Protein AF-A0A812L4V3-F1 (afdb_monomer)

Mean predicted aligned error: 19.15 Å

Sequence (564 aa):
DDTEDQQPGGSDAEAAEGDPDNDNEDEEQEHAARDGGGREGAAGDQARPKTKTELQKLRESFQNTLHLCGHFYADRILQREMRMVSIACRPLRMSYSETLKLQGSQAGSVEFRAARASGAWFKTVMATLGLIHDTSGLERFGVTVSASAAAVADNDNLQTESWFMEECDLVATFWKLLVELASSRCWSQVQFSTLLPSALAAVLHEDNGPGSLAQHLLLQLRDVWNAVVKAEQASSTDSRMPPSAKAELKRVLLDLGWNRVQVSREAMLECAAAGWQASHPQVQAQATALFAGPAQTKQLEDLFAHLASVARASSLPTYFTVDDDDRSRVPMWVWNSKLVDSEWKRYMVKVAHPLEVPADLRGYGIVLQRIGPAENIVKGALQSGIFLSKAQLQKLQTEYKFELPGKGCGSGKGGNLVKLDYADRLLTYMFGAELPQLERKRMLSFLLGKAWNRLGKGAKHAQEILQAFKSLDPQDQPTFTELAAVAADEEKLTNVRSKRVDIKAVHASPAHLTSKELAGLLPQGKGFTCRFNRHPVEQRYQVFVFHAATGISAGFIKLLPASS

pLDDT: mean 79.77, std 19.7, range [28.53, 98.44]

Structure (mmCIF, N/CA/C/O backbone):
data_AF-A0A812L4V3-F1
#
_entry.id   AF-A0A812L4V3-F1
#
loop_
_atom_site.group_PDB
_atom_site.id
_atom_site.type_symbol
_atom_site.label_atom_id
_atom_site.label_alt_id
_atom_site.label_comp_id
_atom_site.label_asym_id
_atom_site.label_entity_id
_atom_site.label_seq_id
_atom_site.pdbx_PDB_ins_code
_atom_site.Cartn_x
_atom_site.Cartn_y
_atom_site.Cartn_z
_atom_site.occupancy
_atom_site.B_iso_or_equiv
_atom_site.auth_seq_id
_atom_site.auth_comp_id
_atom_site.auth_asym_id
_atom_site.auth_atom_id
_atom_site.pdbx_PDB_model_num
ATOM 1 N N . ASP A 1 1 ? 1.667 64.463 -10.424 1.00 40.62 1 ASP A N 1
ATOM 2 C CA . ASP A 1 1 ? 0.353 63.804 -10.541 1.00 40.62 1 ASP A CA 1
ATOM 3 C C . ASP A 1 1 ? 0.603 62.478 -11.190 1.00 40.62 1 ASP A C 1
ATOM 5 O O . ASP A 1 1 ? 0.752 62.371 -12.403 1.00 40.62 1 ASP A O 1
ATOM 9 N N . ASP A 1 2 ? 0.866 61.540 -10.294 1.00 36.34 2 ASP A N 1
ATOM 10 C CA . ASP A 1 2 ? 1.833 60.475 -10.469 1.00 36.34 2 ASP A CA 1
ATOM 11 C C . ASP A 1 2 ? 1.113 59.173 -10.802 1.00 36.34 2 ASP A C 1
ATOM 13 O O . ASP A 1 2 ? 0.233 58.712 -10.076 1.00 36.34 2 ASP A O 1
ATOM 17 N N . THR A 1 3 ? 1.502 58.589 -11.927 1.00 41.16 3 THR A N 1
ATOM 18 C CA . THR A 1 3 ? 1.254 57.195 -12.284 1.00 41.16 3 THR A CA 1
ATOM 19 C C . THR A 1 3 ? 2.379 56.341 -11.70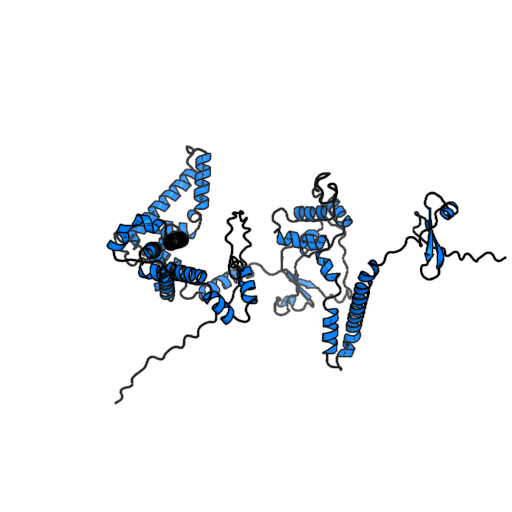9 1.00 41.16 3 THR A C 1
ATOM 21 O O . THR A 1 3 ? 3.502 56.404 -12.207 1.00 41.16 3 THR A O 1
ATOM 24 N N . GLU A 1 4 ? 2.076 55.537 -10.689 1.00 42.94 4 GLU A N 1
ATOM 25 C CA . GLU A 1 4 ? 2.941 54.446 -10.229 1.00 42.94 4 GLU A CA 1
ATOM 26 C C . GLU A 1 4 ? 2.390 53.097 -10.710 1.00 42.94 4 GLU A C 1
ATOM 28 O O . GLU A 1 4 ? 1.347 52.620 -10.259 1.00 42.94 4 GLU A O 1
ATOM 33 N N . ASP A 1 5 ? 3.131 52.497 -11.642 1.00 40.03 5 ASP A N 1
ATOM 34 C CA . ASP A 1 5 ? 3.063 51.092 -12.031 1.00 40.03 5 ASP A CA 1
ATOM 35 C C . ASP A 1 5 ? 3.530 50.206 -10.864 1.00 40.03 5 ASP A C 1
ATOM 37 O O . ASP A 1 5 ? 4.700 50.231 -10.477 1.00 40.03 5 ASP A O 1
ATOM 41 N N . GLN A 1 6 ? 2.639 49.368 -10.330 1.00 37.41 6 GLN A N 1
ATOM 42 C CA . GLN A 1 6 ? 3.016 48.282 -9.422 1.00 37.41 6 GLN A CA 1
ATOM 43 C C . GLN A 1 6 ? 3.158 46.973 -10.203 1.00 37.41 6 GLN A C 1
ATOM 45 O O . GLN A 1 6 ? 2.178 46.350 -10.614 1.00 37.41 6 GLN A O 1
ATOM 50 N N . GLN A 1 7 ? 4.407 46.545 -10.387 1.00 32.59 7 GLN A N 1
ATOM 51 C CA . GLN A 1 7 ? 4.751 45.181 -10.784 1.00 32.59 7 GLN A CA 1
ATOM 52 C C . GLN A 1 7 ? 4.441 44.199 -9.638 1.00 32.59 7 GLN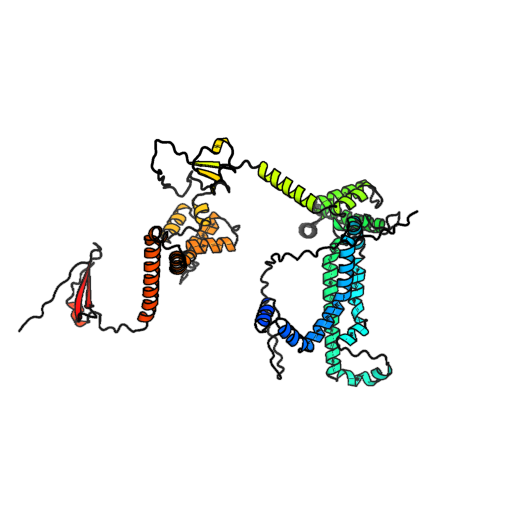 A C 1
ATOM 54 O O . GLN A 1 7 ? 4.789 44.482 -8.489 1.00 32.59 7 GLN A O 1
ATOM 59 N N . PRO A 1 8 ? 3.863 43.016 -9.912 1.00 41.25 8 PRO A N 1
ATOM 60 C CA . PRO A 1 8 ? 3.784 41.957 -8.919 1.00 41.25 8 PRO A CA 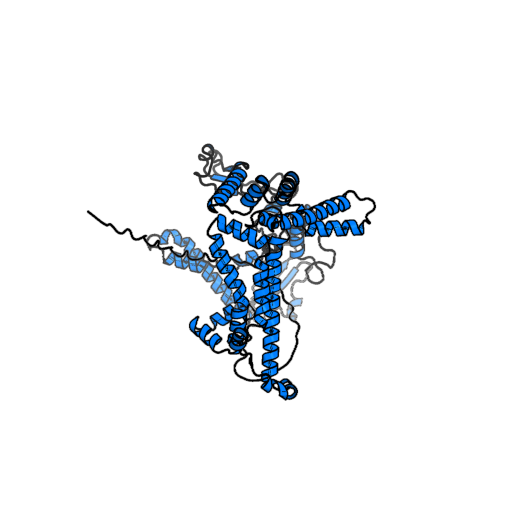1
ATOM 61 C C . PRO A 1 8 ? 5.154 41.281 -8.787 1.00 41.25 8 PRO A C 1
ATOM 63 O O . PRO A 1 8 ? 5.701 40.746 -9.753 1.00 41.25 8 PRO A O 1
ATOM 66 N N . GLY A 1 9 ? 5.706 41.332 -7.575 1.00 33.72 9 GLY A N 1
ATOM 67 C CA . GLY A 1 9 ? 6.958 40.681 -7.211 1.00 33.72 9 GLY A CA 1
ATOM 68 C C . GLY A 1 9 ? 6.899 39.169 -7.422 1.00 33.72 9 GLY A C 1
ATOM 69 O O . GLY A 1 9 ? 5.958 38.500 -6.994 1.00 33.72 9 GLY A O 1
ATOM 70 N N . GLY A 1 10 ? 7.928 38.643 -8.086 1.00 32.34 10 GLY A N 1
ATOM 71 C CA . GLY A 1 10 ? 8.185 37.214 -8.167 1.00 32.34 10 GLY A CA 1
ATOM 72 C C . GLY A 1 10 ? 8.563 36.676 -6.793 1.00 32.34 10 GLY A C 1
ATOM 73 O O . GLY A 1 10 ? 9.511 37.145 -6.170 1.00 32.34 10 GLY A O 1
ATOM 74 N N . SER A 1 11 ? 7.793 35.704 -6.316 1.00 37.47 11 SER A N 1
ATOM 75 C CA . SER A 1 11 ? 8.152 34.882 -5.170 1.00 37.47 11 SER A CA 1
ATOM 76 C C . SER A 1 11 ? 9.062 33.752 -5.648 1.00 37.47 11 SER A C 1
ATOM 78 O O . SER A 1 11 ? 8.607 32.853 -6.362 1.00 37.47 11 SER A O 1
ATOM 80 N N . ASP A 1 12 ? 10.327 33.797 -5.247 1.00 34.22 12 ASP A N 1
ATOM 81 C CA . ASP A 1 12 ? 11.256 32.678 -5.355 1.00 34.22 12 ASP A CA 1
ATOM 82 C C . ASP A 1 12 ? 10.755 31.524 -4.475 1.00 34.22 12 ASP A C 1
ATOM 84 O O . ASP A 1 12 ? 10.827 31.562 -3.247 1.00 34.22 12 ASP A O 1
ATOM 88 N N . ALA A 1 13 ? 10.188 30.502 -5.114 1.00 36.88 13 ALA A N 1
ATOM 89 C CA . ALA A 1 13 ? 9.897 29.231 -4.471 1.00 36.88 13 ALA A CA 1
ATOM 90 C C . ALA A 1 13 ? 11.196 28.417 -4.415 1.00 36.88 13 ALA A C 1
ATOM 92 O O . ALA A 1 13 ? 11.604 27.810 -5.408 1.00 36.88 13 ALA A O 1
ATOM 93 N N . GLU A 1 14 ? 11.848 28.431 -3.253 1.00 35.59 14 GLU A N 1
ATOM 94 C CA . GLU A 1 14 ? 12.939 27.517 -2.920 1.00 35.59 14 GLU A CA 1
ATOM 95 C C . GLU A 1 14 ? 12.466 26.066 -3.086 1.00 35.59 14 GLU A C 1
ATOM 97 O O . GLU A 1 14 ? 11.503 25.612 -2.464 1.00 35.59 14 GLU A O 1
ATOM 102 N N . ALA A 1 15 ? 13.148 25.340 -3.970 1.00 35.62 15 ALA A N 1
ATOM 103 C CA . ALA A 1 15 ? 12.965 23.914 -4.157 1.00 35.62 15 ALA A CA 1
ATOM 104 C C . ALA A 1 15 ? 13.455 23.182 -2.901 1.00 35.62 15 ALA A C 1
ATOM 106 O O . ALA A 1 15 ? 14.653 23.140 -2.630 1.00 35.62 15 ALA A O 1
ATOM 107 N N . ALA A 1 16 ? 12.522 22.604 -2.145 1.00 36.75 16 ALA A N 1
ATOM 108 C CA . ALA A 1 16 ? 12.836 21.701 -1.050 1.00 36.75 16 ALA A CA 1
ATOM 109 C C . ALA A 1 16 ? 13.562 20.462 -1.599 1.00 36.75 16 ALA A C 1
ATOM 111 O O . ALA A 1 16 ? 13.010 19.698 -2.397 1.00 36.75 16 ALA A O 1
ATOM 112 N N . GLU A 1 17 ? 14.815 20.294 -1.181 1.00 35.19 17 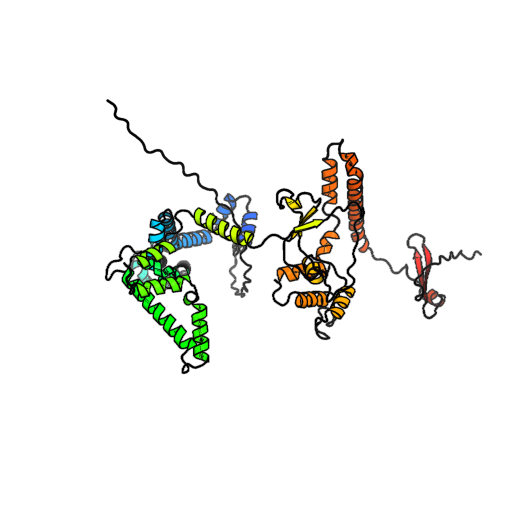GLU A N 1
ATOM 113 C CA . GLU A 1 17 ? 15.602 19.085 -1.392 1.00 35.19 17 GLU A CA 1
ATOM 114 C C . GLU A 1 17 ? 14.898 17.898 -0.721 1.00 35.19 17 GLU A C 1
ATOM 116 O O . GLU A 1 17 ? 14.511 17.955 0.445 1.00 35.19 17 GLU A O 1
ATOM 121 N N . GLY A 1 18 ? 14.675 16.840 -1.503 1.00 31.73 18 GLY A N 1
ATOM 122 C CA . GLY A 1 18 ? 13.982 15.636 -1.068 1.00 31.73 18 GLY A CA 1
ATOM 123 C C . GLY A 1 18 ? 14.795 14.840 -0.051 1.00 31.73 18 GLY A C 1
ATOM 124 O O . GLY A 1 18 ? 15.948 14.490 -0.300 1.00 31.73 18 GLY A O 1
ATOM 125 N N . ASP A 1 19 ? 14.145 14.534 1.066 1.00 31.86 19 ASP A N 1
ATOM 126 C CA . ASP A 1 19 ? 14.617 13.646 2.123 1.00 31.86 19 ASP A CA 1
ATOM 127 C C . ASP A 1 19 ? 14.659 12.187 1.609 1.00 31.86 19 ASP A C 1
ATOM 129 O O . ASP A 1 19 ? 13.643 11.690 1.106 1.00 31.86 19 ASP A O 1
ATOM 133 N N . PRO A 1 20 ? 15.806 11.483 1.654 1.00 37.59 20 PRO A N 1
ATOM 134 C CA . PRO A 1 20 ? 15.903 10.101 1.207 1.00 37.59 20 PRO A CA 1
ATOM 135 C C . PRO A 1 20 ? 15.532 9.145 2.348 1.00 37.59 20 PRO A C 1
ATOM 137 O O . PRO A 1 20 ? 16.402 8.502 2.940 1.00 37.59 20 PRO A O 1
ATOM 140 N N . ASP A 1 21 ? 14.238 9.013 2.636 1.00 38.56 21 ASP A N 1
ATOM 141 C CA . ASP A 1 21 ? 13.754 8.001 3.576 1.00 38.56 21 ASP A CA 1
ATOM 142 C C . ASP A 1 21 ? 13.580 6.632 2.891 1.00 38.56 21 ASP A C 1
ATOM 144 O O . ASP A 1 21 ? 12.710 6.410 2.060 1.00 38.56 21 ASP A O 1
ATOM 148 N N . ASN A 1 22 ? 14.492 5.723 3.244 1.00 42.19 22 ASN A N 1
ATOM 149 C CA . ASN A 1 22 ? 14.171 4.515 4.009 1.00 42.19 22 ASN A CA 1
ATOM 150 C C . ASN A 1 22 ? 13.074 3.559 3.479 1.00 42.19 22 ASN A C 1
ATOM 152 O O . ASN A 1 22 ? 12.075 3.327 4.155 1.00 42.19 22 ASN A O 1
ATOM 156 N N . ASP A 1 23 ? 13.347 2.876 2.362 1.00 36.00 23 ASP A N 1
ATOM 157 C CA . ASP A 1 23 ? 12.586 1.693 1.928 1.00 36.00 23 ASP A CA 1
ATOM 158 C C . ASP A 1 23 ? 13.344 0.392 2.257 1.00 36.00 23 ASP A C 1
ATOM 160 O O . ASP A 1 23 ? 14.248 -0.040 1.531 1.00 36.00 23 ASP A O 1
ATOM 164 N N . ASN A 1 24 ? 12.966 -0.240 3.373 1.00 40.56 24 ASN A N 1
ATOM 165 C CA . ASN A 1 24 ? 13.199 -1.662 3.637 1.00 40.56 24 ASN A CA 1
ATOM 166 C C . ASN A 1 24 ? 11.984 -2.443 3.115 1.00 40.56 24 ASN A C 1
ATOM 168 O O . ASN A 1 24 ? 11.068 -2.733 3.882 1.00 40.56 24 ASN A O 1
ATOM 172 N N . GLU A 1 25 ? 11.991 -2.789 1.830 1.00 40.28 25 GLU A N 1
ATOM 173 C CA . GLU A 1 25 ? 11.040 -3.741 1.247 1.00 40.28 25 GLU A CA 1
ATOM 174 C C . GLU A 1 25 ? 11.787 -5.001 0.774 1.00 40.28 25 GLU A C 1
ATOM 176 O O . GLU A 1 25 ? 12.576 -4.984 -0.169 1.00 40.28 25 GLU A O 1
ATOM 181 N N . ASP A 1 26 ? 11.601 -6.048 1.578 1.00 40.59 26 ASP A N 1
ATOM 182 C CA . ASP A 1 26 ? 11.382 -7.462 1.267 1.00 40.59 26 ASP A CA 1
ATOM 183 C C . ASP A 1 26 ? 12.131 -8.157 0.106 1.00 40.59 26 ASP A C 1
ATOM 185 O O . ASP A 1 26 ? 11.977 -7.887 -1.082 1.00 40.59 26 ASP A O 1
ATOM 189 N N . GLU A 1 27 ? 12.890 -9.189 0.498 1.00 40.50 27 GLU A N 1
ATOM 190 C CA . GLU A 1 27 ? 13.465 -10.221 -0.367 1.00 40.50 27 GLU A CA 1
ATOM 191 C C . GLU A 1 27 ? 12.373 -11.209 -0.833 1.00 40.50 27 GLU A C 1
ATOM 193 O O . GLU A 1 27 ? 12.084 -12.198 -0.155 1.00 40.50 27 GLU A O 1
ATOM 198 N N . GLU A 1 28 ? 11.798 -10.991 -2.018 1.00 40.47 28 GLU A N 1
ATOM 199 C CA . GLU A 1 28 ? 11.071 -12.040 -2.745 1.00 40.47 28 GLU A CA 1
ATOM 200 C C . GLU A 1 28 ? 12.059 -13.034 -3.388 1.00 40.47 28 GLU A C 1
ATOM 202 O O . GLU A 1 28 ? 12.909 -12.688 -4.211 1.00 40.47 28 GLU A O 1
ATOM 207 N N . GLN A 1 29 ? 11.956 -14.306 -2.990 1.00 40.44 29 GLN A N 1
ATOM 208 C CA . GLN A 1 29 ? 12.657 -15.431 -3.610 1.00 40.44 29 GLN A CA 1
ATOM 209 C C . GLN A 1 29 ? 11.932 -15.871 -4.888 1.00 40.44 29 GLN A C 1
ATOM 211 O O . GLN A 1 29 ? 10.916 -16.561 -4.813 1.00 40.44 29 GLN A O 1
ATOM 216 N N . GLU A 1 30 ? 12.498 -15.571 -6.058 1.00 39.09 30 GLU A N 1
ATOM 217 C CA . GLU A 1 30 ? 12.065 -16.180 -7.320 1.00 39.09 30 GLU A CA 1
ATOM 218 C C . GLU A 1 30 ? 12.864 -17.447 -7.668 1.00 39.09 30 GLU A C 1
ATOM 220 O O . GLU A 1 30 ? 14.080 -17.443 -7.878 1.00 39.09 30 GLU A O 1
ATOM 225 N N . HIS A 1 31 ? 12.125 -18.551 -7.786 1.00 38.56 31 HIS A N 1
ATOM 226 C CA . HIS A 1 31 ? 12.530 -19.773 -8.471 1.00 38.56 31 HIS A CA 1
ATOM 227 C C . HIS A 1 31 ? 12.459 -19.557 -9.993 1.00 38.56 31 HIS A C 1
ATOM 229 O O . HIS A 1 31 ? 11.396 -19.693 -10.594 1.00 38.56 31 HIS A O 1
ATOM 235 N N . ALA A 1 32 ? 13.593 -19.278 -10.639 1.00 37.12 32 ALA A N 1
ATOM 236 C CA . ALA A 1 32 ? 13.670 -19.251 -12.098 1.00 37.12 32 ALA A CA 1
ATOM 237 C C . ALA A 1 32 ? 13.855 -20.667 -12.675 1.00 37.12 32 ALA A C 1
ATOM 239 O O . ALA A 1 32 ? 14.861 -21.344 -12.434 1.00 37.12 32 ALA A O 1
ATOM 240 N N . ALA A 1 33 ? 12.866 -21.094 -13.461 1.00 38.62 33 ALA A N 1
ATOM 241 C CA . ALA A 1 33 ? 12.933 -22.257 -14.331 1.00 38.62 33 ALA A CA 1
ATOM 242 C C . ALA A 1 33 ? 13.988 -22.048 -15.430 1.00 38.62 33 ALA A C 1
ATOM 244 O O . ALA A 1 33 ? 14.088 -20.983 -16.037 1.00 38.62 33 ALA A O 1
ATOM 245 N N . ARG A 1 34 ? 14.781 -23.094 -15.675 1.00 37.00 34 ARG A N 1
ATOM 246 C CA . ARG A 1 34 ? 15.697 -23.195 -16.812 1.00 37.00 34 ARG A CA 1
ATOM 247 C C . ARG A 1 34 ? 14.880 -23.400 -18.082 1.00 37.00 34 ARG A C 1
ATOM 249 O O . ARG A 1 34 ? 14.265 -24.454 -18.213 1.00 37.00 34 ARG A O 1
ATOM 256 N N . ASP A 1 35 ? 14.976 -22.471 -19.023 1.00 39.22 35 ASP A N 1
ATOM 257 C CA . ASP A 1 35 ? 14.763 -22.788 -20.430 1.00 39.22 35 ASP A CA 1
ATOM 258 C C . ASP A 1 35 ? 15.972 -22.314 -21.240 1.00 39.22 35 ASP A C 1
ATOM 260 O O . ASP A 1 35 ? 16.489 -21.211 -21.043 1.00 39.22 35 ASP A O 1
ATOM 264 N N . GLY A 1 36 ? 16.504 -23.229 -22.044 1.00 38.44 36 GLY A N 1
ATOM 265 C CA . GLY A 1 36 ? 17.786 -23.114 -22.721 1.00 38.44 36 GLY A CA 1
ATOM 266 C C . GLY A 1 36 ? 17.587 -23.040 -24.224 1.00 38.44 36 GLY A C 1
ATOM 267 O O . GLY A 1 36 ? 17.262 -24.041 -24.853 1.00 38.44 36 GLY A O 1
ATOM 268 N N . GLY A 1 37 ? 17.862 -21.873 -24.800 1.00 36.78 37 GLY A N 1
ATOM 269 C CA . GLY A 1 37 ? 17.989 -21.673 -26.240 1.00 36.78 37 GLY A CA 1
ATOM 270 C C . GLY A 1 37 ? 19.239 -20.851 -26.520 1.00 36.78 37 GLY A C 1
ATOM 271 O O . GLY A 1 37 ? 19.269 -19.656 -26.247 1.00 36.78 37 GLY A O 1
ATOM 272 N N . GLY A 1 38 ? 20.295 -21.509 -27.002 1.00 41.03 38 GLY A N 1
ATOM 273 C CA . GLY A 1 38 ? 21.577 -20.880 -27.303 1.00 41.03 38 GLY A CA 1
ATOM 274 C C . GLY A 1 38 ? 21.521 -20.008 -28.558 1.00 41.03 38 GLY A C 1
ATOM 275 O O . GLY A 1 38 ? 21.115 -20.467 -29.625 1.00 41.03 38 GLY A O 1
ATOM 276 N N . ARG A 1 39 ? 22.001 -18.769 -28.436 1.00 40.88 39 ARG A N 1
ATOM 277 C CA . ARG A 1 39 ? 22.466 -17.943 -29.555 1.00 40.88 39 ARG A CA 1
ATOM 278 C C . ARG A 1 39 ? 23.878 -17.458 -29.234 1.00 40.88 39 ARG A C 1
ATOM 280 O O . ARG A 1 39 ? 24.094 -16.794 -28.227 1.00 40.88 39 ARG A O 1
ATOM 287 N N . GLU A 1 40 ? 24.834 -17.835 -30.078 1.00 39.97 40 GLU A N 1
ATOM 288 C CA . GLU A 1 40 ? 26.234 -17.417 -29.998 1.00 39.97 40 GLU A CA 1
ATOM 289 C C . GLU A 1 40 ? 26.483 -16.145 -30.823 1.00 39.97 40 GLU A C 1
ATOM 291 O O . GLU A 1 40 ? 26.144 -16.092 -32.003 1.00 39.97 40 GLU A O 1
ATOM 296 N N . GLY A 1 41 ? 27.183 -15.181 -30.210 1.00 38.62 41 GLY A N 1
ATOM 297 C CA . GLY A 1 41 ? 28.244 -14.413 -30.872 1.00 38.62 41 GLY A CA 1
ATOM 298 C C . GLY A 1 41 ? 27.983 -12.937 -31.201 1.00 38.62 41 GLY A C 1
ATOM 299 O O . GLY A 1 41 ? 27.569 -12.631 -32.311 1.00 38.62 41 GLY A O 1
ATOM 300 N N . ALA A 1 42 ? 28.364 -12.019 -30.298 1.00 38.56 42 ALA A N 1
ATOM 301 C CA . ALA A 1 42 ? 29.431 -11.012 -30.499 1.00 38.56 42 ALA A CA 1
ATOM 302 C C . ALA A 1 42 ? 29.345 -9.862 -29.466 1.00 38.56 42 ALA A C 1
ATOM 304 O O . ALA A 1 42 ? 28.304 -9.244 -29.297 1.00 38.56 42 ALA A O 1
ATOM 305 N N . ALA A 1 43 ? 30.485 -9.559 -28.829 1.00 40.50 43 ALA A N 1
ATOM 306 C CA . ALA A 1 43 ? 30.736 -8.445 -27.902 1.00 40.50 43 ALA A CA 1
ATOM 307 C C . ALA A 1 43 ? 29.908 -8.415 -26.595 1.00 40.50 43 ALA A C 1
ATOM 309 O O . ALA A 1 43 ? 29.018 -7.597 -26.413 1.00 40.50 43 ALA A O 1
ATOM 310 N N . GLY A 1 44 ? 30.329 -9.246 -25.633 1.00 44.78 44 GLY A N 1
ATOM 311 C CA . GLY A 1 44 ? 30.176 -8.978 -24.199 1.00 44.78 44 GLY A CA 1
ATOM 312 C C . GLY A 1 44 ? 28.746 -9.002 -23.671 1.00 44.78 44 GLY A C 1
ATOM 313 O O . GLY A 1 44 ? 28.250 -7.977 -23.223 1.00 44.78 44 GLY A O 1
ATOM 314 N N . ASP A 1 45 ? 28.139 -10.187 -23.652 1.00 53.38 45 ASP A N 1
ATOM 315 C CA . ASP A 1 45 ? 26.840 -10.481 -23.033 1.00 53.38 45 ASP A CA 1
ATOM 316 C C . ASP A 1 45 ? 26.942 -10.404 -21.492 1.00 53.38 45 ASP A C 1
ATOM 318 O O . ASP A 1 45 ? 26.804 -11.390 -20.763 1.00 53.38 45 ASP A O 1
ATOM 322 N N . GLN A 1 46 ? 27.313 -9.232 -20.966 1.00 64.31 46 GLN A N 1
ATOM 323 C CA . GLN A 1 46 ? 27.186 -8.957 -19.543 1.00 64.31 46 GLN A CA 1
ATOM 324 C C . GLN A 1 46 ? 25.695 -9.003 -19.236 1.00 64.31 46 GLN A C 1
ATOM 326 O O . GLN A 1 46 ? 24.930 -8.178 -19.732 1.00 64.31 46 GLN A O 1
ATOM 331 N N . ALA A 1 47 ? 25.295 -10.014 -18.462 1.00 69.94 47 ALA A N 1
ATOM 332 C CA . ALA A 1 47 ? 23.912 -10.231 -18.079 1.00 69.94 47 ALA A CA 1
ATOM 333 C C . ALA A 1 47 ? 23.283 -8.903 -17.639 1.00 69.94 47 ALA A C 1
ATOM 335 O O . ALA A 1 47 ? 23.771 -8.259 -16.706 1.00 69.94 47 ALA A O 1
ATOM 336 N N . ARG A 1 48 ? 22.223 -8.487 -18.344 1.00 77.25 48 ARG A N 1
ATOM 337 C CA . ARG A 1 48 ? 21.491 -7.259 -18.026 1.00 77.25 48 ARG A CA 1
ATOM 338 C C . ARG A 1 48 ? 21.100 -7.282 -16.551 1.00 77.25 48 ARG A C 1
ATOM 340 O O . ARG A 1 48 ? 20.573 -8.306 -16.109 1.00 77.25 48 ARG A O 1
ATOM 347 N N . PRO A 1 49 ? 21.325 -6.192 -15.800 1.00 79.38 49 PRO A N 1
ATOM 348 C CA . PRO A 1 49 ? 20.931 -6.148 -14.404 1.00 79.38 49 PRO A CA 1
ATOM 349 C C . PRO A 1 49 ? 19.409 -6.288 -14.314 1.00 79.38 49 PRO A C 1
ATOM 351 O O . PRO A 1 49 ? 18.668 -5.448 -14.819 1.00 79.38 49 PRO A O 1
ATOM 354 N N . LYS A 1 50 ? 18.951 -7.366 -13.684 1.00 80.94 50 LYS A N 1
ATOM 355 C CA . LYS A 1 50 ? 17.540 -7.649 -13.396 1.00 80.94 50 LYS A CA 1
ATOM 356 C C . LYS A 1 50 ? 17.137 -7.143 -12.016 1.00 80.94 50 LYS A C 1
ATOM 358 O O . LYS A 1 50 ? 15.956 -6.959 -11.753 1.00 80.94 50 LYS A O 1
ATOM 363 N N . THR A 1 51 ? 18.110 -6.904 -11.136 1.00 80.38 51 THR A N 1
ATOM 364 C CA . THR A 1 51 ? 17.874 -6.436 -9.763 1.00 80.38 51 THR A CA 1
ATOM 365 C C . THR A 1 51 ? 18.546 -5.092 -9.482 1.00 80.38 51 THR A C 1
ATOM 367 O O . THR A 1 51 ? 19.553 -4.735 -10.098 1.00 80.38 51 THR A O 1
ATOM 370 N N . LYS A 1 52 ? 18.039 -4.356 -8.481 1.00 76.38 52 LYS A N 1
ATOM 371 C CA . LYS A 1 52 ? 18.662 -3.115 -7.976 1.00 76.38 52 LYS A CA 1
ATOM 372 C C . LYS A 1 52 ? 20.123 -3.337 -7.567 1.00 76.38 52 LYS A C 1
ATOM 374 O O . LYS A 1 52 ? 20.979 -2.505 -7.855 1.00 76.38 52 LYS A O 1
ATOM 379 N N . THR A 1 53 ? 20.423 -4.481 -6.951 1.00 85.00 53 THR A N 1
ATOM 380 C CA . THR A 1 53 ? 21.784 -4.869 -6.553 1.00 85.00 53 THR A CA 1
ATOM 381 C C . THR A 1 53 ? 22.694 -5.087 -7.760 1.00 85.00 53 THR A C 1
ATOM 383 O O . THR A 1 53 ? 23.852 -4.677 -7.740 1.00 85.00 53 THR A O 1
ATOM 386 N N . GLU A 1 54 ? 22.194 -5.711 -8.825 1.00 85.38 54 GLU A N 1
ATOM 387 C CA . GLU A 1 54 ? 22.949 -5.867 -10.073 1.00 85.38 54 GLU A CA 1
ATOM 388 C C . GLU A 1 54 ? 23.155 -4.530 -10.784 1.00 85.38 54 GLU A C 1
ATOM 390 O O . GLU A 1 54 ? 24.250 -4.278 -11.278 1.00 85.38 54 GLU A O 1
ATOM 395 N N . LEU A 1 55 ? 22.156 -3.643 -10.772 1.00 82.69 55 LEU A N 1
AT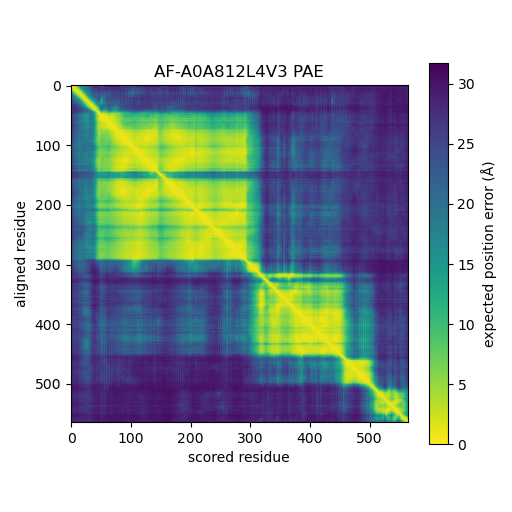OM 396 C CA . LEU A 1 55 ? 22.290 -2.291 -11.317 1.00 82.69 55 LEU A CA 1
ATOM 397 C C . LEU A 1 55 ? 23.336 -1.482 -10.541 1.00 82.69 55 LEU A C 1
ATOM 399 O O . LEU A 1 55 ? 24.129 -0.762 -11.143 1.00 82.69 55 LEU A O 1
ATOM 403 N N . GLN A 1 56 ? 23.374 -1.630 -9.216 1.00 87.19 56 GLN A N 1
ATOM 404 C CA . GLN A 1 56 ? 24.373 -0.981 -8.373 1.00 87.19 56 GLN A CA 1
ATOM 405 C C . GLN A 1 56 ? 25.782 -1.525 -8.652 1.00 87.19 56 GLN A C 1
ATOM 407 O O . GLN A 1 56 ? 26.710 -0.739 -8.825 1.00 87.19 56 GLN A O 1
ATOM 412 N N . LYS A 1 57 ? 25.937 -2.847 -8.804 1.00 89.56 57 LYS A N 1
ATOM 413 C CA . LYS A 1 57 ? 27.207 -3.464 -9.230 1.00 89.56 57 LYS A CA 1
ATOM 414 C C . LYS A 1 57 ? 27.641 -2.995 -10.619 1.00 89.56 57 LYS A C 1
ATOM 416 O O . LYS A 1 57 ? 28.818 -2.722 -10.837 1.00 89.56 57 LYS A O 1
ATOM 421 N N . LEU A 1 58 ? 26.697 -2.875 -11.554 1.00 85.94 58 LEU A N 1
ATOM 422 C CA . LEU A 1 58 ? 26.967 -2.330 -12.880 1.00 85.94 58 LEU A CA 1
ATOM 423 C C . LEU A 1 58 ? 27.428 -0.875 -12.764 1.00 85.94 58 LEU A C 1
ATOM 425 O O . LEU A 1 58 ? 28.440 -0.517 -13.353 1.00 85.94 58 LEU A O 1
ATOM 429 N N . ARG A 1 59 ? 26.758 -0.053 -11.950 1.00 90.19 59 ARG A N 1
ATOM 430 C CA . ARG A 1 59 ? 27.146 1.341 -11.694 1.00 90.19 59 ARG A CA 1
ATOM 431 C C . ARG A 1 59 ? 28.563 1.453 -11.131 1.00 90.19 59 ARG A C 1
ATOM 433 O O . ARG A 1 59 ? 29.311 2.309 -11.590 1.00 90.19 59 ARG A O 1
ATOM 440 N N . GLU A 1 60 ? 28.935 0.583 -10.196 1.00 94.81 60 GLU A N 1
ATOM 441 C CA . GLU A 1 60 ? 30.285 0.510 -9.616 1.00 94.81 60 GLU A CA 1
ATOM 442 C C . GLU A 1 60 ? 31.363 0.114 -10.639 1.00 94.81 60 GLU A C 1
ATOM 444 O O . GLU A 1 60 ? 32.535 0.435 -10.446 1.00 94.81 60 GLU A O 1
ATOM 449 N N . SER A 1 61 ? 30.985 -0.536 -11.747 1.00 92.94 61 SER A N 1
ATOM 450 C CA . SER A 1 61 ? 31.918 -0.900 -12.823 1.00 92.94 61 SER A CA 1
ATOM 451 C C . SER A 1 61 ? 32.293 0.265 -13.752 1.00 92.94 61 SER A C 1
ATOM 453 O O . SER A 1 61 ? 33.262 0.157 -14.506 1.00 92.94 61 SER A O 1
ATOM 455 N N . PHE A 1 62 ? 31.577 1.395 -13.688 1.00 92.06 62 PHE A N 1
ATOM 456 C CA . PHE A 1 62 ? 31.875 2.593 -14.474 1.00 92.06 62 PHE A CA 1
ATOM 457 C C . PHE A 1 62 ? 32.543 3.668 -13.618 1.00 92.06 62 PHE A C 1
ATOM 459 O O . PHE A 1 62 ? 32.182 3.897 -12.469 1.00 92.06 62 PHE A O 1
ATOM 466 N N . GLN A 1 63 ? 33.494 4.393 -14.214 1.00 93.38 63 GLN A N 1
ATOM 467 C CA . GLN A 1 63 ? 34.238 5.460 -13.530 1.00 93.38 63 GLN A CA 1
ATOM 468 C C . GLN A 1 63 ? 33.337 6.591 -13.010 1.00 93.38 63 GLN A C 1
ATOM 470 O O . GLN A 1 63 ? 33.672 7.247 -12.029 1.00 93.38 63 GLN A O 1
ATOM 475 N N . ASN A 1 64 ? 32.222 6.859 -13.694 1.00 93.62 64 ASN A N 1
ATOM 476 C CA . ASN A 1 64 ? 31.254 7.890 -13.339 1.00 93.62 64 ASN A CA 1
ATOM 477 C C . ASN A 1 64 ? 29.900 7.629 -14.028 1.00 93.62 64 ASN A C 1
ATOM 479 O O . ASN A 1 64 ? 29.787 6.800 -14.937 1.00 93.62 64 ASN A O 1
ATOM 483 N N . THR A 1 65 ? 28.875 8.384 -13.624 1.00 88.75 65 THR A N 1
ATOM 484 C CA . THR A 1 65 ? 27.520 8.301 -14.194 1.00 88.75 65 THR A CA 1
ATOM 485 C C . THR A 1 65 ? 27.492 8.595 -15.695 1.00 88.75 65 THR A C 1
ATOM 487 O O . THR A 1 65 ? 26.701 7.993 -16.410 1.00 88.75 65 THR A O 1
ATOM 490 N N . LEU A 1 66 ? 28.363 9.473 -16.205 1.00 90.00 66 LEU A N 1
ATOM 491 C CA . LEU A 1 66 ? 28.395 9.812 -17.630 1.00 90.00 66 LEU A CA 1
ATOM 492 C C . LEU A 1 66 ? 28.840 8.618 -18.489 1.00 90.00 66 LEU A C 1
ATOM 494 O O . LEU A 1 66 ? 28.259 8.384 -19.545 1.00 90.00 66 LEU A O 1
ATOM 498 N N . HIS A 1 67 ? 29.816 7.831 -18.028 1.00 88.00 67 HIS A N 1
ATOM 499 C CA . HIS A 1 67 ? 30.256 6.610 -18.712 1.00 88.00 67 HIS A CA 1
ATOM 500 C C . HIS A 1 67 ? 29.183 5.518 -18.673 1.00 88.00 67 HIS A C 1
ATOM 502 O O . HIS A 1 67 ? 28.955 4.864 -19.688 1.00 88.00 67 HIS A O 1
ATOM 508 N N . LEU A 1 68 ? 28.488 5.362 -17.540 1.00 86.06 68 LEU A N 1
ATOM 509 C CA . LEU A 1 68 ? 27.334 4.464 -17.436 1.00 86.06 68 LEU A CA 1
ATOM 510 C C . LEU A 1 68 ? 26.225 4.876 -18.418 1.00 86.06 68 LEU A C 1
ATOM 512 O O . LEU A 1 68 ? 25.706 4.041 -19.154 1.00 86.06 68 LEU A O 1
ATOM 516 N N . CYS A 1 69 ? 25.906 6.172 -18.490 1.00 83.00 69 CYS A N 1
ATOM 517 C CA . CYS A 1 69 ? 24.973 6.701 -19.482 1.00 83.00 69 CYS A CA 1
ATOM 518 C C . CYS A 1 69 ? 25.459 6.415 -20.906 1.00 83.00 69 CYS A C 1
ATOM 520 O O . CYS A 1 69 ? 24.678 5.941 -21.721 1.00 83.00 69 CYS A O 1
ATOM 522 N N . GLY A 1 70 ? 26.739 6.658 -21.207 1.00 89.06 70 GLY A N 1
ATOM 523 C CA . GLY A 1 70 ? 27.339 6.353 -22.508 1.00 89.06 70 GLY A CA 1
ATOM 524 C C . GLY A 1 70 ? 27.209 4.876 -22.891 1.00 89.06 70 GLY A C 1
ATOM 525 O O . GLY A 1 70 ? 26.888 4.573 -24.036 1.00 89.06 70 GLY A O 1
ATOM 526 N N . HIS A 1 71 ? 27.376 3.967 -21.928 1.00 86.38 71 HIS A N 1
ATOM 527 C CA . HIS A 1 71 ? 27.163 2.533 -22.118 1.00 86.38 71 HIS A CA 1
ATOM 528 C C . HIS A 1 71 ? 25.698 2.202 -22.433 1.00 86.38 71 HIS A C 1
ATOM 530 O O . HIS A 1 71 ? 25.425 1.525 -23.422 1.00 86.38 71 HIS A O 1
ATOM 536 N N . PHE A 1 72 ? 24.745 2.752 -21.678 1.00 83.12 72 PHE A N 1
ATOM 537 C CA . PHE A 1 72 ? 23.319 2.583 -21.977 1.00 83.12 72 PHE A CA 1
ATOM 538 C C . PHE A 1 72 ? 22.911 3.208 -23.317 1.00 83.12 72 PHE A C 1
ATOM 540 O O . PHE A 1 72 ? 22.084 2.653 -24.036 1.00 83.12 72 PHE A O 1
ATOM 547 N N . TYR A 1 73 ? 23.535 4.321 -23.708 1.00 84.50 73 TYR A N 1
ATOM 548 C CA . TYR A 1 73 ? 23.369 4.914 -25.032 1.00 84.50 73 TYR A CA 1
ATOM 549 C C . TYR A 1 73 ? 24.079 4.128 -26.145 1.00 84.50 73 TYR A C 1
ATOM 551 O O . TYR A 1 73 ? 23.823 4.411 -27.310 1.00 84.50 73 TYR A O 1
ATOM 559 N N . ALA A 1 74 ? 24.932 3.148 -25.856 1.00 88.69 74 ALA A N 1
ATOM 560 C CA . ALA A 1 74 ? 25.483 2.266 -26.884 1.00 88.69 74 ALA A CA 1
ATOM 561 C C . ALA A 1 74 ? 24.570 1.054 -27.157 1.00 88.69 74 ALA A C 1
ATOM 563 O O . ALA A 1 74 ? 24.529 0.563 -28.286 1.00 88.69 74 ALA A O 1
ATOM 564 N N . ASP A 1 75 ? 23.796 0.608 -26.161 1.00 86.62 75 ASP A N 1
ATOM 565 C CA . ASP A 1 75 ? 22.878 -0.528 -26.286 1.00 86.62 75 ASP A CA 1
ATOM 566 C C . ASP A 1 75 ? 21.594 -0.136 -27.043 1.00 86.62 75 ASP A C 1
ATOM 568 O O . ASP A 1 75 ? 20.701 0.548 -26.536 1.00 86.62 75 ASP A O 1
ATOM 572 N N . ARG A 1 76 ? 21.485 -0.594 -28.295 1.00 86.50 76 ARG A N 1
ATOM 573 C CA . ARG A 1 76 ? 20.329 -0.325 -29.166 1.00 86.50 76 ARG A CA 1
ATOM 574 C C . ARG A 1 76 ? 19.033 -0.952 -28.669 1.00 86.50 76 ARG A C 1
ATOM 576 O O . ARG A 1 76 ? 17.969 -0.377 -28.906 1.00 86.50 76 ARG A O 1
ATOM 583 N N . ILE A 1 77 ? 19.107 -2.098 -28.000 1.00 87.19 77 ILE A N 1
ATOM 584 C CA . ILE A 1 77 ? 17.922 -2.774 -27.479 1.00 87.19 77 ILE A CA 1
ATOM 585 C C . ILE A 1 77 ? 17.426 -2.020 -26.245 1.00 87.19 77 ILE A C 1
ATOM 587 O O . ILE A 1 77 ? 16.241 -1.707 -26.164 1.00 87.19 77 ILE A O 1
ATOM 591 N N . LEU A 1 78 ? 18.329 -1.618 -25.348 1.00 83.06 78 LEU A N 1
ATOM 592 C CA . LEU A 1 78 ? 17.959 -0.796 -24.197 1.00 83.06 78 LEU A CA 1
ATOM 593 C C . LEU A 1 78 ? 17.372 0.554 -24.628 1.00 83.06 78 LEU A C 1
ATOM 595 O O . LEU A 1 78 ? 16.346 0.974 -24.100 1.00 83.06 78 LEU A O 1
ATOM 599 N N . GLN A 1 79 ? 17.956 1.221 -25.631 1.00 85.31 79 GLN A N 1
ATOM 600 C CA . GLN A 1 79 ? 17.368 2.446 -26.191 1.00 85.31 79 GLN A CA 1
ATOM 601 C C . GLN A 1 79 ? 15.927 2.228 -26.665 1.00 85.31 79 GLN A C 1
ATOM 603 O O . GLN A 1 79 ? 15.067 3.084 -26.448 1.00 85.31 79 GLN A O 1
ATOM 608 N N . ARG A 1 80 ? 15.669 1.101 -27.335 1.00 90.25 80 ARG A N 1
ATOM 609 C CA . ARG A 1 80 ? 14.344 0.725 -27.833 1.00 90.25 80 ARG A CA 1
ATOM 610 C C . ARG A 1 80 ? 13.368 0.505 -26.676 1.00 90.25 80 ARG A C 1
ATOM 612 O O . ARG A 1 80 ? 12.294 1.104 -26.675 1.00 90.25 80 ARG A O 1
ATOM 619 N N . GLU A 1 81 ? 13.768 -0.260 -25.665 1.00 88.06 81 GLU A N 1
ATOM 620 C CA . GLU A 1 81 ? 12.982 -0.505 -24.449 1.00 88.06 81 GLU A CA 1
ATOM 621 C C . GLU A 1 81 ? 12.695 0.793 -23.677 1.00 88.06 81 GLU A C 1
ATOM 623 O O . GLU A 1 81 ? 11.552 1.056 -23.304 1.00 88.06 81 GLU A O 1
ATOM 628 N N . MET A 1 82 ? 13.684 1.677 -23.516 1.00 85.38 82 MET A N 1
ATOM 629 C CA . MET A 1 82 ? 13.501 2.980 -22.866 1.00 85.38 82 MET A CA 1
ATOM 630 C C . MET A 1 82 ? 12.496 3.864 -23.612 1.00 85.38 82 MET A C 1
ATOM 632 O O . MET A 1 82 ? 11.684 4.545 -22.982 1.00 85.38 82 MET A O 1
ATOM 636 N N . ARG A 1 83 ? 12.520 3.866 -24.952 1.00 92.19 83 ARG A N 1
ATOM 637 C CA . ARG A 1 83 ? 11.531 4.601 -25.760 1.00 92.19 83 ARG A CA 1
ATOM 638 C C . ARG A 1 83 ? 10.140 4.003 -25.604 1.00 92.19 83 ARG A C 1
ATOM 640 O O . ARG A 1 83 ? 9.193 4.761 -25.406 1.00 92.19 83 ARG A O 1
ATOM 647 N N . MET A 1 84 ? 10.039 2.676 -25.634 1.00 94.94 84 MET A N 1
ATOM 648 C CA . MET A 1 84 ? 8.797 1.939 -25.416 1.00 94.94 84 MET A CA 1
ATOM 649 C C . MET A 1 84 ? 8.170 2.299 -24.059 1.00 94.94 84 MET A C 1
ATOM 651 O O . MET A 1 84 ? 7.021 2.734 -24.016 1.00 94.94 84 MET A O 1
ATOM 655 N N . VAL A 1 85 ? 8.944 2.237 -22.968 1.00 92.62 85 VAL A N 1
ATOM 656 C CA . VAL A 1 85 ? 8.501 2.625 -21.614 1.00 92.62 85 VAL A CA 1
ATOM 657 C C . VAL A 1 85 ? 8.125 4.105 -21.548 1.00 92.62 85 VAL A C 1
ATOM 659 O O . VAL A 1 85 ? 7.078 4.458 -21.008 1.00 92.62 85 VAL A O 1
ATOM 662 N N . SER A 1 86 ? 8.943 4.987 -22.124 1.00 91.75 86 SER A N 1
ATOM 663 C CA . SER A 1 86 ? 8.680 6.432 -22.137 1.00 91.75 86 SER A CA 1
ATOM 664 C C . SER A 1 86 ? 7.353 6.776 -22.824 1.00 91.75 86 SER A C 1
ATOM 666 O O . SER A 1 86 ? 6.578 7.593 -22.317 1.00 91.75 86 SER A O 1
ATOM 668 N N . ILE A 1 87 ? 7.054 6.119 -23.949 1.00 96.12 87 ILE A N 1
ATOM 669 C CA . ILE A 1 87 ? 5.792 6.287 -24.679 1.00 96.12 87 ILE A CA 1
ATOM 670 C C . ILE A 1 87 ? 4.632 5.683 -23.882 1.00 96.12 87 ILE A C 1
ATOM 672 O O . ILE A 1 87 ? 3.642 6.382 -23.658 1.00 96.12 87 ILE A O 1
ATOM 676 N N . ALA A 1 88 ? 4.776 4.444 -23.397 1.00 96.88 88 ALA A N 1
ATOM 677 C CA . ALA A 1 88 ? 3.762 3.737 -22.612 1.00 96.88 88 ALA A CA 1
ATOM 678 C C . ALA A 1 88 ? 3.325 4.529 -21.365 1.00 96.88 88 ALA A C 1
ATOM 680 O O . ALA A 1 88 ? 2.137 4.642 -21.064 1.00 96.88 88 ALA A O 1
ATOM 681 N N . CYS A 1 89 ? 4.281 5.141 -20.663 1.00 96.38 89 CYS A N 1
ATOM 682 C CA . CYS A 1 89 ? 4.034 5.895 -19.435 1.00 96.38 89 CYS A CA 1
ATOM 683 C C . CYS A 1 89 ? 3.500 7.318 -19.671 1.00 96.38 89 CYS A C 1
ATOM 685 O O . CYS A 1 89 ? 3.117 7.989 -18.707 1.00 96.38 89 CYS A O 1
ATOM 687 N N . ARG A 1 90 ? 3.451 7.815 -20.917 1.00 97.12 90 ARG A N 1
ATOM 688 C CA . ARG A 1 90 ? 3.066 9.207 -21.216 1.00 97.12 90 ARG A CA 1
ATOM 689 C C . ARG A 1 90 ? 1.679 9.584 -20.663 1.00 97.12 90 ARG A C 1
ATOM 691 O O . ARG A 1 90 ? 1.614 10.612 -19.985 1.00 97.12 90 ARG A O 1
ATOM 698 N N . PRO A 1 91 ? 0.590 8.810 -20.869 1.00 97.94 91 PRO A N 1
ATOM 699 C CA . PRO A 1 91 ? -0.732 9.157 -20.336 1.00 97.94 91 PRO A CA 1
ATOM 700 C C . PRO A 1 91 ? -0.767 9.189 -18.806 1.00 97.94 91 PRO A C 1
ATOM 702 O O . PRO A 1 91 ? -1.359 10.095 -18.217 1.00 97.94 91 PRO A O 1
ATOM 705 N N . LEU A 1 92 ? -0.086 8.238 -18.157 1.00 94.44 92 LEU A N 1
ATOM 706 C CA . LEU A 1 92 ? 0.026 8.177 -16.699 1.00 94.44 92 LEU A CA 1
ATOM 707 C C . LEU A 1 92 ? 0.769 9.394 -16.148 1.00 94.44 92 LEU A C 1
ATOM 709 O O . LEU A 1 92 ? 0.284 10.025 -15.210 1.00 94.44 92 LEU A O 1
ATOM 713 N N . ARG A 1 93 ? 1.899 9.760 -16.763 1.00 94.44 93 ARG A N 1
ATOM 714 C CA . ARG A 1 93 ? 2.687 10.933 -16.373 1.00 94.44 93 ARG A CA 1
ATOM 715 C C . ARG A 1 93 ? 1.883 12.225 -16.505 1.00 94.44 93 ARG A C 1
ATOM 717 O O . ARG A 1 93 ? 1.895 13.023 -15.578 1.00 94.44 93 ARG A O 1
ATOM 724 N N . MET A 1 94 ? 1.166 12.416 -17.615 1.00 96.00 94 MET A N 1
ATOM 725 C CA . MET A 1 94 ? 0.316 13.601 -17.804 1.00 96.00 94 MET A CA 1
ATOM 726 C C . MET A 1 94 ? -0.781 13.674 -16.735 1.00 96.00 94 MET A C 1
ATOM 728 O O . MET A 1 94 ? -0.881 14.683 -16.043 1.00 96.00 94 MET A O 1
ATOM 732 N N . SER A 1 95 ? -1.508 12.571 -16.512 1.00 93.31 95 SER A N 1
ATOM 733 C CA . SER A 1 95 ? -2.536 12.487 -15.462 1.00 93.31 95 SER A CA 1
ATOM 734 C C . SER A 1 95 ? -1.971 12.758 -14.064 1.00 93.31 95 SER A C 1
ATOM 736 O O . SER A 1 95 ? -2.628 13.393 -13.238 1.00 93.31 95 SER A O 1
ATOM 738 N N . TYR A 1 96 ? -0.760 12.277 -13.774 1.00 91.00 96 TYR A N 1
ATOM 739 C CA . TYR A 1 96 ? -0.088 12.514 -12.500 1.00 91.00 96 TYR A CA 1
ATOM 740 C C . TYR A 1 96 ? 0.306 13.985 -12.326 1.00 91.00 96 TYR A C 1
ATOM 742 O O . TYR A 1 96 ? 0.003 14.578 -11.295 1.00 91.00 96 TYR A O 1
ATOM 750 N N . SER A 1 97 ? 0.906 14.608 -13.342 1.00 91.44 97 SER A N 1
ATOM 751 C CA . SER A 1 97 ? 1.248 16.033 -13.297 1.00 91.44 97 SER A CA 1
ATOM 752 C C . SER A 1 97 ? 0.015 16.931 -13.159 1.00 91.44 97 SER A C 1
ATOM 754 O O . SER A 1 97 ? 0.061 17.909 -12.420 1.00 91.44 97 SER A O 1
ATOM 756 N N . GLU A 1 98 ? -1.092 16.605 -13.831 1.00 90.44 98 GLU A N 1
ATOM 757 C CA . GLU A 1 98 ? -2.382 17.290 -13.649 1.00 90.44 98 GLU A CA 1
ATOM 758 C C . GLU A 1 98 ? -2.905 17.123 -12.217 1.00 90.44 98 GLU A C 1
ATOM 760 O O . GLU A 1 98 ? -3.313 18.094 -11.585 1.00 90.44 98 GLU A O 1
ATOM 765 N N . THR A 1 99 ? -2.811 15.906 -11.673 1.00 86.25 99 THR A N 1
ATOM 766 C CA . THR A 1 99 ? -3.210 15.600 -10.292 1.00 86.25 99 THR A CA 1
ATOM 767 C C . THR A 1 99 ? -2.422 16.430 -9.277 1.00 86.25 99 THR A C 1
ATOM 769 O O . THR A 1 99 ? -3.023 17.019 -8.383 1.00 86.25 99 THR A O 1
ATOM 772 N N . LEU A 1 100 ? -1.095 16.513 -9.421 1.00 85.56 100 LEU A N 1
ATOM 773 C CA . LEU A 1 100 ? -0.248 17.290 -8.512 1.00 85.56 100 LEU A CA 1
ATOM 774 C C . LEU A 1 100 ? -0.611 18.778 -8.511 1.00 85.56 100 LEU A C 1
ATOM 776 O O . LEU A 1 100 ? -0.613 19.406 -7.456 1.00 85.56 100 LEU A O 1
ATOM 780 N N . LYS A 1 101 ? -0.960 19.337 -9.676 1.00 89.19 101 LYS A N 1
ATOM 781 C CA . LYS A 1 101 ? -1.402 20.734 -9.780 1.00 89.19 101 LYS A CA 1
ATOM 782 C C . LYS A 1 101 ? -2.712 20.974 -9.027 1.00 89.19 101 LYS A C 1
ATOM 784 O O . LYS A 1 101 ? -2.829 21.979 -8.336 1.00 89.19 101 LYS A O 1
ATOM 789 N N . LEU A 1 102 ? -3.670 20.050 -9.130 1.00 85.75 102 LEU A N 1
ATOM 790 C CA . LEU A 1 102 ? -4.953 20.148 -8.422 1.00 85.75 102 LEU A CA 1
ATOM 791 C C . LEU A 1 102 ? -4.781 20.009 -6.903 1.00 85.75 102 LEU A C 1
ATOM 793 O O . LEU A 1 102 ? -5.374 20.758 -6.130 1.00 85.75 102 LEU A O 1
ATOM 797 N N . GLN A 1 103 ? -3.913 19.102 -6.458 1.00 84.50 103 GLN A N 1
ATOM 798 C CA . GLN A 1 103 ? -3.690 18.840 -5.032 1.00 84.50 103 GLN A CA 1
ATOM 799 C C . GLN A 1 103 ? -2.990 19.979 -4.275 1.00 84.50 103 GLN A C 1
ATOM 801 O O . GLN A 1 103 ? -2.924 19.934 -3.050 1.00 84.50 103 GLN A O 1
ATOM 806 N N . GLY A 1 104 ? -2.522 21.026 -4.962 1.00 84.81 104 GLY A N 1
ATOM 807 C CA . GLY A 1 104 ? -1.943 22.212 -4.322 1.00 84.81 104 GLY A CA 1
ATOM 808 C C . GLY A 1 104 ? -2.934 23.041 -3.493 1.00 84.81 104 GLY A C 1
ATOM 809 O O . GLY A 1 104 ? -2.520 23.955 -2.787 1.00 84.81 104 GLY A O 1
ATOM 810 N N . SER A 1 105 ? -4.237 22.745 -3.560 1.00 88.38 105 SER A N 1
ATOM 811 C CA . SER A 1 105 ? -5.268 23.413 -2.762 1.00 88.38 105 SER A CA 1
ATOM 812 C C . SER A 1 105 ? -6.274 22.423 -2.174 1.00 88.38 105 SER A C 1
ATOM 814 O O . SER A 1 105 ? -6.450 21.307 -2.670 1.00 88.38 105 SER A O 1
ATOM 816 N N . GLN A 1 106 ? -6.987 22.858 -1.133 1.00 88.69 106 GLN A N 1
ATOM 817 C CA . GLN A 1 106 ? -8.083 22.091 -0.539 1.00 88.69 106 GLN A CA 1
ATOM 818 C C . GLN A 1 106 ? -9.208 21.837 -1.561 1.00 88.69 106 GLN A C 1
ATOM 820 O O . GLN A 1 106 ? -9.698 20.716 -1.687 1.00 88.69 106 GLN A O 1
ATOM 825 N N . ALA A 1 107 ? -9.581 22.861 -2.338 1.00 91.50 107 ALA A N 1
ATOM 826 C CA . ALA A 1 107 ? -10.620 22.753 -3.361 1.00 91.50 107 ALA A CA 1
ATOM 827 C C . ALA A 1 107 ? -10.220 21.772 -4.475 1.00 91.50 107 ALA A C 1
ATOM 829 O O . ALA A 1 107 ? -10.991 20.878 -4.816 1.00 91.50 107 ALA A O 1
ATOM 830 N N . GLY A 1 108 ? -8.985 21.869 -4.972 1.00 91.94 108 GLY A N 1
ATOM 831 C CA . GLY A 1 108 ? -8.495 20.942 -5.989 1.00 91.94 108 GLY A CA 1
ATOM 832 C C . GLY A 1 108 ? -8.262 19.522 -5.454 1.00 91.94 108 GLY A C 1
ATOM 833 O O . GLY A 1 108 ? -8.387 18.559 -6.207 1.00 91.94 108 GLY A O 1
ATOM 834 N N . SER A 1 109 ? -8.030 19.345 -4.147 1.00 90.75 109 SER A N 1
ATOM 835 C CA . SER A 1 109 ? -8.041 18.019 -3.509 1.00 90.75 109 SER A CA 1
ATOM 836 C C . SER A 1 109 ? -9.439 17.395 -3.502 1.00 90.75 109 SER A C 1
ATOM 838 O O . SER A 1 109 ? -9.573 16.215 -3.835 1.00 90.75 109 SER A O 1
ATOM 840 N N . VAL A 1 110 ? -10.481 18.178 -3.192 1.00 93.94 110 VAL A N 1
ATOM 841 C CA . VAL A 1 110 ? -11.883 17.736 -3.313 1.00 93.94 110 VAL A CA 1
ATOM 842 C C . VAL A 1 110 ? -12.202 17.345 -4.753 1.00 93.94 110 VAL A C 1
ATOM 844 O O . VAL A 1 110 ? -12.658 16.227 -4.992 1.00 93.94 110 VAL A O 1
ATOM 847 N N . GLU A 1 111 ? -11.917 18.235 -5.703 1.00 94.88 111 GLU A N 1
ATOM 848 C CA . GLU A 1 111 ? -12.166 18.019 -7.130 1.00 94.88 111 GLU A CA 1
ATOM 849 C C . GLU A 1 111 ? -11.460 16.754 -7.627 1.00 94.88 111 GLU A C 1
ATOM 851 O O . GLU A 1 111 ? -12.070 15.891 -8.261 1.00 94.88 111 GLU A O 1
ATOM 856 N N . PHE A 1 112 ? -10.192 16.577 -7.248 1.00 93.69 112 PHE A N 1
ATOM 857 C CA . PHE A 1 112 ? -9.428 15.381 -7.565 1.00 93.69 112 PHE A CA 1
ATOM 858 C C . PHE A 1 112 ? -10.106 14.107 -7.042 1.00 93.69 112 PHE A C 1
ATOM 860 O O . PHE A 1 112 ? -10.233 13.126 -7.779 1.00 93.69 112 PHE A O 1
ATOM 867 N N . ARG A 1 113 ? -10.545 14.091 -5.777 1.00 95.19 113 ARG A N 1
ATOM 868 C CA . ARG A 1 113 ? -11.202 12.916 -5.179 1.00 95.19 113 ARG A CA 1
ATOM 869 C C . ARG A 1 113 ? -12.547 12.633 -5.844 1.00 95.19 113 ARG A C 1
ATOM 871 O O . ARG A 1 113 ? -12.818 11.473 -6.154 1.00 95.19 113 ARG A O 1
ATOM 878 N N . ALA A 1 114 ? -13.332 13.670 -6.121 1.00 96.50 114 ALA A N 1
ATOM 879 C CA . ALA A 1 114 ? -14.612 13.558 -6.810 1.00 96.50 114 ALA A CA 1
ATOM 880 C C . ALA A 1 114 ? -14.450 12.990 -8.226 1.00 96.50 114 ALA A C 1
ATOM 882 O O . ALA A 1 114 ? -15.116 12.015 -8.575 1.00 96.50 114 ALA A O 1
ATOM 883 N N . ALA A 1 115 ? -13.499 13.516 -9.005 1.00 95.25 115 ALA A N 1
ATOM 884 C CA . ALA A 1 115 ? -13.194 13.036 -10.353 1.00 95.25 115 ALA A CA 1
ATOM 885 C C . ALA A 1 115 ? -12.726 11.569 -10.358 1.00 95.25 115 ALA A C 1
ATOM 887 O O . ALA A 1 115 ? -13.051 10.786 -11.253 1.00 95.25 115 ALA A O 1
ATOM 888 N N . ARG A 1 116 ? -11.955 11.150 -9.347 1.00 95.19 116 ARG A N 1
ATOM 889 C CA . ARG A 1 116 ? -11.533 9.747 -9.215 1.00 95.19 116 ARG A CA 1
ATOM 890 C C . ARG A 1 116 ? -12.704 8.835 -8.877 1.00 95.19 116 ARG A C 1
ATOM 892 O O . ARG A 1 116 ? -12.820 7.768 -9.481 1.00 95.19 116 ARG A O 1
ATOM 899 N N . ALA A 1 117 ? -13.563 9.253 -7.954 1.00 96.50 117 ALA A N 1
ATOM 900 C CA . ALA A 1 117 ? -14.750 8.493 -7.590 1.00 96.50 117 ALA A CA 1
ATOM 901 C C . ALA A 1 117 ? -15.751 8.382 -8.750 1.00 96.50 117 ALA A C 1
ATOM 903 O O . ALA A 1 117 ? -16.386 7.342 -8.901 1.00 96.50 117 ALA A O 1
ATOM 904 N N . SER A 1 118 ? -15.811 9.386 -9.633 1.00 95.94 118 SER A N 1
ATOM 905 C CA . SER A 1 118 ? -16.629 9.357 -10.852 1.00 95.94 118 SER A CA 1
ATOM 906 C C . SER A 1 118 ? -16.011 8.602 -12.034 1.00 95.94 118 SER A C 1
ATOM 908 O O . SER A 1 118 ? -16.618 8.518 -13.100 1.00 95.94 118 SER A O 1
AT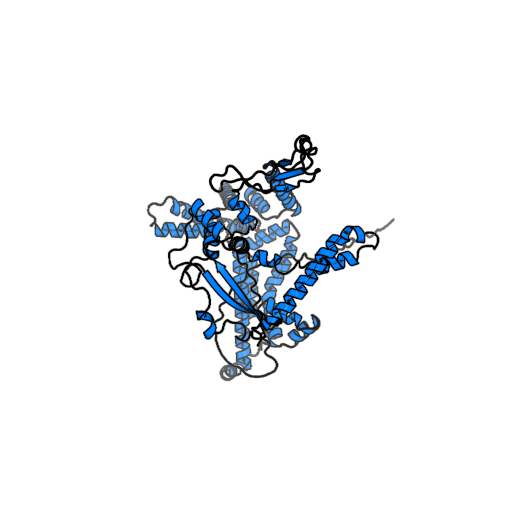OM 910 N N . GLY A 1 119 ? -14.824 8.011 -11.862 1.00 95.38 119 GLY A N 1
ATOM 911 C CA . GLY A 1 119 ? -14.199 7.171 -12.884 1.00 95.38 119 GLY A CA 1
ATOM 912 C C . GLY A 1 119 ? -13.361 7.924 -13.920 1.00 95.38 119 GLY A C 1
ATOM 913 O O . GLY A 1 119 ? -12.923 7.312 -14.895 1.00 95.38 119 GLY A O 1
ATOM 914 N N . ALA A 1 120 ? -13.048 9.211 -13.718 1.00 94.56 120 ALA A N 1
ATOM 915 C CA . ALA A 1 120 ? -12.238 9.996 -14.663 1.00 94.56 120 ALA A CA 1
ATOM 916 C C . ALA A 1 120 ? -10.861 9.362 -14.954 1.00 94.56 120 ALA A C 1
ATOM 918 O O . ALA A 1 120 ? -10.298 9.524 -16.039 1.00 94.56 120 ALA A O 1
ATOM 919 N N . TRP A 1 121 ? -10.332 8.572 -14.015 1.00 94.56 121 TRP A N 1
ATOM 920 C CA . TRP A 1 121 ? -9.088 7.816 -14.178 1.00 94.56 121 TRP A CA 1
ATOM 921 C C . TRP A 1 121 ? -9.132 6.775 -15.302 1.00 94.56 121 TRP A C 1
ATOM 923 O O . TRP A 1 121 ? -8.082 6.426 -15.849 1.00 94.56 121 TRP A O 1
ATOM 933 N N . PHE A 1 122 ? -10.320 6.294 -15.677 1.00 96.69 122 PHE A N 1
ATOM 934 C CA . PHE A 1 122 ? -10.484 5.302 -16.735 1.00 96.69 122 PHE A CA 1
ATOM 935 C C . PHE A 1 122 ? -10.130 5.877 -18.112 1.00 96.69 122 PHE A C 1
ATOM 937 O O . PHE A 1 122 ? -9.603 5.166 -18.965 1.00 96.69 122 PHE A O 1
ATOM 944 N N . LYS A 1 123 ? -10.278 7.196 -18.308 1.00 96.81 123 LYS A N 1
ATOM 945 C CA . LYS A 1 123 ? -9.782 7.882 -19.512 1.00 96.81 123 LYS A CA 1
ATOM 946 C C . LYS A 1 123 ? -8.279 7.671 -19.699 1.00 96.81 123 LYS A C 1
ATOM 948 O O . LYS A 1 123 ? -7.831 7.466 -20.822 1.00 96.81 123 LYS A O 1
ATOM 953 N N . THR A 1 124 ? -7.500 7.683 -18.615 1.00 97.12 124 THR A N 1
ATOM 954 C CA . THR A 1 124 ? -6.058 7.406 -18.676 1.00 97.12 124 THR A CA 1
ATOM 955 C C . THR A 1 124 ? -5.785 5.960 -19.078 1.00 97.12 124 THR A C 1
ATOM 957 O O . THR A 1 124 ? -4.891 5.730 -19.879 1.00 97.12 124 THR A O 1
ATOM 960 N N . VAL A 1 125 ? -6.572 5.000 -18.580 1.00 97.81 125 VAL A N 1
ATOM 961 C CA . VAL A 1 125 ? -6.469 3.581 -18.967 1.00 97.81 125 VAL A CA 1
ATOM 962 C C . VAL A 1 125 ? -6.721 3.409 -20.464 1.00 97.81 125 VAL A C 1
ATOM 964 O O . VAL A 1 125 ? -5.897 2.824 -21.164 1.00 97.81 125 VAL A O 1
ATOM 967 N N . MET A 1 126 ? -7.810 3.991 -20.971 1.00 98.38 126 MET A N 1
ATOM 968 C CA . MET A 1 126 ? -8.144 3.948 -22.396 1.00 98.38 126 MET A CA 1
ATOM 969 C C . MET A 1 126 ? -7.089 4.652 -23.251 1.00 98.38 126 MET A C 1
ATOM 971 O O . MET A 1 126 ? -6.714 4.141 -24.302 1.00 98.38 126 MET A O 1
ATOM 975 N N . ALA A 1 127 ? -6.568 5.792 -22.790 1.00 98.06 127 ALA A N 1
ATOM 976 C CA . ALA A 1 127 ? -5.487 6.496 -23.471 1.00 98.06 127 ALA A CA 1
ATOM 977 C C . ALA A 1 127 ? -4.192 5.671 -23.513 1.00 98.06 127 ALA A C 1
ATOM 979 O O . ALA A 1 127 ? -3.514 5.692 -24.533 1.00 98.06 127 ALA A O 1
ATOM 980 N N . THR A 1 128 ? -3.863 4.934 -22.445 1.00 98.25 128 THR A N 1
ATOM 981 C CA . THR A 1 128 ? -2.718 4.009 -22.411 1.00 98.25 128 THR A CA 1
ATOM 982 C C . THR A 1 128 ? -2.900 2.877 -23.414 1.00 98.25 128 THR A C 1
ATOM 984 O O . THR A 1 128 ? -2.026 2.676 -24.249 1.00 98.25 128 THR A O 1
ATOM 987 N N . LEU A 1 129 ? -4.038 2.179 -23.398 1.00 98.44 129 LEU A N 1
ATOM 988 C CA . LEU A 1 129 ? -4.301 1.091 -24.350 1.00 98.44 129 LEU A CA 1
ATOM 989 C C . LEU A 1 129 ? -4.340 1.595 -25.800 1.00 98.44 129 LEU A C 1
ATOM 991 O O . LEU A 1 129 ? -3.820 0.942 -26.699 1.00 98.44 129 LEU A O 1
ATOM 995 N N . GLY A 1 130 ? -4.884 2.793 -26.023 1.00 98.00 130 GLY A N 1
ATOM 996 C CA . GLY A 1 130 ? -4.943 3.431 -27.336 1.00 98.00 130 GLY A CA 1
ATOM 997 C C . GLY A 1 130 ? -3.578 3.759 -27.950 1.00 98.00 130 GLY A C 1
ATOM 998 O O . GLY A 1 130 ? -3.513 3.989 -29.155 1.00 98.00 130 GLY A O 1
ATOM 999 N N . LEU A 1 131 ? -2.482 3.732 -27.176 1.00 98.00 131 LEU A N 1
ATOM 1000 C CA . LEU A 1 131 ? -1.128 3.952 -27.702 1.00 98.00 131 LEU A CA 1
ATOM 1001 C C . LEU A 1 131 ? -0.695 2.893 -28.720 1.00 98.00 131 LEU A C 1
ATOM 1003 O O . LEU A 1 131 ? 0.208 3.165 -29.505 1.00 98.00 131 LEU A O 1
ATOM 1007 N N . ILE A 1 132 ? -1.347 1.726 -28.764 1.00 97.56 132 ILE A N 1
ATOM 1008 C CA . ILE A 1 132 ? -1.100 0.726 -29.814 1.00 97.56 132 ILE A CA 1
ATOM 1009 C C . ILE A 1 132 ? -1.451 1.249 -31.217 1.00 97.56 132 ILE A C 1
ATOM 1011 O O . ILE A 1 132 ? -0.945 0.745 -32.212 1.00 97.56 132 ILE A O 1
ATOM 1015 N N . HIS A 1 133 ? -2.291 2.285 -31.295 1.00 96.50 133 HIS A N 1
ATOM 1016 C CA . HIS A 1 133 ? -2.663 2.964 -32.534 1.00 96.50 133 HIS A CA 1
ATOM 1017 C C . HIS A 1 133 ? -1.878 4.268 -32.768 1.00 96.50 133 HIS A C 1
ATOM 1019 O O . HIS A 1 133 ? -2.114 4.947 -33.766 1.00 96.50 133 HIS A O 1
ATOM 1025 N N . ASP A 1 134 ? -0.954 4.646 -31.875 1.00 96.44 134 ASP A N 1
ATOM 1026 C CA . ASP A 1 134 ? -0.108 5.834 -32.044 1.00 96.44 134 ASP A CA 1
ATOM 1027 C C . ASP A 1 134 ? 1.059 5.519 -32.986 1.00 96.44 134 ASP A C 1
ATOM 1029 O O . ASP A 1 134 ? 2.152 5.160 -32.547 1.00 96.44 134 ASP A O 1
ATOM 1033 N N . THR A 1 135 ? 0.828 5.680 -34.290 1.00 95.62 135 THR A N 1
ATOM 1034 C CA . THR A 1 135 ? 1.824 5.431 -35.346 1.00 95.62 135 THR A CA 1
ATOM 1035 C C . THR A 1 135 ? 3.135 6.177 -35.103 1.00 95.62 135 THR A C 1
ATOM 1037 O O . THR A 1 135 ? 4.208 5.591 -35.212 1.00 95.62 135 THR A O 1
ATOM 1040 N N . SER A 1 136 ? 3.057 7.436 -34.661 1.00 95.81 136 SER A N 1
ATOM 1041 C CA . SER A 1 136 ? 4.234 8.248 -34.333 1.00 95.81 136 SER A CA 1
ATOM 1042 C C . SER A 1 136 ? 5.016 7.698 -33.134 1.00 95.81 136 SER A C 1
ATOM 1044 O O . SER A 1 136 ? 6.237 7.848 -33.048 1.00 95.81 136 SER A O 1
ATOM 1046 N N . GLY A 1 137 ? 4.318 7.060 -32.192 1.00 94.56 137 GLY A N 1
ATOM 1047 C CA . GLY A 1 137 ? 4.911 6.338 -31.075 1.00 94.56 137 GLY A CA 1
ATOM 1048 C C . GLY A 1 137 ? 5.615 5.065 -31.539 1.00 94.56 137 GLY A C 1
ATOM 1049 O O . GLY A 1 137 ? 6.781 4.867 -31.198 1.00 94.56 137 GLY A O 1
ATOM 1050 N N . LEU A 1 138 ? 4.936 4.252 -32.352 1.00 96.12 138 LEU A N 1
ATOM 1051 C CA . LEU A 1 138 ? 5.461 3.001 -32.909 1.00 96.12 138 LEU A CA 1
ATOM 1052 C C . LEU A 1 138 ? 6.759 3.230 -33.710 1.00 96.12 138 LEU A C 1
ATOM 1054 O O . LEU A 1 138 ? 7.775 2.578 -33.455 1.00 96.12 138 LEU A O 1
ATOM 1058 N N . GLU A 1 139 ? 6.779 4.237 -34.587 1.00 95.44 139 GLU A N 1
ATOM 1059 C CA . GLU A 1 139 ? 7.965 4.610 -35.376 1.00 95.44 139 GLU A CA 1
ATOM 1060 C C . GLU A 1 139 ? 9.175 4.965 -34.497 1.00 95.44 139 GLU A C 1
ATOM 1062 O O . GLU A 1 139 ? 10.313 4.593 -34.793 1.00 95.44 139 GLU A O 1
ATOM 1067 N N . ARG A 1 140 ? 8.960 5.649 -33.364 1.00 93.44 140 ARG A N 1
ATOM 1068 C CA . ARG A 1 140 ? 10.054 6.096 -32.479 1.00 93.44 140 ARG A CA 1
ATOM 1069 C C . ARG A 1 140 ? 10.832 4.943 -31.855 1.00 93.44 140 ARG A C 1
ATOM 1071 O O . ARG A 1 140 ? 12.031 5.104 -31.591 1.00 93.44 140 ARG A O 1
ATOM 1078 N N . PHE A 1 141 ? 10.186 3.808 -31.599 1.00 91.81 141 PHE A N 1
ATOM 1079 C CA . PHE A 1 141 ? 10.868 2.606 -31.117 1.00 91.81 141 PHE A CA 1
ATOM 1080 C C . PHE A 1 141 ? 11.161 1.589 -32.229 1.00 91.81 141 PHE A C 1
ATOM 1082 O O . PHE A 1 141 ? 11.669 0.511 -31.939 1.00 91.81 141 PHE A O 1
ATOM 1089 N N . GLY A 1 142 ? 11.000 1.982 -33.495 1.00 91.19 142 GLY A N 1
ATOM 1090 C CA . GLY A 1 142 ? 11.512 1.238 -34.643 1.00 91.19 142 GLY A CA 1
ATOM 1091 C C . GLY A 1 142 ? 10.535 0.230 -35.231 1.00 91.19 142 GLY A C 1
ATOM 1092 O O . GLY A 1 142 ? 10.992 -0.776 -35.752 1.00 91.19 142 GLY A O 1
ATOM 1093 N N . VAL A 1 143 ? 9.229 0.483 -35.125 1.00 95.06 143 VAL A N 1
ATOM 1094 C CA . VAL A 1 143 ? 8.212 -0.228 -35.910 1.00 95.06 143 VAL A CA 1
ATOM 1095 C C . VAL A 1 143 ? 7.976 0.538 -37.205 1.00 95.06 143 VAL A C 1
ATOM 1097 O O . VAL A 1 143 ? 7.728 1.748 -37.183 1.00 95.06 143 VAL A O 1
ATOM 1100 N N . THR A 1 144 ? 8.034 -0.157 -38.331 1.00 92.12 144 THR A N 1
ATOM 1101 C CA . THR A 1 144 ? 7.803 0.422 -39.646 1.00 92.12 144 THR A CA 1
ATOM 1102 C C . THR A 1 144 ? 6.304 0.606 -39.862 1.00 92.12 144 THR A C 1
ATOM 1104 O O . THR A 1 144 ? 5.552 -0.353 -40.019 1.00 92.12 144 THR A O 1
ATOM 1107 N N . VAL A 1 145 ? 5.847 1.859 -39.901 1.00 86.88 145 VAL A N 1
ATOM 1108 C CA . VAL A 1 145 ? 4.450 2.183 -40.207 1.00 86.88 145 VAL A CA 1
ATOM 1109 C C . VAL A 1 145 ? 4.351 2.632 -41.664 1.00 86.88 145 VAL A C 1
ATOM 1111 O O . VAL A 1 145 ? 4.704 3.754 -42.015 1.00 86.88 145 VAL A O 1
ATOM 1114 N N . SER A 1 146 ? 3.877 1.749 -42.546 1.00 78.31 146 SER A N 1
ATOM 1115 C CA . SER A 1 146 ? 3.621 2.104 -43.948 1.00 78.31 146 SER A CA 1
ATOM 1116 C C . SER A 1 146 ? 2.182 2.576 -44.138 1.00 78.31 146 SER A C 1
ATOM 1118 O O . SER A 1 146 ? 1.235 1.878 -43.783 1.00 78.31 146 SER A O 1
ATOM 1120 N N . ALA A 1 147 ? 2.004 3.746 -44.755 1.00 61.09 147 ALA A N 1
ATOM 1121 C CA . ALA A 1 147 ? 0.688 4.272 -45.124 1.00 61.09 147 ALA A CA 1
ATOM 1122 C C . ALA A 1 147 ? 0.146 3.695 -46.451 1.00 61.09 147 ALA A C 1
ATOM 1124 O O . ALA A 1 147 ? -0.999 3.962 -46.817 1.00 61.09 147 ALA A O 1
ATOM 1125 N N . SER A 1 148 ? 0.953 2.935 -47.204 1.00 68.75 148 SER A N 1
ATOM 1126 C CA . SER A 1 148 ? 0.582 2.473 -48.545 1.00 68.75 148 SER A CA 1
ATOM 1127 C C . SER A 1 148 ? 0.053 1.042 -48.532 1.00 68.75 148 SER A C 1
ATOM 1129 O O . SER A 1 148 ? 0.816 0.086 -48.395 1.00 68.75 148 SER A O 1
ATOM 1131 N N . ALA A 1 149 ? -1.250 0.890 -48.785 1.00 58.62 149 ALA A N 1
ATOM 1132 C CA . ALA A 1 149 ? -1.899 -0.405 -49.000 1.00 58.62 149 ALA A CA 1
ATOM 1133 C C . ALA A 1 149 ? -1.261 -1.223 -50.145 1.00 58.62 149 ALA A C 1
ATOM 1135 O O . ALA A 1 149 ? -1.357 -2.447 -50.153 1.00 58.62 149 ALA A O 1
ATOM 1136 N N . ALA A 1 150 ? -0.565 -0.569 -51.085 1.00 63.69 150 ALA A N 1
ATOM 1137 C CA . ALA A 1 150 ? 0.119 -1.238 -52.191 1.00 63.69 150 ALA A CA 1
ATOM 1138 C C . ALA A 1 150 ? 1.357 -2.040 -51.742 1.00 63.69 150 ALA A C 1
ATOM 1140 O O . ALA A 1 150 ? 1.713 -3.011 -52.399 1.00 63.69 150 ALA A O 1
ATOM 1141 N N . ALA A 1 151 ? 1.982 -1.677 -50.614 1.00 60.59 151 ALA A N 1
ATOM 1142 C CA . ALA A 1 151 ? 3.112 -2.419 -50.044 1.00 60.59 151 ALA A CA 1
ATOM 1143 C C . ALA A 1 151 ? 2.678 -3.710 -49.320 1.00 60.59 151 ALA A C 1
ATOM 1145 O O . ALA A 1 151 ? 3.499 -4.584 -49.073 1.00 60.59 151 ALA A O 1
ATOM 1146 N N . VAL A 1 152 ? 1.386 -3.840 -48.998 1.00 61.72 152 VAL A N 1
ATOM 1147 C CA . VAL A 1 152 ? 0.813 -4.981 -48.262 1.00 61.72 152 VAL A CA 1
ATOM 1148 C C . VAL A 1 152 ? 0.386 -6.115 -49.208 1.00 61.72 152 VAL A C 1
ATOM 1150 O O . VAL A 1 152 ? 0.110 -7.221 -48.762 1.00 61.72 152 VAL A O 1
ATOM 1153 N N . ALA A 1 153 ? 0.344 -5.876 -50.524 1.00 62.25 153 ALA A N 1
ATOM 1154 C CA . ALA A 1 153 ? -0.123 -6.857 -51.507 1.00 62.25 153 ALA A CA 1
ATOM 1155 C C . ALA A 1 153 ? 0.826 -8.060 -51.716 1.00 62.25 153 ALA A C 1
ATOM 1157 O O . ALA A 1 153 ? 0.394 -9.057 -52.284 1.00 62.25 153 ALA A O 1
ATOM 1158 N N . ASP A 1 154 ? 2.070 -7.999 -51.222 1.00 67.00 154 ASP A N 1
ATOM 1159 C CA . ASP A 1 154 ? 3.080 -9.077 -51.284 1.00 67.00 154 ASP A CA 1
ATOM 1160 C C . ASP A 1 154 ? 3.301 -9.736 -49.895 1.00 67.00 154 ASP A C 1
ATOM 1162 O O . ASP A 1 154 ? 4.411 -10.082 -49.490 1.00 67.00 154 ASP A O 1
ATOM 1166 N N . ASN A 1 155 ? 2.216 -9.829 -49.111 1.00 67.19 155 ASN A N 1
ATOM 1167 C CA . ASN A 1 155 ? 2.213 -10.119 -47.668 1.00 67.19 155 ASN A CA 1
ATOM 1168 C C . ASN A 1 155 ? 2.791 -11.493 -47.282 1.00 67.19 155 ASN A C 1
ATOM 1170 O O . ASN A 1 155 ? 3.325 -11.651 -46.185 1.00 67.19 155 ASN A O 1
ATOM 1174 N N . ASP A 1 156 ? 2.703 -12.481 -48.174 1.00 76.06 156 ASP A N 1
ATOM 1175 C CA . ASP A 1 156 ? 3.144 -13.850 -47.879 1.00 76.06 156 ASP A CA 1
ATOM 1176 C C . ASP A 1 156 ? 4.673 -13.942 -47.731 1.00 76.06 156 ASP A C 1
ATOM 1178 O O . ASP A 1 156 ? 5.170 -14.749 -46.946 1.00 76.06 156 ASP A O 1
ATOM 1182 N N . ASN A 1 157 ? 5.427 -13.063 -48.405 1.00 80.69 157 ASN A N 1
ATOM 1183 C CA . ASN A 1 157 ? 6.884 -13.002 -48.266 1.00 80.69 157 ASN A CA 1
ATOM 1184 C C . ASN A 1 157 ? 7.314 -12.253 -46.990 1.00 80.69 157 ASN A C 1
ATOM 1186 O O . ASN A 1 157 ? 8.297 -12.642 -46.359 1.00 80.69 157 ASN A O 1
ATOM 1190 N N . LEU A 1 158 ? 6.553 -11.242 -46.545 1.00 82.62 158 LEU A N 1
ATOM 1191 C CA . LEU A 1 158 ? 6.890 -10.431 -45.363 1.00 82.62 158 LEU A CA 1
ATOM 1192 C C . LEU A 1 158 ? 6.942 -11.249 -44.068 1.00 82.62 158 LEU A C 1
ATOM 1194 O O . LEU A 1 158 ? 7.797 -11.000 -43.225 1.00 82.62 158 LEU A O 1
ATOM 1198 N N . GLN A 1 159 ? 6.084 -12.261 -43.917 1.00 84.06 159 GLN A N 1
ATOM 1199 C CA . GLN A 1 159 ? 6.089 -13.121 -42.724 1.00 84.06 159 GLN A CA 1
ATOM 1200 C C . GLN A 1 159 ? 7.366 -13.964 -42.586 1.00 84.06 159 GLN A C 1
ATOM 1202 O O . GLN A 1 159 ? 7.657 -14.463 -41.500 1.00 84.06 159 GLN A O 1
ATOM 1207 N N . THR A 1 160 ? 8.129 -14.134 -43.669 1.00 86.38 160 THR A N 1
ATOM 1208 C CA . THR A 1 160 ? 9.405 -14.866 -43.644 1.00 86.38 160 THR A CA 1
ATOM 1209 C C . THR A 1 160 ? 10.604 -13.970 -43.338 1.00 86.38 160 THR A C 1
ATOM 1211 O O . THR A 1 160 ? 11.678 -14.470 -43.002 1.00 86.38 160 THR A O 1
ATOM 1214 N N . GLU A 1 161 ? 10.423 -12.651 -43.406 1.00 89.88 161 GLU A N 1
ATOM 1215 C CA . GLU A 1 161 ? 11.483 -11.681 -43.175 1.00 89.88 161 GLU A CA 1
ATOM 1216 C C . GLU A 1 161 ? 11.776 -11.520 -41.677 1.00 89.88 161 GLU A C 1
ATOM 1218 O O . GLU A 1 161 ? 10.891 -11.241 -40.863 1.00 89.88 161 GLU A O 1
ATOM 1223 N N . SER A 1 162 ? 13.049 -11.646 -41.289 1.00 92.19 162 SER A N 1
ATOM 1224 C CA . SER A 1 162 ? 13.443 -11.623 -39.873 1.00 92.19 162 SER A CA 1
ATOM 1225 C C . SER A 1 162 ? 13.159 -10.282 -39.194 1.00 92.19 162 SER A C 1
ATOM 1227 O O . SER A 1 162 ? 12.752 -10.256 -38.037 1.00 92.19 162 SER A O 1
ATOM 1229 N N . TRP A 1 163 ? 13.339 -9.170 -39.912 1.00 90.50 163 TRP A N 1
ATOM 1230 C CA . TRP A 1 163 ? 13.080 -7.828 -39.384 1.00 90.50 163 TRP A CA 1
ATOM 1231 C C . TRP A 1 163 ? 11.588 -7.604 -39.096 1.00 90.50 163 TRP A C 1
ATOM 1233 O O . TRP A 1 163 ? 11.246 -6.951 -38.114 1.00 90.50 163 TRP A O 1
ATOM 1243 N N . PHE A 1 164 ? 10.697 -8.185 -39.907 1.00 90.31 164 PHE A N 1
ATOM 1244 C CA . PHE A 1 164 ? 9.252 -8.070 -39.718 1.00 90.31 164 PHE A CA 1
ATOM 1245 C C . PHE A 1 164 ? 8.795 -8.858 -38.487 1.00 90.31 164 PHE A C 1
ATOM 1247 O O . PHE A 1 164 ? 7.998 -8.363 -37.688 1.00 90.31 164 PHE A O 1
ATOM 1254 N N . MET A 1 165 ? 9.354 -10.055 -38.287 1.00 91.94 165 MET A N 1
ATOM 1255 C CA . MET A 1 165 ? 9.120 -10.846 -37.076 1.00 91.94 165 MET A CA 1
ATOM 1256 C C . MET A 1 165 ? 9.623 -10.120 -35.819 1.00 91.94 165 MET A C 1
ATOM 1258 O O . MET A 1 165 ? 8.909 -10.076 -34.820 1.00 91.94 165 MET A O 1
ATOM 1262 N N . GLU A 1 166 ? 10.794 -9.475 -35.882 1.00 91.38 166 GLU A N 1
ATOM 1263 C CA . GLU A 1 166 ? 11.307 -8.644 -34.782 1.00 91.38 166 GLU A CA 1
ATOM 1264 C C . GLU A 1 166 ? 10.385 -7.459 -34.455 1.00 91.38 166 GLU A C 1
ATOM 1266 O O . GLU A 1 166 ? 10.189 -7.136 -33.281 1.00 91.38 166 GLU A O 1
ATOM 1271 N N . GLU A 1 167 ? 9.804 -6.804 -35.465 1.00 94.19 167 GLU A N 1
ATOM 1272 C CA . GLU A 1 167 ? 8.821 -5.737 -35.253 1.00 94.19 167 GLU A CA 1
ATOM 1273 C C . GLU A 1 167 ? 7.506 -6.270 -34.669 1.00 94.19 167 GLU A C 1
ATOM 1275 O O . GLU A 1 167 ? 6.935 -5.645 -33.775 1.00 94.19 167 GLU A O 1
ATOM 1280 N N . CYS A 1 168 ? 7.047 -7.442 -35.110 1.00 93.94 168 CYS A N 1
ATOM 1281 C CA . CYS A 1 168 ? 5.871 -8.106 -34.547 1.00 93.94 168 CYS A CA 1
ATOM 1282 C C . CYS A 1 168 ? 6.072 -8.452 -33.064 1.00 93.94 168 CYS A C 1
ATOM 1284 O O . CYS A 1 168 ? 5.212 -8.133 -32.237 1.00 93.94 168 CYS A O 1
ATOM 1286 N N . ASP A 1 169 ? 7.225 -9.025 -32.708 1.00 94.50 169 ASP A N 1
ATOM 1287 C CA . ASP A 1 169 ? 7.599 -9.314 -31.318 1.00 94.50 169 ASP A CA 1
ATOM 1288 C C . ASP A 1 169 ? 7.677 -8.031 -30.479 1.00 94.50 169 ASP A C 1
ATOM 1290 O O . ASP A 1 169 ? 7.255 -7.994 -29.317 1.00 94.50 169 ASP A O 1
ATOM 1294 N N . LEU A 1 170 ? 8.173 -6.947 -31.075 1.00 94.75 170 LEU A N 1
ATOM 1295 C CA . LEU A 1 170 ? 8.259 -5.640 -30.437 1.00 94.75 170 LEU A CA 1
ATOM 1296 C C . LEU A 1 170 ? 6.875 -5.027 -30.180 1.00 94.75 170 LEU A C 1
ATOM 1298 O O . LEU A 1 170 ? 6.625 -4.529 -29.081 1.00 94.75 170 LEU A O 1
ATOM 1302 N N . VAL A 1 171 ? 5.961 -5.100 -31.150 1.00 96.75 171 VAL A N 1
ATOM 1303 C CA . VAL A 1 171 ? 4.564 -4.661 -30.996 1.00 96.75 171 VAL A CA 1
ATOM 1304 C C . VAL A 1 171 ? 3.844 -5.510 -29.947 1.00 96.75 171 VAL A C 1
ATOM 1306 O O . VAL A 1 171 ? 3.141 -4.959 -29.098 1.00 96.75 171 VAL A O 1
ATOM 1309 N N . ALA A 1 172 ? 4.054 -6.829 -29.943 1.00 97.19 172 ALA A N 1
ATOM 1310 C CA . ALA A 1 172 ? 3.491 -7.726 -28.936 1.00 97.19 172 ALA A CA 1
ATOM 1311 C C . ALA A 1 172 ? 4.008 -7.398 -27.523 1.00 97.19 172 ALA A C 1
ATOM 1313 O O . ALA A 1 172 ? 3.224 -7.319 -26.572 1.00 97.19 172 ALA A O 1
ATOM 1314 N N . THR A 1 173 ? 5.311 -7.139 -27.392 1.00 96.38 173 THR A N 1
ATOM 1315 C CA . THR A 1 173 ? 5.941 -6.711 -26.133 1.00 96.38 173 THR A CA 1
ATOM 1316 C C . THR A 1 173 ? 5.371 -5.376 -25.659 1.00 96.38 173 THR A C 1
ATOM 1318 O O . THR A 1 173 ? 5.014 -5.235 -24.487 1.00 96.38 173 THR A O 1
ATOM 1321 N N . PHE A 1 174 ? 5.213 -4.411 -26.567 1.00 97.69 174 PHE A N 1
ATOM 1322 C CA . PHE A 1 174 ? 4.615 -3.120 -26.247 1.00 97.69 174 PHE A CA 1
ATOM 1323 C C . PHE A 1 174 ? 3.162 -3.267 -25.795 1.00 97.69 174 PHE A C 1
ATOM 1325 O O . PHE A 1 174 ? 2.792 -2.717 -24.761 1.00 97.69 174 PHE A O 1
ATOM 1332 N N . TRP A 1 175 ? 2.352 -4.059 -26.501 1.00 98.38 175 TRP A N 1
ATOM 1333 C CA . TRP A 1 175 ? 0.969 -4.325 -26.108 1.00 98.38 175 TRP A CA 1
ATOM 1334 C C . TRP A 1 175 ? 0.876 -4.946 -24.713 1.00 98.38 175 TRP A C 1
ATOM 1336 O O . TRP A 1 175 ? 0.078 -4.491 -23.892 1.00 98.38 175 TRP A O 1
ATOM 1346 N N . LYS A 1 176 ? 1.733 -5.928 -24.407 1.00 97.81 176 LYS A N 1
ATOM 1347 C CA . LYS A 1 176 ? 1.812 -6.527 -23.070 1.00 97.81 176 LYS A CA 1
ATOM 1348 C C . LYS A 1 176 ? 2.102 -5.469 -22.000 1.00 97.81 176 LYS A C 1
ATOM 1350 O O . LYS A 1 176 ? 1.373 -5.404 -21.013 1.00 97.81 176 LYS A O 1
ATOM 1355 N N . LEU A 1 177 ? 3.084 -4.595 -22.232 1.00 96.69 177 LEU A N 1
ATOM 1356 C CA . LEU A 1 177 ? 3.398 -3.486 -21.324 1.00 96.69 177 LEU A CA 1
ATOM 1357 C C . LEU A 1 177 ? 2.201 -2.536 -21.134 1.00 96.69 177 LEU A C 1
ATOM 1359 O O . LEU A 1 177 ? 1.897 -2.143 -20.007 1.00 96.69 177 LEU A O 1
ATOM 1363 N N . LEU A 1 178 ? 1.495 -2.173 -22.211 1.00 98.06 178 LEU A N 1
ATOM 1364 C CA . LEU A 1 178 ? 0.307 -1.315 -22.127 1.00 98.06 178 LEU A CA 1
ATOM 1365 C C . LEU A 1 178 ? -0.804 -1.961 -21.289 1.00 98.06 178 LEU A C 1
ATOM 1367 O O . LEU A 1 178 ? -1.414 -1.278 -20.463 1.00 98.06 178 LEU A O 1
ATOM 1371 N N . VAL A 1 179 ? -1.047 -3.263 -21.469 1.00 98.19 179 VAL A N 1
ATOM 1372 C CA . VAL A 1 179 ? -2.039 -4.029 -20.697 1.00 98.19 179 VAL A CA 1
ATOM 1373 C C . VAL A 1 179 ? -1.645 -4.124 -19.224 1.00 98.19 179 VAL A C 1
ATOM 1375 O O . VAL A 1 179 ? -2.499 -3.929 -18.359 1.00 98.19 179 VAL A O 1
ATOM 1378 N N . GLU A 1 180 ? -0.372 -4.368 -18.916 1.00 96.94 180 GLU A N 1
ATOM 1379 C CA . GLU A 1 180 ? 0.127 -4.408 -17.536 1.00 96.94 180 GLU A CA 1
ATOM 1380 C C . GLU A 1 180 ? -0.038 -3.050 -16.836 1.00 96.94 180 GLU A C 1
ATOM 1382 O O . GLU A 1 180 ? -0.581 -2.985 -15.729 1.00 96.94 180 GLU A O 1
ATOM 1387 N N . LEU A 1 181 ? 0.328 -1.949 -17.503 1.00 95.62 181 LEU A N 1
ATOM 1388 C CA . LEU A 1 181 ? 0.137 -0.592 -16.980 1.00 95.62 181 LEU A CA 1
ATOM 1389 C C . LEU A 1 181 ? -1.345 -0.243 -16.798 1.00 95.62 181 LEU A C 1
ATOM 1391 O O . LEU A 1 181 ? -1.725 0.334 -15.777 1.00 95.62 181 LEU A O 1
ATOM 1395 N N . ALA A 1 182 ? -2.187 -0.592 -17.771 1.00 97.62 182 ALA A N 1
ATOM 1396 C CA . ALA A 1 182 ? -3.633 -0.404 -17.704 1.00 97.62 182 ALA A CA 1
ATOM 1397 C C . ALA A 1 182 ? -4.250 -1.189 -16.538 1.00 97.62 182 ALA A C 1
ATOM 1399 O O . ALA A 1 182 ? -5.007 -0.620 -15.752 1.00 97.62 182 ALA A O 1
ATOM 1400 N N . SER A 1 183 ? -3.881 -2.462 -16.388 1.00 96.94 183 SER A N 1
ATOM 1401 C CA . SER A 1 183 ? -4.333 -3.339 -15.304 1.00 96.94 183 SER A CA 1
ATOM 1402 C C . SER A 1 183 ? -3.913 -2.800 -13.937 1.00 96.94 183 SER A C 1
ATOM 1404 O O . SER A 1 183 ? -4.762 -2.584 -13.071 1.00 96.94 183 SER A O 1
ATOM 1406 N N . SER A 1 184 ? -2.627 -2.479 -13.764 1.00 93.19 184 SER A N 1
ATOM 1407 C CA . SER A 1 184 ? -2.102 -1.875 -12.533 1.00 93.19 184 SER A CA 1
ATOM 1408 C C . SER A 1 184 ? -2.825 -0.565 -12.194 1.00 93.19 184 SER A C 1
ATOM 1410 O O . SER A 1 184 ? -3.218 -0.309 -11.047 1.00 93.19 184 SER A O 1
ATOM 1412 N N . ARG A 1 185 ? -3.114 0.255 -13.212 1.00 93.81 185 ARG A N 1
ATOM 1413 C CA . ARG A 1 185 ? -3.891 1.477 -13.025 1.00 93.81 185 ARG A CA 1
ATOM 1414 C C . ARG A 1 185 ? -5.329 1.188 -12.600 1.00 93.81 185 ARG A C 1
ATOM 1416 O O . ARG A 1 185 ? -5.788 1.836 -11.666 1.00 93.81 185 ARG A O 1
ATOM 1423 N N . CYS A 1 186 ? -6.020 0.231 -13.214 1.00 95.06 186 CYS A N 1
ATOM 1424 C CA . CYS A 1 186 ? -7.357 -0.179 -12.781 1.00 95.06 186 CYS A CA 1
ATOM 1425 C C . CYS A 1 186 ? -7.350 -0.611 -11.311 1.00 95.06 186 CYS A C 1
ATOM 1427 O O . CYS A 1 186 ? -8.116 -0.066 -10.521 1.00 95.06 186 CYS A O 1
ATOM 1429 N N . TRP A 1 187 ? -6.440 -1.502 -10.914 1.00 90.38 187 TRP A N 1
ATOM 1430 C CA . TRP A 1 187 ? -6.357 -1.995 -9.535 1.00 90.38 187 TRP A CA 1
ATOM 1431 C C . TRP A 1 187 ? -6.064 -0.894 -8.516 1.00 90.38 187 TRP A C 1
ATOM 1433 O O . TRP A 1 187 ? -6.723 -0.822 -7.481 1.00 90.38 187 TRP A O 1
ATOM 1443 N N . SER A 1 188 ? -5.140 0.019 -8.820 1.00 90.00 188 SER A N 1
ATOM 1444 C CA . SER A 1 188 ? -4.823 1.122 -7.900 1.00 90.00 188 SER A CA 1
ATOM 1445 C C . SER A 1 188 ? -5.953 2.152 -7.758 1.00 90.00 188 SER A C 1
ATOM 1447 O O . SER A 1 188 ? -5.990 2.889 -6.768 1.00 90.00 188 SER A O 1
ATOM 1449 N N . GLN A 1 189 ? -6.855 2.248 -8.743 1.00 91.88 189 GLN A N 1
ATOM 1450 C CA . GLN A 1 189 ? -7.880 3.297 -8.801 1.00 91.88 189 GLN A CA 1
ATOM 1451 C C . GLN A 1 189 ? -9.304 2.806 -8.539 1.00 91.88 189 GLN A C 1
ATOM 1453 O O . GLN A 1 189 ? -10.132 3.605 -8.105 1.00 91.88 189 GLN A O 1
ATOM 1458 N N . VAL A 1 190 ? -9.596 1.518 -8.739 1.00 90.50 190 VAL A N 1
ATOM 1459 C CA . VAL A 1 190 ? -10.949 0.952 -8.600 1.00 90.50 190 VAL A CA 1
ATOM 1460 C C . VAL A 1 190 ? -11.542 1.209 -7.215 1.00 90.50 190 VAL A C 1
ATOM 1462 O O . VAL A 1 190 ? -12.747 1.446 -7.095 1.00 90.50 190 VAL A O 1
ATOM 1465 N N . GLN A 1 191 ? -10.691 1.265 -6.186 1.00 88.75 191 GLN A N 1
ATOM 1466 C CA . GLN A 1 191 ? -11.080 1.608 -4.820 1.00 88.75 191 GLN A CA 1
ATOM 1467 C C . GLN A 1 191 ? -11.809 2.953 -4.715 1.00 88.75 191 GLN A C 1
ATOM 1469 O O . GLN A 1 191 ? -12.718 3.080 -3.903 1.00 88.75 191 GLN A O 1
ATOM 1474 N N . PHE A 1 192 ? -11.471 3.939 -5.554 1.00 92.00 192 PHE A N 1
ATOM 1475 C CA . PHE A 1 192 ? -12.130 5.245 -5.533 1.00 92.00 192 PHE A CA 1
ATOM 1476 C C . PHE A 1 192 ? -13.571 5.181 -6.006 1.00 92.00 192 PHE A C 1
ATOM 1478 O O . PHE A 1 192 ? -14.385 5.945 -5.520 1.00 92.00 192 PHE A O 1
ATOM 1485 N N . SER A 1 193 ? -13.882 4.282 -6.934 1.00 91.25 193 SER A N 1
ATOM 1486 C CA . SER A 1 193 ? -15.201 4.187 -7.566 1.00 91.25 193 SER A CA 1
ATOM 1487 C C . SER A 1 193 ? -16.098 3.104 -6.964 1.00 91.25 193 SER A C 1
ATOM 1489 O O . SER A 1 193 ? -17.299 3.109 -7.197 1.00 91.25 193 SER A O 1
ATOM 1491 N N . THR A 1 194 ? -15.528 2.149 -6.221 1.00 85.88 194 THR A N 1
ATOM 1492 C CA . THR A 1 194 ? -16.258 0.940 -5.788 1.00 85.88 194 THR A CA 1
ATOM 1493 C C . THR A 1 194 ? -16.237 0.691 -4.284 1.00 85.88 194 THR A C 1
ATOM 1495 O O . THR A 1 194 ? -17.075 -0.065 -3.796 1.00 85.88 194 THR A O 1
ATOM 1498 N N . LEU A 1 195 ? -15.311 1.305 -3.538 1.00 88.88 195 LEU A N 1
ATOM 1499 C CA . LEU A 1 195 ? -15.111 1.019 -2.117 1.00 88.88 195 LEU A CA 1
ATOM 1500 C C . LEU A 1 195 ? -15.363 2.255 -1.255 1.00 88.88 195 LEU A C 1
ATOM 1502 O O . LEU A 1 195 ? -15.042 3.383 -1.632 1.00 88.88 195 LEU A O 1
ATOM 1506 N N . LEU A 1 196 ? -15.900 2.030 -0.056 1.00 91.19 196 LEU A N 1
ATOM 1507 C CA . LEU A 1 196 ? -16.041 3.071 0.958 1.00 91.19 196 LEU A CA 1
ATOM 1508 C C . LEU A 1 196 ? -14.784 3.190 1.830 1.00 91.19 196 LEU A C 1
ATOM 1510 O O . LEU A 1 196 ? -14.111 2.186 2.066 1.00 91.19 196 LEU A O 1
ATOM 1514 N N . PRO A 1 197 ? -14.481 4.397 2.342 1.00 93.88 197 PRO A N 1
ATOM 1515 C CA . PRO A 1 197 ? -15.260 5.631 2.180 1.00 93.88 197 PRO A CA 1
ATOM 1516 C C . PRO A 1 197 ? -15.073 6.318 0.816 1.00 93.88 197 PRO A C 1
ATOM 1518 O O . PRO A 1 197 ? -15.896 7.147 0.452 1.00 93.88 197 PRO A O 1
ATOM 1521 N N . SER A 1 198 ? -14.038 5.972 0.047 1.00 94.31 198 SER A N 1
ATOM 1522 C CA . SER A 1 198 ? -13.585 6.712 -1.143 1.00 94.31 198 SER A CA 1
ATOM 1523 C C . SER A 1 198 ? -14.664 7.012 -2.193 1.00 94.31 198 SER A C 1
ATOM 1525 O O . SER A 1 198 ? -14.698 8.127 -2.710 1.00 94.31 198 SER A O 1
ATOM 1527 N N . ALA A 1 199 ? -15.569 6.069 -2.466 1.00 95.62 199 ALA A N 1
ATOM 1528 C CA . ALA A 1 199 ? -16.675 6.247 -3.412 1.00 95.62 199 ALA A CA 1
ATOM 1529 C C . ALA A 1 199 ? -17.644 7.374 -3.029 1.00 95.62 199 ALA A C 1
ATOM 1531 O O . ALA A 1 199 ? -18.276 7.959 -3.907 1.00 95.62 199 ALA A O 1
ATOM 1532 N N . LEU A 1 200 ? -17.723 7.740 -1.744 1.00 97.31 200 LEU A N 1
ATOM 1533 C CA . LEU A 1 200 ? -18.550 8.857 -1.294 1.00 97.31 200 LEU A CA 1
ATOM 1534 C C . LEU A 1 200 ? -18.084 10.193 -1.885 1.00 97.31 200 LEU A C 1
ATOM 1536 O O . LEU A 1 200 ? -18.909 11.079 -2.075 1.00 97.31 200 LEU A O 1
ATOM 1540 N N . ALA A 1 201 ? -16.804 10.344 -2.245 1.00 97.31 201 ALA A N 1
ATOM 1541 C CA . ALA A 1 201 ? -16.304 11.575 -2.858 1.00 97.31 201 ALA A CA 1
ATOM 1542 C C . ALA A 1 201 ? -17.047 11.946 -4.156 1.00 97.31 201 ALA A C 1
ATOM 1544 O O . ALA A 1 201 ? -17.058 13.115 -4.530 1.00 97.31 201 ALA A O 1
ATOM 1545 N N . ALA A 1 202 ? -17.717 10.988 -4.808 1.00 97.00 202 ALA A N 1
ATOM 1546 C CA . ALA A 1 202 ? -18.553 11.231 -5.981 1.00 97.00 202 ALA A CA 1
ATOM 1547 C C . ALA A 1 202 ? -19.683 12.244 -5.731 1.00 97.00 202 ALA A C 1
ATOM 1549 O O . ALA A 1 202 ? -20.116 12.902 -6.673 1.00 97.00 202 ALA A O 1
ATOM 1550 N N . VAL A 1 203 ? -20.150 12.410 -4.486 1.00 97.69 203 VAL A N 1
ATOM 1551 C CA . VAL A 1 203 ? -21.176 13.421 -4.174 1.00 97.69 203 VAL A CA 1
ATOM 1552 C C . VAL A 1 203 ? -20.649 14.845 -4.362 1.00 97.69 203 VAL A C 1
ATOM 1554 O O . VAL A 1 203 ? -21.429 15.744 -4.648 1.00 97.69 203 VAL A O 1
ATOM 1557 N N . LEU A 1 204 ? -19.331 15.044 -4.259 1.00 97.31 204 LEU A N 1
ATOM 1558 C CA . LEU A 1 204 ? -18.656 16.336 -4.424 1.00 97.31 204 LEU A CA 1
ATOM 1559 C C . LEU A 1 204 ? -18.368 16.674 -5.898 1.00 97.31 204 LEU A C 1
ATOM 1561 O O . LEU A 1 204 ? -17.635 17.619 -6.180 1.00 97.31 204 LEU A O 1
ATOM 1565 N N . HIS A 1 205 ? -18.879 15.879 -6.841 1.00 96.94 205 HIS A N 1
ATOM 1566 C CA . HIS A 1 205 ? -18.719 16.133 -8.269 1.00 96.94 205 HIS A CA 1
ATOM 1567 C C . HIS A 1 205 ? -19.442 17.427 -8.680 1.00 96.94 205 HIS A C 1
ATOM 1569 O O . HIS A 1 205 ? -20.484 17.759 -8.122 1.00 96.94 205 HIS A O 1
ATOM 1575 N N . GLU A 1 206 ? -18.903 18.150 -9.668 1.00 95.62 206 GLU A N 1
ATOM 1576 C CA . GLU A 1 206 ? -19.462 19.430 -10.143 1.00 95.62 206 GLU A CA 1
ATOM 1577 C C . GLU A 1 206 ? -20.910 19.299 -10.646 1.00 95.62 206 GLU A C 1
ATOM 1579 O O . GLU A 1 206 ? -21.756 20.153 -10.394 1.00 95.62 206 GLU A O 1
ATOM 1584 N N . ASP A 1 207 ? -21.209 18.180 -11.301 1.00 95.19 207 ASP A N 1
ATOM 1585 C CA . ASP A 1 207 ? -22.563 17.776 -11.663 1.00 95.19 207 ASP A CA 1
ATOM 1586 C C . ASP A 1 207 ? -23.245 17.098 -10.461 1.00 95.19 207 ASP A C 1
ATOM 1588 O O . ASP A 1 207 ? -23.105 15.885 -10.274 1.00 95.19 207 ASP A O 1
ATOM 1592 N N . ASN A 1 208 ? -23.943 17.892 -9.634 1.00 90.62 208 ASN A N 1
ATOM 1593 C CA . ASN A 1 208 ? -24.604 17.457 -8.391 1.00 90.62 208 ASN A CA 1
ATOM 1594 C C . ASN A 1 208 ? -26.129 17.696 -8.329 1.00 90.62 208 ASN A C 1
ATOM 1596 O O . ASN A 1 208 ? -26.747 17.516 -7.277 1.00 90.62 208 ASN A O 1
ATOM 1600 N N . GLY A 1 209 ? -26.759 18.072 -9.447 1.00 85.88 209 GLY A N 1
ATOM 1601 C CA . GLY A 1 209 ? -28.208 18.291 -9.531 1.00 85.88 209 GLY A CA 1
ATOM 1602 C C . GLY A 1 209 ? -29.061 17.005 -9.509 1.00 85.88 209 GLY A C 1
ATOM 1603 O O . GLY A 1 209 ? -28.542 15.886 -9.509 1.00 85.88 209 GLY A O 1
ATOM 1604 N N . PRO A 1 210 ? -30.401 17.114 -9.524 1.00 84.50 210 PRO A N 1
ATOM 1605 C CA . PRO A 1 210 ? -31.279 15.961 -9.719 1.00 84.50 210 PRO A CA 1
ATOM 1606 C C . PRO A 1 210 ? -31.010 15.282 -11.071 1.00 84.50 210 PRO A C 1
ATOM 1608 O O . PRO A 1 210 ? -31.040 15.934 -12.109 1.00 84.50 210 PRO A O 1
ATOM 1611 N N . GLY A 1 211 ? -30.753 13.971 -11.061 1.00 88.44 211 GLY A N 1
ATOM 1612 C CA . GLY A 1 211 ? -30.387 13.218 -12.272 1.00 88.44 211 GLY A CA 1
ATOM 1613 C C . GLY A 1 211 ? -28.926 13.372 -12.712 1.00 88.44 211 GLY A C 1
ATOM 1614 O O . GLY A 1 211 ? -28.563 12.844 -13.759 1.00 88.44 211 GLY A O 1
ATOM 1615 N N . SER A 1 212 ? -28.102 14.054 -11.914 1.00 95.62 212 SER A N 1
ATOM 1616 C CA . SER A 1 212 ? -26.667 14.218 -12.151 1.00 95.62 212 SER A CA 1
ATOM 1617 C C . SER A 1 212 ? -25.859 12.928 -12.020 1.00 95.62 212 SER A C 1
ATOM 1619 O O . SER A 1 212 ? -26.309 11.930 -11.437 1.00 95.62 212 SER A O 1
ATOM 1621 N N . LEU A 1 213 ? -24.610 12.982 -12.483 1.00 95.31 213 LEU A N 1
ATOM 1622 C CA . LEU A 1 213 ? -23.615 11.939 -12.258 1.00 95.31 213 LEU A CA 1
ATOM 1623 C C . LEU A 1 213 ? -23.393 11.655 -10.763 1.00 95.31 213 LEU A C 1
ATOM 1625 O O . LEU A 1 213 ? -23.374 10.485 -10.376 1.00 95.31 213 LEU A O 1
ATOM 1629 N N . ALA A 1 214 ? -23.293 12.684 -9.911 1.00 96.88 214 ALA A N 1
ATOM 1630 C CA . ALA A 1 214 ? -23.142 12.499 -8.463 1.00 96.88 214 ALA A CA 1
ATOM 1631 C C . ALA A 1 214 ? -24.308 11.697 -7.868 1.00 96.88 214 ALA A C 1
ATOM 1633 O O . ALA A 1 214 ? -24.109 10.747 -7.105 1.00 96.88 214 ALA A O 1
ATOM 1634 N N . GLN A 1 215 ? -25.536 12.051 -8.259 1.00 97.50 215 GLN A N 1
ATOM 1635 C CA . GLN A 1 215 ? -26.742 11.362 -7.812 1.00 97.50 215 GLN A CA 1
ATOM 1636 C C . GLN A 1 215 ? -26.776 9.913 -8.308 1.00 97.50 215 GLN A C 1
ATOM 1638 O O . GLN A 1 215 ? -27.141 9.013 -7.551 1.00 97.50 215 GLN A O 1
ATOM 1643 N N . HIS A 1 216 ? -26.380 9.669 -9.559 1.00 96.75 216 HIS A N 1
ATOM 1644 C CA . HIS A 1 216 ? -26.305 8.321 -10.114 1.00 96.75 216 HIS A CA 1
ATOM 1645 C C . HIS A 1 216 ? -25.318 7.437 -9.337 1.00 96.75 216 HIS A C 1
ATOM 1647 O O . HIS A 1 216 ? -25.675 6.332 -8.926 1.00 96.75 216 HIS A O 1
ATOM 1653 N N . LEU A 1 217 ? -24.108 7.938 -9.078 1.00 96.12 217 LEU A N 1
ATOM 1654 C CA . LEU A 1 217 ? -23.064 7.210 -8.351 1.00 96.12 217 LEU A CA 1
ATOM 1655 C C . LEU A 1 217 ? -23.461 6.939 -6.894 1.00 96.12 217 LEU A C 1
ATOM 1657 O O . LEU A 1 217 ? -23.245 5.836 -6.391 1.00 96.12 217 LEU A O 1
ATOM 1661 N N . LEU A 1 218 ? -24.121 7.894 -6.233 1.00 96.44 218 LEU A N 1
ATOM 1662 C CA . LEU A 1 218 ? -24.637 7.688 -4.879 1.00 96.44 218 LEU A CA 1
ATOM 1663 C C . LEU A 1 218 ? -25.727 6.601 -4.829 1.00 96.44 218 LEU A C 1
ATOM 1665 O O . LEU A 1 218 ? -25.778 5.816 -3.882 1.00 96.44 218 LEU A O 1
ATOM 1669 N N . LEU A 1 219 ? -26.580 6.505 -5.855 1.00 96.44 219 LEU A N 1
ATOM 1670 C CA . LEU A 1 219 ? -27.578 5.434 -5.956 1.00 96.44 219 LEU A CA 1
ATOM 1671 C C . LEU A 1 219 ? -26.949 4.070 -6.268 1.00 96.44 219 LEU A C 1
ATOM 1673 O O . LEU A 1 219 ? -27.403 3.062 -5.731 1.00 96.44 219 LEU A O 1
ATOM 1677 N N . GLN A 1 220 ? -25.881 4.019 -7.065 1.00 95.00 220 GLN A N 1
ATOM 1678 C CA . GLN A 1 220 ? -25.109 2.782 -7.229 1.00 95.00 220 GLN A CA 1
ATOM 1679 C C . GLN A 1 220 ? -24.498 2.340 -5.893 1.00 95.00 220 GLN A C 1
ATOM 1681 O O . GLN A 1 220 ? -24.598 1.173 -5.508 1.00 95.00 220 GLN A O 1
ATOM 1686 N N . LEU A 1 221 ? -23.929 3.286 -5.144 1.00 94.44 221 LEU A N 1
ATOM 1687 C CA . LEU A 1 221 ? -23.361 3.039 -3.824 1.00 94.44 221 LEU A CA 1
ATOM 1688 C C . LEU A 1 221 ? -24.418 2.537 -2.821 1.00 94.44 221 LEU A C 1
ATOM 1690 O O . LEU A 1 221 ? -24.150 1.609 -2.052 1.00 94.44 221 LEU A O 1
ATOM 1694 N N . ARG A 1 222 ? -25.640 3.085 -2.869 1.00 96.31 222 ARG A N 1
ATOM 1695 C CA . ARG A 1 222 ? -26.801 2.571 -2.122 1.00 96.31 222 ARG A CA 1
ATOM 1696 C C . ARG A 1 222 ? -27.054 1.101 -2.420 1.00 96.31 222 ARG A C 1
ATOM 1698 O O . ARG A 1 222 ? -27.296 0.319 -1.500 1.00 96.31 222 ARG A O 1
ATOM 1705 N N . ASP A 1 223 ? -27.048 0.725 -3.692 1.00 95.75 223 ASP A N 1
ATOM 1706 C CA . ASP A 1 223 ? -27.387 -0.632 -4.109 1.00 95.75 223 ASP A CA 1
ATOM 1707 C C . ASP A 1 223 ? -26.308 -1.631 -3.656 1.00 95.75 223 ASP A C 1
ATOM 1709 O O . ASP A 1 223 ? -26.646 -2.690 -3.117 1.00 95.75 223 ASP A O 1
ATOM 1713 N N . VAL A 1 224 ? -25.027 -1.249 -3.749 1.00 93.19 224 VAL A N 1
ATOM 1714 C CA . VAL A 1 224 ? -23.896 -2.010 -3.185 1.00 93.19 224 VAL A CA 1
ATOM 1715 C C . VAL A 1 224 ? -24.059 -2.189 -1.675 1.00 93.19 224 VAL A C 1
ATOM 1717 O O . VAL A 1 224 ? -23.954 -3.303 -1.161 1.00 93.19 224 VAL A O 1
ATOM 1720 N N . TRP A 1 225 ? -24.380 -1.122 -0.946 1.00 93.88 225 TRP A N 1
ATOM 1721 C CA . TRP A 1 225 ? -24.577 -1.195 0.501 1.00 93.88 225 TRP A CA 1
ATOM 1722 C C . TRP A 1 225 ? -25.758 -2.057 0.909 1.00 93.88 225 TRP A C 1
ATOM 1724 O O . TRP A 1 225 ? -25.633 -2.895 1.799 1.00 93.88 225 TRP A O 1
ATOM 1734 N N . ASN A 1 226 ? -26.889 -1.914 0.226 1.00 95.50 226 ASN A N 1
ATOM 1735 C CA . ASN A 1 226 ? -28.055 -2.750 0.468 1.00 95.50 226 ASN A CA 1
ATOM 1736 C C . ASN A 1 226 ? -27.739 -4.230 0.220 1.00 95.50 226 ASN A C 1
ATOM 1738 O O . ASN A 1 226 ? -28.233 -5.086 0.955 1.00 95.50 226 ASN A O 1
ATOM 1742 N N . ALA A 1 227 ? -26.910 -4.547 -0.779 1.00 95.50 227 ALA A N 1
ATOM 1743 C CA . ALA A 1 227 ? -26.436 -5.909 -1.005 1.00 95.50 227 ALA A CA 1
ATOM 1744 C C . ALA A 1 227 ? -25.561 -6.409 0.158 1.00 95.50 227 ALA A C 1
ATOM 1746 O O . ALA A 1 227 ? -25.772 -7.523 0.638 1.00 95.50 227 ALA A O 1
ATOM 1747 N N . VAL A 1 228 ? -24.648 -5.576 0.666 1.00 94.94 228 VAL A N 1
ATOM 1748 C CA . VAL A 1 228 ? -23.793 -5.905 1.820 1.00 94.94 228 VAL A CA 1
ATOM 1749 C C . VAL A 1 228 ? -24.612 -6.105 3.094 1.00 94.94 228 VAL A C 1
ATOM 1751 O O . VAL A 1 228 ? -24.438 -7.114 3.769 1.00 94.94 228 VAL A O 1
ATOM 1754 N N . VAL A 1 229 ? -25.563 -5.220 3.400 1.00 95.12 229 VAL A N 1
ATOM 1755 C CA . VAL A 1 229 ? -26.447 -5.359 4.571 1.00 95.12 229 VAL A CA 1
ATOM 1756 C C . VAL A 1 229 ? -27.282 -6.637 4.476 1.00 95.12 229 VAL A C 1
ATOM 1758 O O . VAL A 1 229 ? -27.387 -7.380 5.453 1.00 95.12 229 VAL A O 1
ATOM 1761 N N . LYS A 1 230 ? -27.831 -6.946 3.293 1.00 95.94 230 LYS A N 1
ATOM 1762 C CA . LYS A 1 230 ? -28.542 -8.213 3.056 1.00 95.94 230 LYS A CA 1
ATOM 1763 C C . LYS A 1 230 ? -27.628 -9.421 3.263 1.00 95.94 230 LYS A C 1
ATOM 1765 O O . LYS A 1 230 ? -28.060 -10.401 3.864 1.00 95.94 230 LYS A O 1
ATOM 1770 N N . ALA A 1 231 ? -26.379 -9.354 2.805 1.00 95.81 231 ALA A N 1
ATOM 1771 C CA . ALA A 1 231 ? -25.392 -10.407 3.017 1.00 95.81 231 ALA A CA 1
ATOM 1772 C C . ALA A 1 231 ? -25.037 -10.578 4.506 1.00 95.81 231 ALA A C 1
ATOM 1774 O O . ALA A 1 231 ? -25.008 -11.705 4.999 1.00 95.81 231 ALA A O 1
ATOM 1775 N N . GLU A 1 232 ? -24.839 -9.488 5.251 1.00 95.94 232 GLU A N 1
ATOM 1776 C CA . GLU A 1 232 ? -24.590 -9.521 6.699 1.00 95.94 232 GLU A CA 1
ATOM 1777 C C . GLU A 1 232 ? -25.766 -10.161 7.453 1.00 95.94 232 GLU A C 1
ATOM 1779 O O . GLU A 1 232 ? -25.565 -11.060 8.279 1.00 95.94 232 GLU A O 1
ATOM 1784 N N . GLN A 1 233 ? -26.998 -9.769 7.119 1.00 96.19 233 GLN A N 1
ATOM 1785 C CA . GLN A 1 233 ? -28.217 -10.356 7.679 1.00 96.19 233 GLN A CA 1
ATOM 1786 C C . GLN A 1 233 ? -28.319 -11.846 7.342 1.00 96.19 233 GLN A C 1
ATOM 1788 O O . GLN A 1 233 ? -28.426 -12.668 8.247 1.00 96.19 233 GLN A O 1
ATOM 1793 N N . ALA A 1 234 ? -28.176 -12.226 6.071 1.00 94.94 234 ALA A N 1
ATOM 1794 C CA . ALA A 1 234 ? -28.225 -13.628 5.660 1.00 94.94 234 ALA A CA 1
ATOM 1795 C C . ALA A 1 234 ? -27.148 -14.474 6.367 1.00 94.94 234 ALA A C 1
ATOM 1797 O O . ALA A 1 234 ? -27.420 -15.575 6.847 1.00 94.94 234 ALA A O 1
ATOM 1798 N N . SER A 1 235 ? -25.938 -13.928 6.523 1.00 95.00 235 SER A N 1
ATOM 1799 C CA . SER A 1 235 ? -24.832 -14.602 7.210 1.00 95.00 235 SER A CA 1
ATOM 1800 C C . SER A 1 235 ? -25.061 -14.783 8.714 1.00 95.00 235 SER A C 1
ATOM 1802 O O . SER A 1 235 ? -24.476 -15.686 9.316 1.00 95.00 235 SER A O 1
ATOM 1804 N N . SER A 1 236 ? -25.899 -13.960 9.346 1.00 93.00 236 SER A N 1
ATOM 1805 C CA . SER A 1 236 ? -26.131 -13.979 10.794 1.00 93.00 236 SER A CA 1
ATOM 1806 C C . SER A 1 236 ? -27.421 -14.711 11.152 1.00 93.00 236 SER A C 1
ATOM 1808 O O . SER A 1 236 ? -27.364 -15.655 11.945 1.00 93.00 236 SER A O 1
ATOM 1810 N N . THR A 1 237 ? -28.538 -14.361 10.516 1.00 92.75 237 THR A N 1
ATOM 1811 C CA . THR A 1 237 ? -29.889 -14.745 10.942 1.00 92.75 237 THR A CA 1
ATOM 1812 C C . THR A 1 237 ? -30.572 -15.794 10.065 1.00 92.75 237 THR A C 1
ATOM 1814 O O . THR A 1 237 ? -31.478 -16.460 10.563 1.00 92.75 237 THR A O 1
ATOM 1817 N N . ASP A 1 238 ? -30.165 -16.001 8.803 1.00 91.62 238 ASP A N 1
ATOM 1818 C CA . ASP A 1 238 ? -30.870 -16.953 7.930 1.00 91.62 238 ASP A CA 1
ATOM 1819 C C . ASP A 1 238 ? -30.496 -18.405 8.268 1.00 91.62 238 ASP A C 1
ATOM 1821 O O . ASP A 1 238 ? -29.422 -18.905 7.920 1.00 91.62 238 ASP A O 1
ATOM 1825 N N . SER A 1 239 ? -31.402 -19.091 8.968 1.00 93.50 239 SER A N 1
ATOM 1826 C CA . SER A 1 239 ? -31.270 -20.503 9.335 1.00 93.50 239 SER A CA 1
ATOM 1827 C C . SER A 1 239 ? -31.424 -21.458 8.149 1.00 93.50 239 SER A C 1
ATOM 1829 O O . SER A 1 239 ? -31.063 -22.628 8.269 1.00 93.50 239 SER A O 1
ATOM 1831 N N . ARG A 1 240 ? -31.929 -20.983 7.003 1.00 95.50 240 ARG A N 1
ATOM 1832 C CA . ARG A 1 240 ? -32.122 -21.796 5.791 1.00 95.50 240 ARG A CA 1
ATOM 1833 C C . ARG A 1 240 ? -30.846 -21.910 4.958 1.00 95.50 240 ARG A C 1
ATOM 1835 O O . ARG A 1 240 ? -30.774 -22.763 4.077 1.00 95.50 240 ARG A O 1
ATOM 1842 N N . MET A 1 241 ? -29.850 -21.054 5.202 1.00 95.75 241 MET A N 1
ATOM 1843 C CA . MET A 1 241 ? -28.599 -21.056 4.448 1.00 95.75 241 MET A CA 1
ATOM 1844 C C . MET A 1 241 ? -27.706 -22.235 4.876 1.00 95.75 241 MET A C 1
ATOM 1846 O O . MET A 1 241 ? -27.423 -22.376 6.070 1.00 95.75 241 MET A O 1
ATOM 1850 N N . PRO A 1 242 ? -27.200 -23.057 3.932 1.00 96.50 242 PRO A N 1
ATOM 1851 C CA . PRO A 1 242 ? -26.257 -24.122 4.252 1.00 96.50 242 PRO A CA 1
ATOM 1852 C C . PRO A 1 242 ? -25.020 -23.587 4.997 1.00 96.50 242 PRO A C 1
ATOM 1854 O O . PRO A 1 242 ? -24.516 -22.517 4.639 1.00 96.50 242 PRO A O 1
ATOM 1857 N N . PRO A 1 243 ? -24.467 -24.325 5.982 1.00 94.50 243 PRO A N 1
ATOM 1858 C CA . PRO A 1 243 ? -23.298 -23.875 6.741 1.00 94.50 243 PRO A CA 1
ATOM 1859 C C . PRO A 1 243 ? -22.086 -23.514 5.870 1.00 94.50 243 PRO A C 1
ATOM 1861 O O . PRO A 1 243 ? -21.387 -22.549 6.170 1.00 94.50 243 PRO A O 1
ATOM 1864 N N . SER A 1 244 ? -21.865 -24.243 4.771 1.00 94.62 244 SER A N 1
ATOM 1865 C CA . SER A 1 244 ? -20.793 -23.971 3.805 1.00 94.62 244 SER A CA 1
ATOM 1866 C C . SER A 1 244 ? -20.9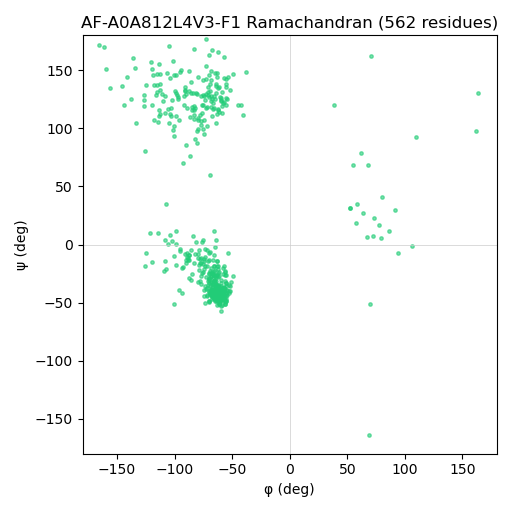88 -22.640 3.074 1.00 94.62 244 SER A C 1
ATOM 1868 O O . SER A 1 244 ? -20.061 -21.838 3.011 1.00 94.62 244 SER A O 1
ATOM 1870 N N . ALA A 1 245 ? -22.203 -22.357 2.595 1.00 94.44 245 ALA A N 1
ATOM 1871 C CA . ALA A 1 245 ? -22.537 -21.084 1.956 1.00 94.44 245 ALA A CA 1
ATOM 1872 C C . ALA A 1 245 ? -22.408 -19.906 2.937 1.00 94.44 245 ALA A C 1
ATOM 1874 O O . ALA A 1 245 ? -21.886 -18.853 2.584 1.00 94.44 245 ALA A O 1
ATOM 1875 N N . LYS A 1 246 ? -22.814 -20.104 4.197 1.00 95.19 246 LYS A N 1
ATOM 1876 C CA . LYS A 1 246 ? -22.661 -19.109 5.268 1.00 95.19 246 LYS A CA 1
ATOM 1877 C C . LYS A 1 246 ? -21.191 -18.837 5.601 1.00 95.19 246 LYS A C 1
ATOM 1879 O O . LYS A 1 246 ? -20.840 -17.689 5.862 1.00 95.19 246 LYS A O 1
ATOM 1884 N N . ALA A 1 247 ? -20.336 -19.861 5.593 1.00 92.81 247 ALA A N 1
ATOM 1885 C CA . ALA A 1 247 ? -18.895 -19.703 5.788 1.00 92.81 247 ALA A CA 1
ATOM 1886 C C . ALA A 1 247 ? -18.248 -18.928 4.631 1.00 92.81 247 ALA A C 1
ATOM 1888 O O . ALA A 1 247 ? -17.492 -17.990 4.877 1.00 92.81 247 ALA A O 1
ATOM 1889 N N . GLU A 1 248 ? -18.609 -19.257 3.391 1.00 94.62 248 GLU A N 1
ATOM 1890 C CA . GLU A 1 248 ? -18.094 -18.568 2.208 1.00 94.62 248 GLU A CA 1
ATOM 1891 C C . GLU A 1 248 ? -18.557 -17.107 2.147 1.00 94.62 248 GLU A C 1
ATOM 1893 O O . GLU A 1 248 ? -17.752 -16.207 1.926 1.00 94.62 248 GLU A O 1
ATOM 1898 N N . LEU A 1 249 ? -19.827 -16.833 2.458 1.00 95.25 249 LEU A N 1
ATOM 1899 C CA . LEU A 1 249 ? -20.338 -15.463 2.528 1.00 95.25 249 LEU A CA 1
ATOM 1900 C C . LEU A 1 249 ? -19.624 -14.639 3.608 1.00 95.25 249 LEU A C 1
ATOM 1902 O O . LEU A 1 249 ? -19.304 -13.473 3.388 1.00 95.25 249 LEU A O 1
ATOM 1906 N N . LYS A 1 250 ? -19.327 -15.245 4.766 1.00 93.69 250 LYS A N 1
ATOM 1907 C CA . LYS A 1 250 ? -18.516 -14.601 5.810 1.00 93.69 250 LYS A CA 1
ATOM 1908 C C . LYS A 1 250 ? -17.090 -14.321 5.344 1.00 93.69 250 LYS A C 1
ATOM 1910 O O . LYS A 1 250 ? -16.560 -13.279 5.711 1.00 93.69 250 LYS A O 1
ATOM 1915 N N . ARG A 1 251 ? -16.488 -15.214 4.553 1.00 94.19 251 ARG A N 1
ATOM 1916 C CA . ARG A 1 251 ? -15.163 -15.003 3.953 1.00 94.19 251 ARG A CA 1
ATOM 1917 C C . ARG A 1 251 ? -15.182 -13.808 3.002 1.00 94.19 251 ARG A C 1
ATOM 1919 O O . ARG A 1 251 ? -14.380 -12.903 3.167 1.00 94.19 251 ARG A O 1
ATOM 1926 N N . VAL A 1 252 ? -16.168 -13.736 2.107 1.00 92.81 252 VAL A N 1
ATOM 1927 C CA . VAL A 1 252 ? -16.339 -12.595 1.188 1.00 92.81 252 VAL A CA 1
ATOM 1928 C C . VAL A 1 252 ? -16.559 -11.279 1.947 1.00 92.81 252 VAL A C 1
ATOM 1930 O O . VAL A 1 252 ? -15.943 -10.270 1.623 1.00 92.81 252 VAL A O 1
ATOM 1933 N N . LEU A 1 253 ? -17.401 -11.276 2.987 1.00 92.62 253 LEU A N 1
ATOM 1934 C CA . LEU A 1 253 ? -17.623 -10.092 3.831 1.00 92.62 253 LEU A CA 1
ATOM 1935 C C . LEU A 1 253 ? -16.382 -9.698 4.646 1.00 92.62 253 LEU A C 1
ATOM 1937 O O . LEU A 1 253 ? -16.223 -8.527 4.984 1.00 92.62 253 LEU A O 1
ATOM 1941 N N . LEU A 1 254 ? -15.523 -10.660 4.991 1.00 91.44 254 LEU A N 1
ATOM 1942 C CA . LEU A 1 254 ? -14.249 -10.398 5.652 1.00 91.44 254 LEU A CA 1
ATOM 1943 C C . LEU A 1 254 ? -13.255 -9.751 4.682 1.00 91.44 254 LEU A C 1
ATOM 1945 O O . LEU A 1 254 ? -12.633 -8.758 5.054 1.00 91.44 254 LEU A O 1
ATOM 1949 N N . ASP A 1 255 ? -13.170 -10.276 3.459 1.00 90.19 255 ASP A N 1
ATOM 1950 C CA . ASP A 1 255 ? -12.301 -9.772 2.390 1.00 90.19 255 ASP A CA 1
ATOM 1951 C C . ASP A 1 255 ? -12.720 -8.361 1.933 1.00 90.19 255 ASP A C 1
ATOM 1953 O O . ASP A 1 255 ? -11.871 -7.545 1.582 1.00 90.19 255 ASP A O 1
ATOM 1957 N N . LEU A 1 256 ? -14.019 -8.037 1.988 1.00 89.19 256 LEU A N 1
ATOM 1958 C CA . LEU A 1 256 ? -14.544 -6.709 1.650 1.00 89.19 256 LEU A CA 1
ATOM 1959 C C . LEU A 1 256 ? -13.978 -5.599 2.553 1.00 89.19 256 LEU A C 1
ATOM 1961 O O . LEU A 1 256 ? -13.683 -4.504 2.077 1.00 89.19 256 LEU A O 1
ATOM 1965 N N . GLY A 1 257 ? -13.850 -5.874 3.855 1.00 87.69 257 GLY A N 1
ATOM 1966 C CA . GLY A 1 257 ? -13.207 -5.022 4.861 1.00 87.69 257 GLY A CA 1
ATOM 1967 C C . GLY A 1 257 ? -13.947 -3.725 5.219 1.00 87.69 257 GLY A C 1
ATOM 1968 O O . GLY A 1 257 ? -14.185 -3.454 6.399 1.00 87.69 257 GLY A O 1
ATOM 1969 N N . TRP A 1 258 ? -14.337 -2.914 4.232 1.00 89.62 258 TRP A N 1
ATOM 1970 C CA . TRP A 1 258 ? -14.864 -1.561 4.442 1.00 89.62 258 TRP A CA 1
ATOM 1971 C C . TRP A 1 258 ? -16.209 -1.536 5.171 1.00 89.62 258 TRP A C 1
ATOM 1973 O O . TRP A 1 258 ? -16.497 -0.577 5.882 1.00 89.62 258 TRP A O 1
ATOM 1983 N N . ASN A 1 259 ? -17.011 -2.597 5.076 1.00 92.62 259 ASN A N 1
ATOM 1984 C CA . ASN A 1 259 ? -18.279 -2.737 5.797 1.00 92.62 259 ASN A CA 1
ATOM 1985 C C . ASN A 1 259 ? -18.092 -2.846 7.319 1.00 92.62 259 ASN A C 1
ATOM 1987 O O . ASN A 1 259 ? -19.057 -2.722 8.073 1.00 92.62 259 ASN A O 1
ATOM 1991 N N . ARG A 1 260 ? -16.864 -3.074 7.792 1.00 90.81 260 ARG A N 1
ATOM 1992 C CA . ARG A 1 260 ? -16.508 -3.122 9.217 1.00 90.81 260 ARG A CA 1
ATOM 1993 C C . ARG A 1 260 ? -15.853 -1.836 9.709 1.00 90.81 260 ARG A C 1
ATOM 1995 O O . ARG A 1 260 ? -15.673 -1.679 10.914 1.00 90.81 260 ARG A O 1
ATOM 2002 N N . VAL A 1 261 ? -15.498 -0.931 8.802 1.00 89.62 261 VAL A N 1
ATOM 2003 C CA . VAL A 1 261 ? -14.855 0.333 9.153 1.00 89.62 261 VAL A CA 1
ATOM 2004 C C . VAL A 1 261 ? -15.926 1.321 9.609 1.00 89.62 261 VAL A C 1
ATOM 2006 O O . VAL A 1 261 ? -16.926 1.531 8.921 1.00 89.62 261 VAL A O 1
ATOM 2009 N N . GLN A 1 262 ? -15.713 1.936 10.774 1.00 91.50 262 GLN A N 1
ATOM 2010 C CA . GLN A 1 262 ? -16.669 2.858 11.390 1.00 91.50 262 GLN A CA 1
ATOM 2011 C C . GLN A 1 262 ? -17.023 4.030 10.464 1.00 91.50 262 GLN A C 1
ATOM 2013 O O . GLN A 1 262 ? -18.204 4.278 10.238 1.00 91.50 262 GLN A O 1
ATOM 2018 N N . VAL A 1 263 ? -16.018 4.666 9.849 1.00 91.38 263 VAL A N 1
ATOM 2019 C CA . VAL A 1 263 ? -16.227 5.805 8.939 1.00 91.38 263 VAL A CA 1
ATOM 2020 C C . VAL A 1 263 ? -17.141 5.458 7.761 1.00 91.38 263 VAL A C 1
ATOM 2022 O O . VAL A 1 263 ? -18.017 6.238 7.402 1.00 91.38 263 VAL A O 1
ATOM 2025 N N . SER A 1 264 ? -16.999 4.255 7.196 1.00 94.62 264 SER A N 1
ATOM 2026 C CA . SER A 1 264 ? -17.857 3.782 6.110 1.00 94.62 264 SER A CA 1
ATOM 2027 C C . SER A 1 264 ? -19.295 3.586 6.586 1.00 94.62 264 SER A C 1
ATOM 2029 O O . SER A 1 264 ? -20.224 3.927 5.865 1.00 94.62 264 SER A O 1
ATOM 2031 N N . ARG A 1 265 ? -19.510 3.064 7.801 1.00 94.50 265 ARG A N 1
ATOM 2032 C CA . ARG A 1 265 ? -20.864 2.885 8.351 1.00 94.50 265 ARG A CA 1
ATOM 2033 C C . ARG A 1 265 ? -21.544 4.218 8.639 1.00 94.50 265 ARG A C 1
ATOM 2035 O O . ARG A 1 265 ? -22.709 4.379 8.293 1.00 94.50 265 ARG A O 1
ATOM 2042 N N . GLU A 1 266 ? -20.822 5.161 9.235 1.00 94.81 266 GLU A N 1
ATOM 2043 C CA . GLU A 1 266 ? -21.329 6.506 9.527 1.00 94.81 266 GLU A CA 1
ATOM 2044 C C . GLU A 1 266 ? -21.699 7.254 8.245 1.00 94.81 266 GLU A C 1
ATOM 2046 O O . GLU A 1 266 ? -22.793 7.806 8.163 1.00 94.81 266 GLU A O 1
ATOM 2051 N N . ALA A 1 267 ? -20.848 7.194 7.215 1.00 95.12 267 ALA A N 1
ATOM 2052 C CA . ALA A 1 267 ? -21.143 7.745 5.891 1.00 95.12 267 ALA A CA 1
ATOM 2053 C C . ALA A 1 267 ? -22.453 7.211 5.305 1.00 95.12 267 ALA A C 1
ATOM 2055 O O . ALA A 1 267 ? -23.263 7.961 4.762 1.00 95.12 267 ALA A O 1
ATOM 2056 N N . MET A 1 268 ? -22.688 5.907 5.435 1.00 95.56 268 MET A N 1
ATOM 2057 C CA . MET A 1 268 ? -23.875 5.279 4.860 1.00 95.56 268 MET A CA 1
ATOM 2058 C C . MET A 1 268 ? -25.138 5.526 5.674 1.00 95.56 268 MET A C 1
ATOM 2060 O O . MET A 1 268 ? -26.218 5.625 5.092 1.00 95.56 268 MET A O 1
ATOM 2064 N N . LEU A 1 269 ? -25.021 5.657 6.996 1.00 95.88 269 LEU A N 1
ATOM 2065 C CA . LEU A 1 269 ? -26.133 6.083 7.844 1.00 95.88 269 LEU A CA 1
ATOM 2066 C C . LEU A 1 269 ? -26.561 7.513 7.511 1.00 95.88 269 LEU A C 1
ATOM 2068 O O . LEU A 1 269 ? -27.757 7.753 7.367 1.00 95.88 269 LEU A O 1
ATOM 2072 N N . GLU A 1 270 ? -25.603 8.419 7.314 1.00 97.62 270 GLU A N 1
ATOM 2073 C CA . GLU A 1 270 ? -25.871 9.798 6.901 1.00 97.62 270 GLU A CA 1
ATOM 2074 C C . GLU A 1 270 ? -26.543 9.843 5.522 1.00 97.62 270 GLU A C 1
ATOM 2076 O O . GLU A 1 270 ? -27.599 10.453 5.356 1.00 97.62 270 GLU A O 1
ATOM 2081 N N . CYS A 1 271 ? -26.010 9.101 4.541 1.00 97.62 271 CYS A N 1
ATOM 2082 C CA . CYS A 1 271 ? -26.627 8.989 3.216 1.00 97.62 271 CYS A CA 1
ATOM 2083 C C . CYS A 1 271 ? -28.055 8.430 3.287 1.00 97.62 271 CYS A C 1
ATOM 2085 O O . CYS A 1 271 ? -28.945 8.922 2.593 1.00 97.62 271 CYS A O 1
ATOM 2087 N N . ALA A 1 272 ? -28.295 7.419 4.126 1.00 97.31 272 ALA A N 1
ATOM 2088 C CA . ALA A 1 272 ? -29.620 6.841 4.308 1.00 97.31 272 ALA A CA 1
ATOM 2089 C C . ALA A 1 272 ? -30.595 7.820 4.983 1.00 97.31 272 ALA A C 1
ATOM 2091 O O . ALA A 1 272 ? -31.734 7.939 4.527 1.00 97.31 272 ALA A O 1
ATOM 2092 N N . ALA A 1 273 ? -30.154 8.540 6.020 1.00 97.44 273 ALA A N 1
ATOM 2093 C CA . ALA A 1 273 ? -30.941 9.571 6.698 1.00 97.44 273 ALA A CA 1
ATOM 2094 C C . ALA A 1 273 ? -31.304 10.726 5.750 1.00 97.44 273 ALA A C 1
ATOM 2096 O O . ALA A 1 273 ? -32.435 11.208 5.762 1.00 97.44 273 ALA A O 1
ATOM 2097 N N . ALA A 1 274 ? -30.380 11.085 4.858 1.00 97.88 274 ALA A N 1
ATOM 2098 C CA . ALA A 1 274 ? -30.554 12.073 3.799 1.00 97.88 274 ALA A CA 1
ATOM 2099 C C . ALA A 1 274 ? -31.393 11.585 2.598 1.00 97.88 274 ALA A C 1
ATOM 2101 O O . ALA A 1 274 ? -31.496 12.282 1.585 1.00 97.88 274 ALA A O 1
ATOM 2102 N N . GLY A 1 275 ? -31.952 10.370 2.644 1.00 97.44 275 GLY A N 1
ATOM 2103 C CA . GLY A 1 275 ? -32.730 9.810 1.537 1.00 97.44 275 GLY A CA 1
ATOM 2104 C C . GLY A 1 275 ? -31.917 9.594 0.256 1.00 97.44 275 GLY A C 1
ATOM 2105 O O . GLY A 1 275 ? -32.486 9.615 -0.835 1.00 97.44 275 GLY A O 1
ATOM 2106 N N . TRP A 1 276 ? -30.602 9.387 0.379 1.00 97.00 276 TRP A N 1
ATOM 2107 C CA . TRP A 1 276 ? -29.657 9.194 -0.727 1.00 97.00 276 TRP A CA 1
ATOM 2108 C C . TRP A 1 276 ? -29.621 10.354 -1.724 1.00 97.00 276 TRP A C 1
ATOM 2110 O O . TRP A 1 276 ? -29.444 10.134 -2.922 1.00 97.00 276 TRP A O 1
ATOM 2120 N N . GLN A 1 277 ? -29.795 11.586 -1.248 1.00 97.38 277 GLN A N 1
ATOM 2121 C CA . GLN A 1 277 ? -29.686 12.789 -2.071 1.00 97.38 277 GLN A CA 1
ATOM 2122 C C . GLN A 1 277 ? -28.241 13.295 -2.076 1.00 97.38 277 GLN A C 1
ATOM 2124 O O . GLN A 1 277 ? -27.720 13.696 -1.035 1.00 97.38 277 GLN A O 1
ATOM 2129 N N . ALA A 1 278 ? -27.597 13.313 -3.245 1.00 97.25 278 ALA A N 1
ATOM 2130 C CA . ALA A 1 278 ? -26.206 13.755 -3.361 1.00 97.25 278 ALA A CA 1
ATOM 2131 C C . ALA A 1 278 ? -26.046 15.222 -2.950 1.00 97.25 278 ALA A C 1
ATOM 2133 O O . ALA A 1 278 ? -25.078 15.568 -2.285 1.00 97.25 278 ALA A O 1
ATOM 2134 N N . SER A 1 279 ? -27.031 16.068 -3.252 1.00 97.25 279 SER A N 1
ATOM 2135 C CA . SER A 1 279 ? -27.047 17.487 -2.886 1.00 97.25 279 SER A CA 1
ATOM 2136 C C . SER A 1 279 ? -27.375 17.760 -1.409 1.00 97.25 279 SER A C 1
ATOM 2138 O O . SER A 1 279 ? -27.493 18.923 -1.025 1.00 97.25 279 SER A O 1
ATOM 2140 N N . HIS A 1 280 ? -27.580 16.733 -0.574 1.00 97.62 280 HIS A N 1
ATOM 2141 C CA . HIS A 1 280 ? -27.948 16.942 0.825 1.00 97.62 280 HIS A CA 1
ATOM 2142 C C . HIS A 1 280 ? -26.799 17.612 1.605 1.00 97.62 280 HIS A C 1
ATOM 2144 O O . HIS A 1 280 ? -25.683 17.083 1.595 1.00 97.62 280 HIS A O 1
ATOM 2150 N N . PRO A 1 281 ? -27.038 18.723 2.334 1.00 97.44 281 PRO A N 1
ATOM 2151 C CA . PRO A 1 281 ? -25.967 19.495 2.972 1.00 97.44 281 PRO A CA 1
ATOM 2152 C C . PRO A 1 281 ? -25.087 18.691 3.932 1.00 97.44 281 PRO A C 1
ATOM 2154 O O . PRO A 1 281 ? -23.878 18.894 3.965 1.00 97.44 281 PRO A O 1
ATOM 2157 N N . GLN A 1 282 ? -25.666 17.760 4.696 1.00 97.44 282 GLN A N 1
ATOM 2158 C CA . GLN A 1 282 ? -24.896 16.944 5.643 1.00 97.44 282 GLN A CA 1
ATOM 2159 C C . GLN A 1 282 ? -24.036 15.883 4.939 1.00 97.44 282 GLN A C 1
ATOM 2161 O O . GLN A 1 282 ? -22.897 15.664 5.342 1.00 97.44 282 GLN A O 1
ATOM 2166 N N . VAL A 1 283 ? -24.526 15.301 3.837 1.00 97.62 283 VAL A N 1
ATOM 2167 C CA . VAL A 1 283 ? -23.760 14.344 3.018 1.00 97.62 283 VAL A CA 1
ATOM 2168 C C . VAL A 1 283 ? -22.582 15.056 2.351 1.00 97.62 283 VAL A C 1
ATOM 2170 O O . VAL A 1 283 ? -21.457 14.560 2.389 1.00 97.62 283 VAL A O 1
ATOM 2173 N N . GLN A 1 284 ? -22.823 16.255 1.809 1.00 97.56 284 GLN A N 1
ATOM 2174 C CA . GLN A 1 284 ? -21.781 17.132 1.272 1.00 97.56 284 GLN A CA 1
ATOM 2175 C C . GLN A 1 284 ? -20.746 17.481 2.344 1.00 97.56 284 GLN A C 1
ATOM 2177 O O . GLN A 1 284 ? -19.561 17.245 2.142 1.00 97.56 284 GLN A O 1
ATOM 2182 N N . ALA A 1 285 ? -21.185 17.963 3.511 1.00 95.75 285 ALA A N 1
ATOM 2183 C CA . ALA A 1 285 ? -20.292 18.338 4.604 1.00 95.75 285 ALA A CA 1
ATOM 2184 C C . ALA A 1 285 ? -19.431 17.160 5.086 1.00 95.75 285 ALA A C 1
ATOM 2186 O O . ALA A 1 285 ? -18.227 17.323 5.289 1.00 95.75 285 ALA A O 1
ATOM 2187 N N . GLN A 1 286 ? -20.018 15.968 5.221 1.00 95.69 286 GLN A N 1
ATOM 2188 C CA . GLN A 1 286 ? -19.284 14.766 5.603 1.00 95.69 286 GLN A CA 1
ATOM 2189 C C . GLN A 1 286 ? -18.269 14.356 4.532 1.00 95.69 286 GLN A C 1
ATOM 2191 O O . GLN A 1 286 ? -17.114 14.082 4.855 1.00 95.69 286 GLN A O 1
ATOM 2196 N N . ALA A 1 287 ? -18.663 14.344 3.256 1.00 96.19 287 ALA A N 1
ATOM 2197 C CA . ALA A 1 287 ? -17.746 14.035 2.167 1.00 96.19 287 ALA A CA 1
ATOM 2198 C C . ALA A 1 287 ? -16.607 15.066 2.091 1.00 96.19 287 ALA A C 1
ATOM 2200 O O . ALA A 1 287 ? -15.440 14.688 1.988 1.00 96.19 287 ALA A O 1
ATOM 2201 N N . THR A 1 288 ? -16.903 16.362 2.218 1.00 95.19 288 THR A N 1
ATOM 2202 C CA . THR A 1 288 ? -15.884 17.417 2.281 1.00 95.19 288 THR A CA 1
ATOM 2203 C C . THR A 1 288 ? -14.935 17.187 3.456 1.00 95.19 288 THR A C 1
ATOM 2205 O O . THR A 1 288 ? -13.724 17.223 3.259 1.00 95.19 288 THR A O 1
ATOM 2208 N N . ALA A 1 289 ? -15.444 16.875 4.650 1.00 91.81 289 ALA A N 1
ATOM 2209 C CA . ALA A 1 289 ? -14.607 16.599 5.818 1.00 91.81 289 ALA A CA 1
ATOM 2210 C C . ALA A 1 289 ? -13.657 15.406 5.601 1.00 91.81 289 ALA A C 1
ATOM 2212 O O . ALA A 1 289 ? -12.517 15.438 6.060 1.00 91.81 289 ALA A O 1
ATOM 2213 N N . LEU A 1 290 ? -14.098 14.378 4.869 1.00 91.81 290 LEU A N 1
ATOM 2214 C CA . LEU A 1 290 ? -13.281 13.203 4.558 1.00 91.81 290 LEU A CA 1
ATOM 2215 C C . LEU A 1 290 ? -12.238 13.451 3.458 1.00 91.81 290 LEU A C 1
ATOM 2217 O O . LEU A 1 290 ? -11.163 12.852 3.497 1.00 91.81 290 LEU A O 1
ATOM 2221 N N . PHE A 1 291 ? -12.543 14.292 2.464 1.00 92.56 291 PHE A N 1
ATOM 2222 C CA . PHE A 1 291 ? -11.782 14.333 1.205 1.00 92.56 291 PHE A CA 1
ATOM 2223 C C . PHE A 1 291 ? -11.116 15.656 0.871 1.00 92.56 291 PHE A C 1
ATOM 2225 O O . PHE A 1 291 ? -10.228 15.670 0.019 1.00 92.56 291 PHE A O 1
ATOM 2232 N N . ALA A 1 292 ? -11.487 16.744 1.538 1.00 88.00 292 ALA A N 1
ATOM 2233 C CA . ALA A 1 292 ? -10.854 18.034 1.308 1.00 88.00 292 ALA A CA 1
ATOM 2234 C C . ALA A 1 292 ? -9.379 18.047 1.731 1.00 88.00 292 ALA A C 1
ATOM 2236 O O . ALA A 1 292 ? -8.610 18.882 1.264 1.00 88.00 292 ALA A O 1
ATOM 2237 N N . GLY A 1 293 ? -8.974 17.086 2.566 1.00 75.25 293 GLY A N 1
ATOM 2238 C CA . GLY A 1 293 ? -7.688 17.118 3.239 1.00 75.25 293 GLY A CA 1
ATOM 2239 C C . GLY A 1 293 ? -7.672 18.215 4.308 1.00 75.25 293 GLY A C 1
ATOM 2240 O O . GLY A 1 293 ? -8.524 19.111 4.317 1.00 75.25 293 GLY A O 1
ATOM 2241 N N . PRO A 1 294 ? -6.733 18.153 5.259 1.00 63.31 294 PRO A N 1
ATOM 2242 C CA . PRO A 1 294 ? -6.528 19.274 6.157 1.00 63.31 294 PRO A CA 1
ATOM 2243 C C . PRO A 1 294 ? -6.051 20.475 5.331 1.00 63.31 294 PRO A C 1
ATOM 2245 O O . PRO A 1 294 ? -5.193 20.327 4.462 1.00 63.31 294 PRO A O 1
ATOM 2248 N N . ALA A 1 295 ? -6.561 21.675 5.618 1.00 54.84 295 ALA A N 1
ATOM 2249 C CA . ALA A 1 295 ? -6.058 22.897 4.982 1.00 54.84 295 ALA A CA 1
ATOM 2250 C C . ALA A 1 295 ? -4.537 23.074 5.204 1.00 54.84 295 ALA A C 1
ATOM 2252 O O . ALA A 1 295 ? -3.868 23.733 4.414 1.00 54.84 295 ALA A O 1
ATOM 2253 N N . GLN A 1 296 ? -3.994 22.453 6.263 1.00 56.31 296 GLN A N 1
ATOM 2254 C CA . GLN A 1 296 ? -2.568 22.321 6.557 1.00 56.31 296 GLN A CA 1
ATOM 2255 C C . GLN A 1 296 ? -2.298 20.946 7.191 1.00 56.31 296 GLN A C 1
ATOM 2257 O O . GLN A 1 296 ? -2.813 20.657 8.270 1.00 56.31 296 GLN A O 1
ATOM 2262 N N . THR A 1 297 ? -1.460 20.109 6.574 1.00 53.09 297 THR A N 1
ATOM 2263 C CA . THR A 1 297 ? -1.007 18.813 7.135 1.00 53.09 297 THR A CA 1
ATOM 2264 C C . THR A 1 297 ? -0.461 18.939 8.561 1.00 53.09 297 THR A C 1
ATOM 2266 O O . THR A 1 297 ? -0.717 18.078 9.401 1.00 53.09 297 THR A O 1
ATOM 2269 N N . LYS A 1 298 ? 0.158 20.083 8.864 1.00 58.59 298 LYS A N 1
ATOM 2270 C CA . LYS A 1 298 ? 0.652 20.468 10.189 1.00 58.59 298 LYS A CA 1
ATOM 2271 C C . LYS A 1 298 ? -0.400 20.378 11.305 1.00 58.59 298 LYS A C 1
ATOM 2273 O O . LYS A 1 298 ? -0.084 19.966 12.411 1.00 58.59 298 LYS A O 1
ATOM 2278 N N . GLN A 1 299 ? -1.669 20.677 11.020 1.00 56.38 299 GLN A N 1
ATOM 2279 C CA . GLN A 1 299 ? -2.732 20.606 12.033 1.00 56.38 299 GLN A CA 1
ATOM 2280 C C . GLN A 1 299 ? -3.082 19.165 12.432 1.00 56.38 299 GLN A C 1
ATOM 2282 O O . GLN A 1 299 ? -3.463 18.920 13.576 1.00 56.38 299 GLN A O 1
ATOM 2287 N N . LEU A 1 300 ? -2.949 18.202 11.511 1.00 55.34 300 LEU A N 1
ATOM 2288 C CA . LEU A 1 300 ? -3.124 16.787 11.845 1.00 55.34 300 LEU A CA 1
ATOM 2289 C C . LEU A 1 300 ? -1.924 16.256 12.622 1.00 55.34 300 LEU A C 1
ATOM 2291 O O . LEU A 1 300 ? -2.118 15.509 13.575 1.00 55.34 300 LEU A O 1
ATOM 2295 N N . GLU A 1 301 ? -0.707 16.667 12.265 1.00 64.12 301 GLU A N 1
ATOM 2296 C CA . GLU A 1 301 ? 0.496 16.350 13.041 1.00 64.12 301 GLU A CA 1
ATOM 2297 C C . GLU A 1 301 ? 0.384 16.871 14.476 1.00 64.12 301 GLU A C 1
ATOM 2299 O O . GLU A 1 301 ? 0.625 16.111 15.412 1.00 64.12 301 GLU A O 1
ATOM 2304 N N . ASP A 1 302 ? -0.084 18.107 14.664 1.00 67.88 302 ASP A N 1
ATOM 2305 C CA . ASP A 1 302 ? -0.316 18.694 15.987 1.00 67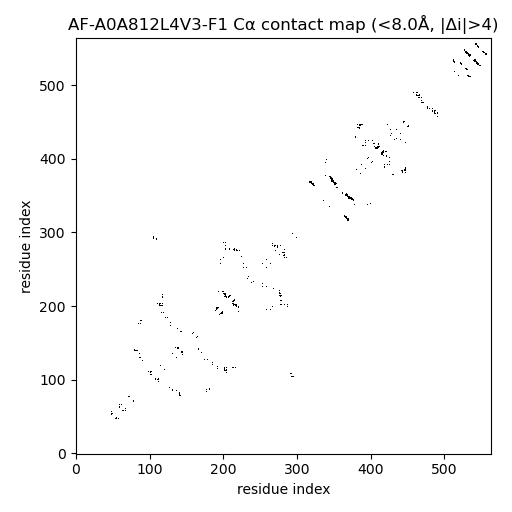.88 302 ASP A CA 1
ATOM 2306 C C . ASP A 1 302 ? -1.400 17.932 16.772 1.00 67.88 302 ASP A C 1
ATOM 2308 O O . ASP A 1 302 ? -1.247 17.682 17.971 1.00 67.88 302 ASP A O 1
ATOM 2312 N N . LEU A 1 303 ? -2.476 17.490 16.107 1.00 67.19 303 LEU A N 1
ATOM 2313 C CA . LEU A 1 303 ? -3.537 16.694 16.731 1.00 67.19 303 LEU A CA 1
ATOM 2314 C C . LEU A 1 303 ? -3.055 15.284 17.111 1.00 67.19 303 LEU A C 1
ATOM 2316 O O . LEU A 1 303 ? -3.352 14.806 18.207 1.00 67.19 303 LEU A O 1
ATOM 2320 N N . PHE A 1 304 ? -2.285 14.619 16.248 1.00 68.44 304 PHE A N 1
ATOM 2321 C CA . PHE A 1 304 ? -1.685 13.318 16.549 1.00 68.44 304 PHE A CA 1
ATOM 2322 C C . PHE A 1 304 ? -0.618 13.432 17.637 1.00 68.44 304 PHE A C 1
ATOM 2324 O O . PHE A 1 304 ? -0.578 12.594 18.539 1.00 68.44 304 PHE A O 1
ATOM 2331 N N . ALA A 1 305 ? 0.196 14.487 17.618 1.00 68.94 305 ALA A N 1
ATOM 2332 C CA . ALA A 1 305 ? 1.146 14.794 18.678 1.00 68.94 305 ALA A CA 1
ATOM 2333 C C . ALA A 1 305 ? 0.424 15.042 20.008 1.00 68.94 305 ALA A C 1
ATOM 2335 O O . ALA A 1 305 ? 0.870 14.544 21.047 1.00 68.94 305 ALA A O 1
ATOM 2336 N N . HIS A 1 306 ? -0.719 15.733 19.981 1.00 66.00 306 HIS A N 1
ATOM 2337 C CA . HIS A 1 306 ? -1.571 15.937 21.147 1.00 66.00 306 HIS A CA 1
ATOM 2338 C C . HIS A 1 306 ? -2.175 14.622 21.654 1.00 66.00 306 HIS A C 1
ATOM 2340 O O . HIS A 1 306 ? -2.033 14.319 22.835 1.00 66.00 306 HIS A O 1
ATOM 2346 N N . LEU A 1 307 ? -2.765 13.790 20.792 1.00 61.81 307 LEU A N 1
ATOM 2347 C CA . LEU A 1 307 ? -3.308 12.482 21.183 1.00 61.81 307 LEU A CA 1
ATOM 2348 C C . LEU A 1 307 ? -2.221 11.550 21.730 1.00 61.81 307 LEU A C 1
ATOM 2350 O O . LEU A 1 307 ? -2.424 10.901 22.755 1.00 61.81 307 LEU A O 1
ATOM 2354 N N . ALA A 1 308 ? -1.037 11.537 21.116 1.00 64.62 308 ALA A N 1
ATOM 2355 C CA . ALA A 1 308 ? 0.124 10.823 21.633 1.00 64.62 308 ALA A CA 1
ATOM 2356 C C . ALA A 1 308 ? 0.604 11.408 22.972 1.00 64.62 308 ALA A C 1
ATOM 2358 O O . ALA A 1 308 ? 1.085 10.676 23.833 1.00 64.62 308 ALA A O 1
ATOM 2359 N N . SER A 1 309 ? 0.498 12.723 23.173 1.00 63.56 309 SER A N 1
ATOM 2360 C CA . SER A 1 309 ? 0.795 13.383 24.449 1.00 63.56 309 SER A CA 1
ATOM 2361 C C . SER A 1 309 ? -0.215 12.996 25.534 1.00 63.56 309 SER A C 1
ATOM 2363 O O . SER A 1 309 ? 0.191 12.594 26.618 1.00 63.56 309 SER A O 1
ATOM 2365 N N . VAL A 1 310 ? -1.515 12.993 25.232 1.00 61.19 310 VAL A N 1
ATOM 2366 C CA . VAL A 1 310 ? -2.600 12.589 26.146 1.00 61.19 310 VAL A CA 1
ATOM 2367 C C . VAL A 1 310 ? -2.518 11.097 26.494 1.00 61.19 310 VAL A C 1
ATOM 2369 O O . VAL A 1 310 ? -2.652 10.714 27.660 1.00 61.19 310 VAL A O 1
ATOM 2372 N N . ALA A 1 311 ? -2.221 10.241 25.514 1.00 56.19 311 ALA A N 1
ATOM 2373 C CA . ALA A 1 311 ? -1.982 8.815 25.736 1.00 56.19 311 ALA A CA 1
ATOM 2374 C C . ALA A 1 311 ? -0.739 8.565 26.611 1.00 56.19 311 ALA A C 1
ATOM 2376 O O . ALA A 1 311 ? -0.749 7.681 27.462 1.00 56.19 311 ALA A O 1
ATOM 2377 N N . ARG A 1 312 ? 0.317 9.377 26.462 1.00 55.28 312 ARG A N 1
ATOM 2378 C CA . ARG A 1 312 ? 1.504 9.323 27.334 1.00 55.28 312 ARG A CA 1
ATOM 2379 C C . ARG A 1 312 ? 1.230 9.883 28.733 1.00 55.28 312 ARG A C 1
ATOM 2381 O O . ARG A 1 312 ? 1.716 9.324 29.710 1.00 55.28 312 ARG A O 1
ATOM 2388 N N . ALA A 1 313 ? 0.437 10.946 28.841 1.00 53.47 313 ALA A N 1
ATOM 2389 C CA . ALA A 1 313 ? 0.092 11.592 30.107 1.00 53.47 313 ALA A CA 1
ATOM 2390 C C . ALA A 1 313 ? -0.843 10.739 30.980 1.00 53.47 313 ALA A C 1
ATOM 2392 O O . ALA A 1 313 ? -0.787 10.818 32.204 1.00 53.47 313 ALA A O 1
ATOM 2393 N N . SER A 1 314 ? -1.670 9.891 30.367 1.00 50.25 314 SER A N 1
ATOM 2394 C CA . SER A 1 314 ? -2.536 8.946 31.087 1.00 50.25 314 SER A CA 1
ATOM 2395 C C . SER A 1 314 ? -1.782 7.745 31.680 1.00 50.25 314 SER A C 1
ATOM 2397 O O . SER A 1 314 ? -2.308 7.080 32.572 1.00 50.25 314 SER A O 1
ATOM 2399 N N . SER A 1 315 ? -0.528 7.501 31.280 1.00 60.84 315 SER A N 1
ATOM 2400 C CA . SER A 1 315 ? 0.383 6.573 31.957 1.00 60.84 315 SER A CA 1
ATOM 2401 C C . SER A 1 315 ? 1.366 7.345 32.839 1.00 60.84 315 SER A C 1
ATOM 2403 O O . SER A 1 315 ? 2.416 7.778 32.365 1.00 60.84 315 SER A O 1
ATOM 2405 N N . LEU A 1 316 ? 1.052 7.532 34.125 1.00 71.00 316 LEU A N 1
ATOM 2406 C CA . LEU A 1 316 ? 1.991 8.178 35.046 1.00 71.00 316 LEU A CA 1
ATOM 2407 C C . LEU A 1 316 ? 3.322 7.393 35.077 1.00 71.00 316 LEU A C 1
ATOM 2409 O O . LEU A 1 316 ? 3.316 6.196 35.390 1.00 71.00 316 LEU A O 1
ATOM 2413 N N . PRO A 1 317 ? 4.464 8.022 34.748 1.00 80.69 317 PRO A N 1
ATOM 2414 C CA . PRO A 1 317 ? 5.749 7.342 34.747 1.00 80.69 317 PRO A CA 1
ATOM 2415 C C . PRO A 1 317 ? 6.121 6.895 36.165 1.00 80.69 317 PRO A C 1
ATOM 2417 O O . PRO A 1 317 ? 6.070 7.667 37.119 1.00 80.69 317 PRO A O 1
ATOM 2420 N N . THR A 1 318 ? 6.499 5.623 36.307 1.00 87.75 318 THR A N 1
ATOM 2421 C CA . THR A 1 318 ? 7.020 5.082 37.569 1.00 87.75 318 THR A CA 1
ATOM 2422 C C . THR A 1 318 ? 8.525 5.332 37.650 1.00 87.75 318 THR A C 1
ATOM 2424 O O . THR A 1 318 ? 9.257 4.975 36.722 1.00 87.75 318 THR A O 1
ATOM 2427 N N . TYR A 1 319 ? 8.991 5.882 38.769 1.00 89.62 319 TYR A N 1
ATOM 2428 C CA . TYR A 1 319 ? 10.409 6.090 39.058 1.00 89.62 319 TYR A CA 1
ATOM 2429 C C . TYR A 1 319 ? 10.837 5.234 40.253 1.00 89.62 319 TYR A C 1
ATOM 2431 O O . TYR A 1 319 ? 10.052 5.014 41.174 1.00 89.62 319 TYR A O 1
ATOM 2439 N N . PHE A 1 320 ? 12.081 4.765 40.233 1.00 89.69 320 PHE A N 1
ATOM 2440 C CA . PHE A 1 320 ? 12.760 4.147 41.367 1.00 89.69 320 PHE A CA 1
ATOM 2441 C C . PHE A 1 320 ? 13.894 5.067 41.809 1.00 89.69 320 PHE A C 1
ATOM 2443 O O . PHE A 1 320 ? 14.604 5.613 40.966 1.00 89.69 320 PHE A O 1
ATOM 2450 N N . THR A 1 321 ? 14.080 5.232 43.109 1.00 88.81 321 THR A N 1
ATOM 2451 C CA . THR A 1 321 ? 15.200 5.986 43.672 1.00 88.81 321 THR A CA 1
ATOM 2452 C C . THR A 1 321 ? 16.208 5.021 44.276 1.00 88.81 321 THR A C 1
ATOM 2454 O O . THR A 1 321 ? 15.852 3.940 44.750 1.00 88.81 321 THR A O 1
ATOM 2457 N N . VAL A 1 322 ? 17.482 5.391 44.223 1.00 81.69 322 VAL A N 1
ATOM 2458 C CA . VAL A 1 322 ? 18.517 4.747 45.032 1.00 81.69 322 VAL A CA 1
ATOM 2459 C C . VAL A 1 322 ? 18.838 5.727 46.150 1.00 81.69 322 VAL A C 1
ATOM 2461 O O . VAL A 1 322 ? 19.437 6.770 45.892 1.00 81.69 322 VAL A O 1
ATOM 2464 N N . ASP A 1 323 ? 18.352 5.428 47.354 1.00 70.69 323 ASP A N 1
ATOM 2465 C CA . ASP A 1 323 ? 18.641 6.227 48.542 1.00 70.69 323 ASP A CA 1
ATOM 2466 C C . ASP A 1 323 ? 20.095 6.032 48.968 1.00 70.69 323 ASP A C 1
ATOM 2468 O O . ASP A 1 323 ? 20.563 4.901 49.112 1.00 70.69 323 ASP A O 1
ATOM 2472 N N . ASP A 1 324 ? 20.782 7.146 49.200 1.00 61.91 324 ASP A N 1
ATOM 2473 C CA . ASP A 1 324 ? 22.049 7.178 49.922 1.00 61.91 324 ASP A CA 1
ATOM 2474 C C . ASP A 1 324 ? 21.712 7.435 51.396 1.00 61.91 324 ASP A C 1
ATOM 2476 O O . ASP A 1 324 ? 21.865 8.538 51.917 1.00 61.91 324 ASP A O 1
ATOM 2480 N N . ASP A 1 325 ? 21.107 6.440 52.056 1.00 58.91 325 ASP A N 1
ATOM 2481 C CA . ASP A 1 325 ? 20.945 6.511 53.506 1.00 58.91 325 ASP A CA 1
ATOM 2482 C C . ASP A 1 325 ? 22.348 6.379 54.116 1.00 58.91 325 ASP A C 1
ATOM 2484 O O . ASP A 1 325 ? 23.024 5.356 53.952 1.00 58.91 325 ASP A O 1
ATOM 2488 N N . ASP A 1 326 ? 22.781 7.421 54.830 1.00 57.47 326 ASP A N 1
ATOM 2489 C CA . ASP A 1 326 ? 24.129 7.662 55.384 1.00 57.47 326 ASP A CA 1
ATOM 2490 C C . ASP A 1 326 ? 24.667 6.500 56.265 1.00 57.47 326 ASP A C 1
ATOM 2492 O O . ASP A 1 326 ? 25.820 6.472 56.710 1.00 57.47 326 ASP A O 1
ATOM 2496 N N . ARG A 1 327 ? 23.816 5.504 56.538 1.00 54.34 327 ARG A N 1
ATOM 2497 C CA . ARG A 1 327 ? 24.068 4.316 57.360 1.00 54.34 327 ARG A CA 1
ATOM 2498 C C . ARG A 1 327 ? 24.607 3.108 56.588 1.00 54.34 327 ARG A C 1
ATOM 2500 O O . ARG A 1 327 ? 25.159 2.216 57.234 1.00 54.34 327 ARG A O 1
ATOM 2507 N N . SER A 1 328 ? 24.517 3.051 55.256 1.00 53.94 328 SER A N 1
ATOM 2508 C CA . SER A 1 328 ? 25.065 1.933 54.464 1.00 53.94 328 SER A CA 1
ATOM 2509 C C . SER A 1 328 ? 26.024 2.407 53.373 1.00 53.94 328 SER A C 1
ATOM 2511 O O . SER A 1 328 ? 25.688 2.442 52.197 1.00 53.94 328 SER A O 1
ATOM 2513 N N . ARG A 1 329 ? 27.275 2.695 53.756 1.00 55.34 329 ARG A N 1
ATOM 2514 C CA . ARG A 1 329 ? 28.368 3.133 52.856 1.00 55.34 329 ARG A CA 1
ATOM 2515 C C . ARG A 1 329 ? 28.838 2.093 51.823 1.00 55.34 329 ARG A C 1
ATOM 2517 O O . ARG A 1 329 ? 29.902 2.251 51.229 1.00 55.34 329 ARG A O 1
ATOM 2524 N N . VAL A 1 330 ? 28.116 0.990 51.642 1.00 53.91 330 VAL A N 1
ATOM 2525 C CA . VAL A 1 330 ? 28.508 -0.103 50.747 1.00 53.91 330 VAL A CA 1
ATOM 2526 C C . VAL A 1 330 ? 27.271 -0.723 50.102 1.00 53.91 330 VAL A C 1
ATOM 2528 O O . VAL A 1 330 ? 26.296 -0.993 50.807 1.00 53.91 330 VAL A O 1
ATOM 2531 N N . PRO A 1 331 ? 27.302 -1.002 48.785 1.00 59.41 331 PRO A N 1
ATOM 2532 C CA . PRO A 1 331 ? 26.192 -1.644 48.098 1.00 59.41 331 PRO A CA 1
ATOM 2533 C C . PRO A 1 331 ? 25.904 -3.014 48.721 1.00 59.41 331 PRO A C 1
ATOM 2535 O O . PRO A 1 331 ? 26.779 -3.883 48.787 1.00 59.41 331 PRO A O 1
ATOM 2538 N N . MET A 1 332 ? 24.663 -3.222 49.166 1.00 61.69 332 MET A N 1
ATOM 2539 C CA . MET A 1 332 ? 24.208 -4.535 49.611 1.00 61.69 332 MET A CA 1
ATOM 2540 C C . MET A 1 332 ? 23.934 -5.419 48.397 1.00 61.69 332 MET A C 1
ATOM 2542 O O . MET A 1 332 ? 22.996 -5.198 47.632 1.00 61.69 332 MET A O 1
ATOM 2546 N N . TRP A 1 333 ? 24.748 -6.457 48.236 1.00 67.88 333 TRP A N 1
ATOM 2547 C CA . TRP A 1 333 ? 24.516 -7.487 47.233 1.00 67.88 333 TRP A CA 1
ATOM 2548 C C . TRP A 1 333 ? 23.463 -8.462 47.741 1.00 67.88 333 TRP A C 1
ATOM 2550 O O . TRP A 1 333 ? 23.722 -9.259 48.643 1.00 67.88 333 TRP A O 1
ATOM 2560 N N . VAL A 1 334 ? 22.274 -8.414 47.148 1.00 75.31 334 VAL A N 1
ATOM 2561 C CA . VAL A 1 334 ? 21.199 -9.359 47.449 1.00 75.31 334 VAL A CA 1
ATOM 2562 C C . VAL A 1 334 ? 21.156 -10.431 46.364 1.00 75.31 334 VAL A C 1
ATOM 2564 O O . VAL A 1 334 ? 21.180 -10.132 45.171 1.00 75.31 334 VAL A O 1
ATOM 2567 N N . TRP A 1 335 ? 21.098 -11.695 46.778 1.00 79.81 335 TRP A N 1
ATOM 2568 C CA . TRP A 1 335 ? 21.122 -12.845 45.877 1.00 79.81 335 TRP A CA 1
ATOM 2569 C C . TRP A 1 335 ? 19.762 -13.534 45.864 1.00 79.81 335 TRP A C 1
ATOM 2571 O O . TRP A 1 335 ? 19.279 -13.990 46.898 1.00 79.81 335 TRP A O 1
ATOM 2581 N N . ASN A 1 336 ? 19.161 -13.663 44.682 1.00 80.12 336 ASN A N 1
ATOM 2582 C CA . ASN A 1 336 ? 17.983 -14.503 44.507 1.00 80.12 336 ASN A CA 1
ATOM 2583 C C . ASN A 1 336 ? 18.413 -15.958 44.254 1.00 80.12 336 ASN A C 1
ATOM 2585 O O . ASN A 1 336 ? 19.070 -16.254 43.255 1.00 80.12 336 ASN A O 1
ATOM 2589 N N . SER A 1 337 ? 18.019 -16.870 45.143 1.00 82.19 337 SER A N 1
ATOM 2590 C CA . SER A 1 337 ? 18.294 -18.309 45.029 1.00 82.19 337 SER A CA 1
ATOM 2591 C C . SER A 1 337 ? 17.160 -19.113 44.379 1.00 82.19 337 SER A C 1
ATOM 2593 O O . SER A 1 337 ? 17.339 -20.304 44.125 1.00 82.19 337 SER A O 1
ATOM 2595 N N . LYS A 1 338 ? 16.009 -18.488 44.085 1.00 83.69 338 LYS A N 1
ATOM 2596 C CA . LYS A 1 338 ? 14.824 -19.146 43.510 1.00 83.69 338 LYS A CA 1
ATOM 2597 C C . LYS A 1 338 ? 14.617 -18.749 42.047 1.00 83.69 338 LYS A C 1
ATOM 2599 O O . LYS A 1 338 ? 14.566 -17.564 41.716 1.00 83.69 338 LYS A O 1
ATOM 2604 N N . LEU A 1 339 ? 14.479 -19.745 41.169 1.00 80.88 339 LEU A N 1
ATOM 2605 C CA . LEU A 1 339 ? 14.250 -19.537 39.733 1.00 80.88 339 LEU A CA 1
ATOM 2606 C C . LEU A 1 339 ? 12.763 -19.546 39.365 1.00 80.88 339 LEU A C 1
ATOM 2608 O O . LEU A 1 339 ? 12.358 -18.708 38.562 1.00 80.88 339 LEU A O 1
ATOM 2612 N N . VAL A 1 340 ? 11.975 -20.464 39.931 1.00 81.81 340 VAL A N 1
ATOM 2613 C CA . VAL A 1 340 ? 10.513 -20.543 39.764 1.00 81.81 340 VAL A CA 1
ATOM 2614 C C . VAL A 1 340 ? 9.814 -19.907 40.963 1.00 81.81 340 VAL A C 1
ATOM 2616 O O . VAL A 1 340 ? 10.350 -19.913 42.070 1.00 81.81 340 VAL A O 1
ATOM 2619 N N . ASP A 1 341 ? 8.664 -19.277 40.706 1.00 77.62 341 ASP A N 1
ATOM 2620 C CA . ASP A 1 341 ? 7.845 -18.561 41.695 1.00 77.62 341 ASP A CA 1
ATOM 2621 C C . ASP A 1 341 ? 8.615 -17.516 42.512 1.00 77.62 341 ASP A C 1
ATOM 2623 O O . ASP A 1 341 ? 8.313 -17.233 43.671 1.00 77.62 341 ASP A O 1
ATOM 2627 N N . SER A 1 342 ? 9.634 -16.916 41.894 1.00 81.88 342 SER A N 1
ATOM 2628 C CA . SER A 1 342 ? 10.336 -15.799 42.504 1.00 81.88 342 SER A CA 1
ATOM 2629 C C . SER A 1 342 ? 9.427 -14.571 42.529 1.00 81.88 342 SER A C 1
ATOM 2631 O O . SER A 1 342 ? 8.903 -14.132 41.499 1.00 81.88 342 SER A O 1
ATOM 2633 N N . GLU A 1 343 ? 9.277 -13.987 43.716 1.00 86.06 343 GLU A N 1
ATOM 2634 C CA . GLU A 1 343 ? 8.638 -12.680 43.910 1.00 86.06 343 GLU A CA 1
ATOM 2635 C C . GLU A 1 343 ? 9.419 -11.563 43.209 1.00 86.06 343 GLU A C 1
ATOM 2637 O O . GLU A 1 343 ? 8.881 -10.499 42.906 1.00 86.06 343 GLU A O 1
ATOM 2642 N N . TRP A 1 344 ? 10.686 -11.825 42.891 1.00 89.62 344 TRP A N 1
ATOM 2643 C CA . TRP A 1 344 ? 11.547 -10.872 42.236 1.00 89.62 344 TRP A CA 1
ATOM 2644 C C . TRP A 1 344 ? 11.135 -10.669 40.779 1.00 89.62 344 TRP A C 1
ATOM 2646 O O . TRP A 1 344 ? 11.017 -11.610 39.984 1.00 89.62 344 TRP A O 1
ATOM 2656 N N . LYS A 1 345 ? 10.969 -9.401 40.413 1.00 90.25 345 LYS A N 1
ATOM 2657 C CA . LYS A 1 345 ? 10.666 -8.970 39.051 1.00 90.25 345 LYS A CA 1
ATOM 2658 C C . LYS A 1 345 ? 11.836 -8.190 38.484 1.00 90.25 345 LYS A C 1
ATOM 2660 O O . LYS A 1 345 ? 12.520 -7.459 39.198 1.00 90.25 345 LYS A O 1
ATOM 2665 N N . ARG A 1 346 ? 12.035 -8.316 37.178 1.00 89.12 346 ARG A N 1
ATOM 2666 C CA . ARG A 1 346 ? 12.912 -7.421 36.436 1.00 89.12 346 ARG A CA 1
ATOM 2667 C C . ARG A 1 346 ? 12.101 -6.212 35.983 1.00 89.12 346 ARG A C 1
ATOM 2669 O O . ARG A 1 346 ? 11.042 -6.371 35.381 1.00 89.12 346 ARG A O 1
ATOM 2676 N N . TYR A 1 347 ? 12.644 -5.025 36.212 1.00 90.31 347 TYR A N 1
ATOM 2677 C CA . TYR A 1 347 ? 12.166 -3.793 35.601 1.00 90.31 347 TYR A CA 1
ATOM 2678 C C . TYR A 1 347 ? 13.212 -3.288 34.613 1.00 90.31 347 TYR A C 1
ATOM 2680 O O . TYR A 1 347 ? 14.393 -3.186 34.941 1.00 90.31 347 TYR A O 1
ATOM 2688 N N . MET A 1 348 ? 12.782 -2.988 33.391 1.00 89.44 348 MET A N 1
ATOM 2689 C CA . MET A 1 348 ? 13.592 -2.217 32.454 1.00 89.44 348 MET A CA 1
ATOM 2690 C C . MET A 1 348 ? 13.602 -0.765 32.920 1.00 89.44 348 MET A C 1
ATOM 2692 O O . MET A 1 348 ? 12.534 -0.174 33.087 1.00 89.44 348 MET A O 1
ATOM 2696 N N . VAL A 1 349 ? 14.786 -0.199 33.134 1.00 93.31 349 VAL A N 1
ATOM 2697 C CA . VAL A 1 349 ? 14.944 1.169 33.632 1.00 93.31 349 VAL A CA 1
ATOM 2698 C C . VAL A 1 349 ? 15.992 1.938 32.833 1.00 93.31 349 VAL A C 1
ATOM 2700 O O . VAL A 1 349 ? 16.929 1.335 32.309 1.00 93.31 349 VAL A O 1
ATOM 2703 N N . LYS A 1 350 ? 15.845 3.265 32.759 1.00 93.06 350 LYS A N 1
ATOM 2704 C CA . LYS A 1 350 ? 16.902 4.203 32.344 1.00 93.06 350 LYS A CA 1
ATOM 2705 C C . LYS A 1 350 ? 17.187 5.165 33.482 1.00 93.06 350 LYS A C 1
ATOM 2707 O O . LYS A 1 350 ? 16.284 5.485 34.250 1.00 93.06 350 LYS A O 1
ATOM 2712 N N . VAL A 1 351 ? 18.416 5.660 33.553 1.00 93.88 351 VAL A N 1
ATOM 2713 C CA . VAL A 1 351 ? 18.736 6.797 34.420 1.00 93.88 351 VAL A CA 1
ATOM 2714 C C . VAL A 1 351 ? 17.972 8.016 33.901 1.00 93.88 351 VAL A C 1
ATOM 2716 O O . VAL A 1 351 ? 18.042 8.325 32.712 1.00 93.88 351 VAL A O 1
ATOM 2719 N N . ALA A 1 352 ? 17.190 8.651 34.770 1.00 92.38 352 ALA A N 1
ATOM 2720 C CA . ALA A 1 352 ? 16.411 9.837 34.447 1.00 92.38 352 ALA A CA 1
ATOM 2721 C C . ALA A 1 352 ? 17.236 11.094 34.738 1.00 92.38 352 ALA A C 1
ATOM 2723 O O . ALA A 1 352 ? 17.879 11.194 35.783 1.00 92.38 352 ALA A O 1
ATOM 2724 N N . HIS A 1 353 ? 17.219 12.057 33.818 1.00 91.25 353 HIS A N 1
ATOM 2725 C CA . HIS A 1 353 ? 17.917 13.321 34.023 1.00 91.25 353 HIS A CA 1
ATOM 2726 C C . HIS A 1 353 ? 17.224 14.136 35.138 1.00 91.25 353 HIS A C 1
ATOM 2728 O O . HIS A 1 353 ? 15.992 14.175 35.154 1.00 91.25 353 HIS A O 1
ATOM 2734 N N . PRO A 1 354 ? 17.945 14.847 36.032 1.00 89.12 354 PRO A N 1
ATOM 2735 C CA . PRO A 1 354 ? 17.328 15.611 37.128 1.00 89.12 354 PRO A CA 1
ATOM 2736 C C . PRO A 1 354 ? 16.277 16.649 36.691 1.00 89.12 354 PRO A C 1
ATOM 2738 O O . PRO A 1 354 ? 15.367 16.983 37.446 1.00 89.12 354 PRO A O 1
ATOM 2741 N N . LEU A 1 355 ? 16.366 17.156 35.458 1.00 86.75 355 LEU A N 1
ATOM 2742 C CA . LEU A 1 355 ? 15.355 18.067 34.898 1.00 86.75 355 LEU A CA 1
ATOM 2743 C C . LEU A 1 355 ? 14.086 17.351 34.401 1.00 86.75 355 LEU A C 1
ATOM 2745 O O . LEU A 1 355 ? 13.035 17.978 34.323 1.00 86.75 355 LEU A O 1
ATOM 2749 N N . GLU A 1 356 ? 14.170 16.055 34.091 1.00 86.75 356 GLU A N 1
ATOM 2750 C CA . GLU A 1 356 ? 13.057 15.226 33.600 1.00 86.75 356 GLU A CA 1
ATOM 2751 C C . GLU A 1 356 ? 12.279 14.532 34.731 1.00 86.75 356 GLU A C 1
ATOM 2753 O O . GLU A 1 356 ? 11.250 13.900 34.480 1.00 86.75 356 GLU A O 1
ATOM 2758 N N . VAL A 1 357 ? 12.765 14.613 35.974 1.00 91.19 357 VAL A N 1
ATOM 2759 C CA . VAL A 1 357 ? 12.111 14.004 37.140 1.00 91.19 357 VAL A CA 1
ATOM 2760 C C . VAL A 1 357 ? 11.224 15.017 37.883 1.00 91.19 357 VAL A C 1
ATOM 2762 O O . VAL A 1 357 ? 11.545 16.217 37.917 1.00 91.19 357 VAL A O 1
ATOM 2765 N N . PRO A 1 358 ? 10.115 14.557 38.501 1.00 92.38 358 PRO A N 1
ATOM 2766 C CA . PRO A 1 358 ? 9.302 15.361 39.413 1.00 92.38 358 PRO A CA 1
ATOM 2767 C C . PRO A 1 358 ? 10.150 16.065 40.477 1.00 92.38 358 PRO A C 1
ATOM 2769 O O . PRO A 1 358 ? 11.157 15.516 40.923 1.00 92.38 358 PRO A O 1
ATOM 2772 N N . ALA A 1 359 ? 9.736 17.268 40.890 1.00 92.75 359 ALA A N 1
ATOM 2773 C CA . ALA A 1 359 ? 10.506 18.118 41.804 1.00 92.75 359 ALA A CA 1
ATOM 2774 C C . ALA A 1 359 ? 10.926 17.386 43.092 1.00 92.75 359 ALA A C 1
ATOM 2776 O O . ALA A 1 359 ? 12.078 17.497 43.505 1.00 92.75 359 ALA A O 1
ATOM 2777 N N . ASP A 1 360 ? 10.034 16.561 43.639 1.00 91.94 360 ASP A N 1
ATOM 2778 C CA . ASP A 1 360 ? 10.251 15.814 44.883 1.00 91.94 360 ASP A CA 1
ATOM 2779 C C . ASP A 1 360 ? 11.317 14.710 44.759 1.00 91.94 360 ASP A C 1
ATOM 2781 O O . ASP A 1 360 ? 11.885 14.280 45.758 1.00 91.94 360 ASP A O 1
ATOM 2785 N N . LEU A 1 361 ? 11.629 14.259 43.537 1.00 90.62 361 LEU A N 1
ATOM 2786 C CA . LEU A 1 361 ? 12.637 13.223 43.279 1.00 90.62 361 LEU A CA 1
ATOM 2787 C C . LEU A 1 361 ? 14.019 13.797 42.924 1.00 90.62 361 LEU A C 1
ATOM 2789 O O . LEU A 1 361 ? 14.973 13.039 42.767 1.00 90.62 361 LEU A O 1
ATOM 2793 N N . ARG A 1 362 ? 14.163 15.123 42.803 1.00 91.12 362 ARG A N 1
ATOM 2794 C CA . ARG A 1 362 ? 15.429 15.764 42.389 1.00 91.12 362 ARG A CA 1
ATOM 2795 C C . ARG A 1 362 ? 16.529 15.714 43.447 1.00 91.12 362 ARG A C 1
ATOM 2797 O O . ARG A 1 362 ? 17.687 15.919 43.107 1.00 91.12 362 ARG A O 1
ATOM 2804 N N . GLY A 1 363 ? 16.173 15.465 44.708 1.00 87.62 363 GLY A N 1
ATOM 2805 C CA . GLY A 1 363 ? 17.130 15.347 45.811 1.00 87.62 363 GLY A CA 1
ATOM 2806 C C . GLY A 1 363 ? 17.888 14.016 45.855 1.00 87.62 363 GLY A C 1
ATOM 2807 O O . GLY A 1 363 ? 18.853 13.906 46.602 1.00 87.62 363 GLY A O 1
ATOM 2808 N N . TYR A 1 364 ? 17.474 13.015 45.071 1.00 85.19 364 TYR A N 1
ATOM 2809 C CA . TYR A 1 364 ? 18.094 11.689 45.063 1.00 85.19 364 TYR A CA 1
ATOM 2810 C C . TYR A 1 364 ? 19.292 11.636 44.109 1.00 85.19 364 TYR A C 1
ATOM 2812 O O . TYR A 1 364 ? 19.226 12.143 42.990 1.00 85.19 364 TYR A O 1
ATOM 2820 N N . GLY A 1 365 ? 20.368 10.956 44.522 1.00 83.69 365 GLY A N 1
ATOM 2821 C CA . GLY A 1 365 ? 21.591 10.838 43.718 1.00 83.69 365 GLY A CA 1
ATOM 2822 C C . GLY A 1 365 ? 21.394 10.079 42.401 1.00 83.69 365 GLY A C 1
ATOM 2823 O O . GLY A 1 365 ? 22.011 10.417 41.392 1.00 83.69 365 GLY A O 1
ATOM 2824 N N . ILE A 1 366 ? 20.512 9.071 42.385 1.00 88.19 366 ILE A N 1
ATOM 2825 C CA . ILE A 1 366 ? 20.145 8.323 41.176 1.00 88.19 366 ILE A CA 1
ATOM 2826 C C . ILE A 1 366 ? 18.634 8.095 41.155 1.00 88.19 366 ILE A C 1
ATOM 2828 O O . ILE A 1 366 ? 18.066 7.488 42.066 1.00 88.19 366 ILE A O 1
ATOM 2832 N N . VAL A 1 367 ? 18.001 8.514 40.059 1.00 91.50 367 VAL A N 1
ATOM 2833 C CA . VAL A 1 367 ? 16.597 8.222 39.757 1.00 91.50 367 VAL A CA 1
ATOM 2834 C C . VAL A 1 367 ? 16.525 7.380 38.487 1.00 91.50 367 VAL A C 1
ATOM 2836 O O . VAL A 1 367 ? 17.104 7.720 37.456 1.00 91.50 367 VAL A O 1
ATOM 2839 N N . LEU A 1 368 ? 15.811 6.262 38.555 1.00 94.56 368 LEU A N 1
ATOM 2840 C CA . LEU A 1 368 ? 15.652 5.293 37.480 1.00 94.56 368 LEU A CA 1
ATOM 2841 C C . LEU A 1 368 ? 14.199 5.306 36.996 1.00 94.56 368 LEU A C 1
ATOM 2843 O O . LEU A 1 368 ? 13.294 4.887 37.714 1.00 94.56 368 LEU A O 1
ATOM 2847 N N . GLN A 1 369 ? 13.951 5.764 35.772 1.00 93.81 369 GLN A N 1
ATOM 2848 C CA . GLN A 1 369 ? 12.620 5.715 35.167 1.00 93.81 369 GLN A CA 1
ATOM 2849 C C . GLN A 1 369 ? 12.352 4.323 34.597 1.00 93.81 369 GLN A C 1
ATOM 2851 O O . GLN A 1 369 ? 13.146 3.800 33.813 1.00 93.81 369 GLN A O 1
ATOM 2856 N N . ARG A 1 370 ? 11.199 3.744 34.936 1.00 92.38 370 ARG A N 1
ATOM 2857 C CA . ARG A 1 370 ? 10.709 2.489 34.360 1.00 92.38 370 ARG A CA 1
ATOM 2858 C C . ARG A 1 370 ? 10.345 2.675 32.881 1.00 92.38 370 ARG A C 1
ATOM 2860 O O . ARG A 1 370 ? 9.515 3.517 32.558 1.00 92.38 370 ARG A O 1
ATOM 2867 N N . ILE A 1 371 ? 10.916 1.853 31.997 1.00 91.12 371 ILE A N 1
ATOM 2868 C CA . ILE A 1 371 ? 10.692 1.889 30.533 1.00 91.12 371 ILE A CA 1
ATOM 2869 C C . ILE A 1 371 ? 9.855 0.698 30.033 1.00 91.12 371 ILE A C 1
ATOM 2871 O O . ILE A 1 371 ? 9.653 0.521 28.838 1.00 91.12 371 ILE A O 1
ATOM 2875 N N . GLY A 1 372 ? 9.371 -0.166 30.924 1.00 87.31 372 GLY A N 1
ATOM 2876 C CA . GLY A 1 372 ? 8.617 -1.344 30.506 1.00 87.31 372 GLY A CA 1
ATOM 2877 C C . GLY A 1 372 ? 7.859 -2.026 31.637 1.00 87.31 372 GLY A C 1
ATOM 2878 O O . GLY A 1 372 ? 8.028 -1.667 32.808 1.00 87.31 372 GLY A O 1
ATOM 2879 N N . PRO A 1 373 ? 7.004 -3.008 31.312 1.00 89.69 373 PRO A N 1
ATOM 2880 C CA . PRO A 1 373 ? 6.266 -3.776 32.303 1.00 89.69 373 PRO A CA 1
ATOM 2881 C C . PRO A 1 373 ? 7.206 -4.568 33.227 1.00 89.69 373 PRO A C 1
ATOM 2883 O O . PRO A 1 373 ? 8.402 -4.696 32.985 1.00 89.69 373 PRO A O 1
ATOM 2886 N N . ALA A 1 374 ? 6.658 -5.056 34.341 1.00 90.12 374 ALA A N 1
ATOM 2887 C CA . ALA A 1 374 ? 7.403 -5.914 35.253 1.00 90.12 374 ALA A CA 1
ATOM 2888 C C . ALA A 1 374 ? 7.523 -7.296 34.606 1.00 90.12 374 ALA A C 1
ATOM 2890 O O . ALA A 1 374 ? 6.513 -7.880 34.214 1.00 90.12 374 ALA A O 1
ATOM 2891 N N . GLU A 1 375 ? 8.734 -7.826 34.505 1.00 91.00 375 GLU A N 1
ATOM 2892 C CA . GLU A 1 375 ? 8.995 -9.098 33.836 1.00 91.00 375 GLU A CA 1
ATOM 2893 C C . GLU A 1 375 ? 9.461 -10.166 34.827 1.00 91.00 375 GLU A C 1
ATOM 2895 O O . GLU A 1 375 ? 10.035 -9.881 35.881 1.00 91.00 375 GLU A O 1
ATOM 2900 N N . ASN A 1 376 ? 9.250 -11.435 34.472 1.00 91.44 376 ASN A N 1
ATOM 2901 C CA . ASN A 1 376 ? 9.943 -12.541 35.128 1.00 91.44 376 ASN A CA 1
ATOM 2902 C C . ASN A 1 376 ? 11.464 -12.391 34.902 1.00 91.44 376 ASN A C 1
ATOM 2904 O O . ASN A 1 376 ? 11.886 -12.113 33.778 1.00 91.44 376 ASN A O 1
ATOM 2908 N N . ILE A 1 377 ? 12.289 -12.592 35.940 1.00 91.06 377 ILE A N 1
ATOM 2909 C CA . ILE A 1 377 ? 13.751 -12.406 35.844 1.00 91.06 377 ILE A CA 1
ATOM 2910 C C . ILE A 1 377 ? 14.368 -13.235 34.723 1.00 91.06 377 ILE A C 1
ATOM 2912 O O . ILE A 1 377 ? 15.213 -12.724 33.992 1.00 91.06 377 ILE A O 1
ATOM 2916 N N . VAL A 1 378 ? 13.974 -14.503 34.584 1.00 92.75 378 VAL A N 1
ATOM 2917 C CA . VAL A 1 378 ? 14.538 -15.392 33.564 1.00 92.75 378 VAL A CA 1
ATOM 2918 C C . VAL A 1 378 ? 14.152 -14.885 32.181 1.00 92.75 378 VAL A C 1
ATOM 2920 O O . VAL A 1 378 ? 15.026 -14.737 31.331 1.00 92.75 378 VAL A O 1
ATOM 2923 N N . LYS A 1 379 ? 12.876 -14.534 31.974 1.00 93.19 379 LYS A N 1
ATOM 2924 C CA . LYS A 1 379 ? 12.393 -13.950 30.711 1.00 93.19 379 LYS A CA 1
ATOM 2925 C C . LYS A 1 379 ? 13.194 -12.698 30.339 1.00 93.19 379 LYS A C 1
ATOM 2927 O O . LYS A 1 379 ? 13.749 -12.619 29.243 1.00 93.19 379 LYS A O 1
ATOM 2932 N N . GLY A 1 380 ? 13.357 -11.793 31.298 1.00 91.94 380 GLY A N 1
ATOM 2933 C CA . GLY A 1 380 ? 14.128 -10.577 31.113 1.00 91.94 380 GLY A CA 1
ATOM 2934 C C . GLY A 1 380 ? 15.612 -10.833 30.819 1.00 91.94 380 GLY A C 1
ATOM 2935 O O . GLY A 1 380 ? 16.164 -10.307 29.854 1.00 91.94 380 GLY A O 1
ATOM 2936 N N . ALA A 1 381 ? 16.269 -11.701 31.590 1.00 92.06 381 ALA A N 1
ATOM 2937 C CA . ALA A 1 381 ? 17.670 -12.062 31.366 1.00 92.06 381 ALA A CA 1
ATOM 2938 C C . ALA A 1 381 ? 17.900 -12.650 29.961 1.00 92.06 381 ALA A C 1
ATOM 2940 O O . ALA A 1 381 ? 18.908 -12.353 29.315 1.00 92.06 381 ALA A O 1
ATOM 2941 N N . LEU A 1 382 ? 16.947 -13.443 29.462 1.00 95.06 382 LEU A N 1
ATOM 2942 C CA . LEU A 1 382 ? 16.974 -13.974 28.101 1.00 95.06 382 LEU A CA 1
ATOM 2943 C C . LEU A 1 382 ? 16.864 -12.853 27.052 1.00 95.06 382 LEU A C 1
ATOM 2945 O O . LEU A 1 382 ? 17.648 -12.851 26.102 1.00 95.06 382 LEU A O 1
ATOM 2949 N N . GLN A 1 383 ? 15.959 -11.882 27.232 1.00 93.31 383 GLN A N 1
ATOM 2950 C CA . GLN A 1 383 ? 15.828 -10.723 26.327 1.00 93.31 383 GLN A CA 1
ATOM 2951 C C . GLN A 1 383 ? 17.095 -9.856 26.311 1.00 93.31 383 GLN A C 1
ATOM 2953 O O . GLN A 1 383 ? 17.496 -9.383 25.246 1.00 93.31 383 GLN A O 1
ATOM 2958 N N . SER A 1 384 ? 17.762 -9.723 27.463 1.00 90.50 384 SER A N 1
ATOM 2959 C CA . SER A 1 384 ? 19.051 -9.032 27.623 1.00 90.50 384 SER A CA 1
ATOM 2960 C C . SER A 1 384 ? 20.249 -9.739 26.992 1.00 90.50 384 SER A C 1
ATOM 2962 O O . SER A 1 384 ? 21.338 -9.173 26.979 1.00 90.50 384 SER A O 1
ATOM 2964 N N . GLY A 1 385 ? 20.092 -10.964 26.483 1.00 92.56 385 GLY A N 1
ATOM 2965 C CA . GLY A 1 385 ? 21.190 -11.687 25.843 1.00 92.56 385 GLY A CA 1
ATOM 2966 C C . GLY A 1 385 ? 22.156 -12.365 26.821 1.00 92.56 385 GLY A C 1
ATOM 2967 O O . GLY A 1 385 ? 23.369 -12.375 26.599 1.00 92.56 385 GLY A O 1
ATOM 2968 N N . ILE A 1 386 ? 21.637 -12.971 27.893 1.00 93.50 386 ILE A N 1
ATOM 2969 C CA . ILE A 1 386 ? 22.452 -13.771 28.816 1.00 93.50 386 ILE A CA 1
ATOM 2970 C C . ILE A 1 386 ? 23.069 -15.005 28.131 1.00 93.50 386 ILE A C 1
ATOM 2972 O O . ILE A 1 386 ? 22.456 -15.662 27.285 1.00 93.50 386 ILE A O 1
ATOM 2976 N N . PHE A 1 387 ? 24.289 -15.358 28.534 1.00 93.12 387 PHE A N 1
ATOM 2977 C CA . PHE A 1 387 ? 24.895 -16.645 28.206 1.00 93.12 387 PHE A CA 1
ATOM 2978 C C . PHE A 1 387 ? 24.574 -17.680 29.288 1.00 93.12 387 PHE A C 1
ATOM 2980 O O . PHE A 1 387 ? 24.794 -17.441 30.472 1.00 93.12 387 PHE A O 1
ATOM 2987 N N . LEU A 1 388 ? 24.129 -18.869 28.875 1.00 93.62 388 LEU A N 1
ATOM 2988 C CA . LEU A 1 388 ? 23.903 -20.005 29.771 1.00 93.62 388 LEU A CA 1
ATOM 2989 C C . LEU A 1 388 ? 24.679 -21.222 29.279 1.00 93.62 388 LEU A C 1
ATOM 2991 O O . LEU A 1 388 ? 24.690 -21.518 28.088 1.00 93.62 388 LEU A O 1
ATOM 2995 N N . SER A 1 389 ? 25.320 -21.965 30.174 1.00 95.06 389 SER A N 1
ATOM 2996 C CA . SER A 1 389 ? 25.916 -23.272 29.869 1.00 95.06 389 SER A CA 1
ATOM 2997 C C . SER A 1 389 ? 24.839 -24.341 29.619 1.00 95.06 389 SER A C 1
ATOM 2999 O O . SER A 1 389 ? 23.683 -24.187 30.015 1.00 95.06 389 SER A O 1
ATOM 3001 N N . LYS A 1 390 ? 25.209 -25.472 28.995 1.00 96.06 390 LYS A N 1
ATOM 3002 C CA . LYS A 1 390 ? 24.277 -26.604 28.809 1.00 96.06 390 LYS A CA 1
ATOM 3003 C C . LYS A 1 390 ? 23.747 -27.128 30.153 1.00 96.06 390 LYS A C 1
ATOM 3005 O O . LYS A 1 390 ? 22.561 -27.408 30.252 1.00 96.06 390 LYS A O 1
ATOM 3010 N N . ALA A 1 391 ? 24.592 -27.197 31.185 1.00 95.56 391 ALA A N 1
ATOM 3011 C CA . ALA A 1 391 ? 24.186 -27.640 32.520 1.00 95.56 391 ALA A CA 1
ATOM 3012 C C . ALA A 1 391 ? 23.165 -26.687 33.170 1.00 95.56 391 ALA A C 1
ATOM 3014 O O . ALA A 1 391 ? 22.210 -27.139 33.791 1.00 95.56 391 ALA A O 1
ATOM 3015 N N . GLN A 1 392 ? 23.320 -25.370 32.992 1.00 95.00 392 GLN A N 1
ATOM 3016 C CA . GLN A 1 392 ? 22.333 -24.389 33.465 1.00 95.00 392 GLN A CA 1
ATOM 3017 C C . GLN A 1 392 ? 21.007 -24.500 32.704 1.00 95.00 392 GLN A C 1
ATOM 3019 O O . GLN A 1 392 ? 19.952 -24.452 33.325 1.00 95.00 392 GLN A O 1
ATOM 3024 N N . LEU A 1 393 ? 21.050 -24.714 31.385 1.00 97.25 393 LEU A N 1
ATOM 3025 C CA . LEU A 1 393 ? 19.844 -24.956 30.587 1.00 97.25 393 LEU A CA 1
ATOM 3026 C C . LEU A 1 393 ? 19.128 -26.252 30.994 1.00 97.25 393 LEU A C 1
ATOM 3028 O O . LEU A 1 393 ? 17.904 -26.285 31.016 1.00 97.25 393 LEU A O 1
ATOM 3032 N N . GLN A 1 394 ? 19.871 -27.298 31.364 1.00 96.81 394 GLN A N 1
ATOM 3033 C CA . GLN A 1 394 ? 19.300 -28.527 31.919 1.00 96.81 394 GLN A CA 1
ATOM 3034 C C . GLN A 1 394 ? 18.644 -28.285 33.281 1.00 96.81 394 GLN A C 1
ATOM 3036 O O . GLN A 1 394 ? 17.531 -28.747 33.489 1.00 96.81 394 GLN A O 1
ATOM 3041 N N . LYS A 1 395 ? 19.274 -27.510 34.175 1.00 94.56 395 LYS A N 1
ATOM 3042 C CA . LYS A 1 395 ? 18.648 -27.113 35.450 1.00 94.56 395 LYS A CA 1
ATOM 3043 C C . LYS A 1 395 ? 17.354 -26.329 35.227 1.00 94.56 395 LYS A C 1
ATOM 3045 O O . LYS A 1 395 ? 16.356 -26.629 35.866 1.00 94.56 395 LYS A O 1
ATOM 3050 N N . LEU A 1 396 ? 17.353 -25.378 34.288 1.00 95.44 396 LEU A N 1
ATOM 3051 C CA . LEU A 1 396 ? 16.139 -24.651 33.907 1.00 95.44 396 LEU A CA 1
ATOM 3052 C C . LEU A 1 396 ? 15.076 -25.584 33.327 1.00 95.44 396 LEU A C 1
ATOM 3054 O O . LEU A 1 396 ? 13.901 -25.388 33.603 1.00 95.44 396 LEU A O 1
ATOM 3058 N N . GLN A 1 397 ? 15.468 -26.597 32.555 1.00 97.00 397 GLN A N 1
ATOM 3059 C CA . GLN A 1 397 ? 14.532 -27.587 32.030 1.00 97.00 397 GLN A CA 1
ATOM 3060 C C . GLN A 1 397 ? 13.917 -28.444 33.137 1.00 97.00 397 GLN A C 1
ATOM 3062 O O . GLN A 1 397 ? 12.712 -28.667 33.106 1.00 97.00 397 GLN A O 1
ATOM 3067 N N . THR A 1 398 ? 14.697 -28.866 34.133 1.00 96.06 398 THR A N 1
ATOM 3068 C CA . THR A 1 398 ? 14.174 -29.576 35.309 1.00 96.06 398 THR A CA 1
ATOM 3069 C C . THR A 1 398 ? 13.192 -28.709 36.096 1.00 96.06 398 THR A C 1
ATOM 3071 O O . THR A 1 398 ? 12.144 -29.195 36.513 1.00 96.06 398 THR A O 1
ATOM 3074 N N . GLU A 1 399 ? 13.527 -27.431 36.274 1.00 94.75 399 GLU A N 1
ATOM 3075 C CA . GLU A 1 399 ? 12.754 -26.499 37.093 1.00 94.75 399 GLU A CA 1
ATOM 3076 C C . GLU A 1 399 ? 11.441 -26.074 36.407 1.00 94.75 399 GLU A C 1
ATOM 3078 O O . GLU A 1 399 ? 10.365 -26.187 36.985 1.00 94.75 399 GLU A O 1
ATOM 3083 N N . TYR A 1 400 ? 11.515 -25.636 35.146 1.00 95.25 400 TYR A N 1
ATOM 3084 C CA . TYR A 1 400 ? 10.364 -25.150 34.374 1.00 95.25 400 TYR A CA 1
ATOM 3085 C C . TYR A 1 400 ? 9.608 -26.255 33.630 1.00 95.25 400 TYR A C 1
ATOM 3087 O O . TYR A 1 400 ? 8.546 -25.996 33.074 1.00 95.25 400 TYR A O 1
ATOM 3095 N N . LYS A 1 401 ? 10.154 -27.477 33.595 1.00 96.56 401 LYS A N 1
ATOM 3096 C CA . LYS A 1 401 ? 9.549 -28.668 32.976 1.00 96.56 401 LYS A CA 1
ATOM 3097 C C . LYS A 1 401 ? 9.107 -28.469 31.521 1.00 96.56 401 LYS A C 1
ATOM 3099 O O . LYS A 1 401 ? 8.156 -29.102 31.074 1.00 96.56 401 LYS A O 1
ATOM 3104 N N . PHE A 1 402 ? 9.805 -27.621 30.763 1.00 96.62 402 PHE A N 1
ATOM 3105 C CA . PHE A 1 402 ? 9.494 -27.432 29.348 1.00 96.62 402 PHE A CA 1
ATOM 3106 C C . PHE A 1 402 ? 9.869 -28.667 28.519 1.00 96.62 402 PHE A C 1
ATOM 3108 O O . PHE A 1 402 ? 10.855 -29.363 28.800 1.00 96.62 402 PHE A O 1
ATOM 3115 N N . GLU A 1 403 ? 9.071 -28.935 27.486 1.00 97.75 403 GLU A N 1
ATOM 3116 C CA . GLU A 1 403 ? 9.208 -30.122 26.646 1.00 97.75 403 GLU A CA 1
ATOM 3117 C C . GLU A 1 403 ? 10.451 -30.053 25.751 1.00 97.75 403 GLU A C 1
ATOM 3119 O O . GLU A 1 403 ? 10.746 -29.040 25.113 1.00 97.75 403 GLU A O 1
ATOM 3124 N N . LEU A 1 404 ? 11.180 -31.166 25.687 1.00 98.06 404 LEU A N 1
ATOM 3125 C CA . LEU A 1 404 ? 12.314 -31.354 24.786 1.00 98.06 404 LEU A CA 1
ATOM 3126 C C . LEU A 1 404 ? 11.891 -32.202 23.578 1.00 98.06 404 LEU A C 1
ATOM 3128 O O . LEU A 1 404 ? 10.932 -32.968 23.680 1.00 98.06 404 LEU A O 1
ATOM 3132 N N . PRO A 1 405 ? 12.609 -32.122 22.441 1.00 96.88 405 PRO A N 1
ATOM 3133 C CA . PRO A 1 405 ? 12.389 -33.039 21.329 1.00 96.88 405 PRO A CA 1
ATOM 3134 C C . PRO A 1 405 ? 12.477 -34.502 21.783 1.00 96.88 405 PRO A C 1
ATOM 3136 O O . PRO A 1 405 ? 13.310 -34.849 22.626 1.00 96.88 405 PRO A O 1
ATOM 3139 N N . GLY A 1 406 ? 11.641 -35.360 21.193 1.00 95.81 406 GLY A N 1
ATOM 3140 C CA . GLY A 1 406 ? 11.652 -36.798 21.457 1.00 95.81 406 GLY A CA 1
ATOM 3141 C C . GLY A 1 406 ? 13.014 -37.448 21.181 1.00 95.81 406 GLY A C 1
ATOM 3142 O O . GLY A 1 406 ? 13.867 -36.904 20.473 1.00 95.81 406 GLY A O 1
ATOM 3143 N N . LYS A 1 407 ? 13.231 -38.641 21.746 1.00 94.31 407 LYS A N 1
ATOM 3144 C CA . LYS A 1 407 ? 14.472 -39.405 21.553 1.00 94.31 407 LYS A CA 1
ATOM 3145 C C . LYS A 1 407 ? 14.712 -39.649 20.056 1.00 94.31 407 LYS A C 1
ATOM 3147 O O . LYS A 1 407 ? 13.869 -40.240 19.395 1.00 94.31 407 LYS A O 1
ATOM 3152 N N . GLY A 1 408 ? 15.866 -39.215 19.546 1.00 95.31 408 GLY A N 1
ATOM 3153 C CA . GLY A 1 408 ? 16.216 -39.311 18.123 1.00 95.31 408 GLY A CA 1
ATOM 3154 C C . GLY A 1 408 ? 15.885 -38.063 17.293 1.00 95.31 408 GLY A C 1
ATOM 3155 O O . GLY A 1 408 ? 16.329 -37.976 16.154 1.00 95.31 408 GLY A O 1
ATOM 3156 N N . CYS A 1 409 ? 15.188 -37.076 17.863 1.00 97.44 409 CYS A N 1
ATOM 3157 C CA . CYS A 1 409 ? 14.786 -35.845 17.171 1.00 97.44 409 CYS A CA 1
ATOM 3158 C C . CYS A 1 409 ? 15.633 -34.615 17.549 1.00 97.44 409 CYS A C 1
ATOM 3160 O O . CYS A 1 409 ? 15.264 -33.492 17.211 1.00 97.44 409 CYS A O 1
ATOM 3162 N N . GLY A 1 410 ? 16.728 -34.788 18.300 1.00 97.00 410 GLY A N 1
ATOM 3163 C CA . GLY A 1 410 ? 17.626 -33.688 18.659 1.00 97.00 410 GLY A CA 1
ATOM 3164 C C . GLY A 1 410 ? 18.479 -33.212 17.481 1.00 97.00 410 GLY A C 1
ATOM 3165 O O . GLY A 1 410 ? 18.807 -33.990 16.587 1.00 97.00 410 GLY A O 1
ATOM 3166 N N . SER A 1 411 ? 18.909 -31.950 17.511 1.00 97.31 411 SER A N 1
ATOM 3167 C CA . SER A 1 411 ? 19.716 -31.343 16.438 1.00 97.31 411 SER A CA 1
ATOM 3168 C C . SER A 1 411 ? 21.166 -31.857 16.376 1.00 97.31 411 SER A C 1
ATOM 3170 O O . SER A 1 411 ? 21.942 -31.446 15.512 1.00 97.31 411 SER A O 1
ATOM 3172 N N . GLY A 1 412 ? 21.591 -32.702 17.320 1.00 95.81 412 GLY A N 1
ATOM 3173 C CA . GLY A 1 412 ? 22.925 -33.297 17.354 1.00 95.81 412 GLY A CA 1
ATOM 3174 C C . GLY A 1 412 ? 23.075 -34.544 16.484 1.00 95.81 412 GLY A C 1
ATOM 3175 O O . GLY A 1 412 ? 22.110 -35.164 16.043 1.00 95.81 412 GLY A O 1
ATOM 3176 N N . LYS A 1 413 ? 24.328 -34.979 16.291 1.00 96.06 413 LYS A N 1
ATOM 3177 C CA . LYS A 1 413 ? 24.650 -36.210 15.551 1.00 96.06 413 LYS A CA 1
ATOM 3178 C C . LYS A 1 413 ? 23.907 -37.411 16.149 1.00 96.06 413 LYS A C 1
ATOM 3180 O O . LYS A 1 413 ? 24.036 -37.668 17.346 1.00 96.06 413 LYS A O 1
ATOM 3185 N N . GLY A 1 414 ? 23.162 -38.138 15.315 1.00 95.25 414 GLY A N 1
ATOM 3186 C CA . GLY A 1 414 ? 22.358 -39.294 15.732 1.00 95.25 414 GLY A CA 1
ATOM 3187 C C . GLY A 1 414 ? 21.093 -38.934 16.521 1.00 95.25 414 GLY A C 1
ATOM 3188 O O . GLY A 1 414 ? 20.634 -39.752 17.311 1.00 95.25 414 GLY A O 1
ATOM 3189 N N . GLY A 1 415 ? 20.568 -37.712 16.372 1.00 96.31 415 GLY A N 1
ATOM 3190 C CA . GLY A 1 415 ? 19.354 -37.283 17.071 1.00 96.31 415 GLY A CA 1
ATOM 3191 C C . GLY A 1 415 ? 19.573 -36.927 18.544 1.00 96.31 415 GLY A C 1
ATOM 3192 O O . GLY A 1 415 ? 18.624 -36.900 19.329 1.00 96.31 415 GLY A O 1
ATOM 3193 N N . ASN A 1 416 ? 20.831 -36.706 18.941 1.00 97.12 416 ASN A N 1
ATOM 3194 C CA . ASN A 1 416 ? 21.209 -36.381 20.314 1.00 97.12 416 ASN A CA 1
ATOM 3195 C C . ASN A 1 416 ? 20.856 -34.932 20.667 1.00 97.12 416 ASN A C 1
ATOM 3197 O O . ASN A 1 416 ? 21.081 -34.021 19.872 1.00 97.12 416 ASN A O 1
ATOM 3201 N N . LEU A 1 417 ? 20.397 -34.703 21.900 1.00 97.88 417 LEU A N 1
ATOM 3202 C CA . LEU A 1 417 ? 20.086 -33.360 22.391 1.00 97.88 417 LEU A CA 1
ATOM 3203 C C . LEU A 1 417 ? 21.362 -32.543 22.657 1.00 97.88 417 LEU A C 1
ATOM 3205 O O . LEU A 1 417 ? 22.187 -32.846 23.537 1.00 97.88 417 LEU A O 1
ATOM 3209 N N . VAL A 1 418 ? 21.512 -31.453 21.917 1.00 97.38 418 VAL A N 1
ATOM 3210 C CA . VAL A 1 418 ? 22.597 -30.475 22.035 1.00 97.38 418 VAL A CA 1
ATOM 3211 C C . VAL A 1 418 ? 22.106 -29.200 22.718 1.00 97.38 418 VAL A C 1
ATOM 3213 O O . VAL A 1 418 ? 20.920 -29.007 22.949 1.00 97.38 418 VAL A O 1
ATOM 3216 N N . LYS A 1 419 ? 23.033 -28.300 23.069 1.00 97.44 419 LYS A N 1
ATOM 3217 C CA . LYS A 1 419 ? 22.723 -27.023 23.739 1.00 97.44 419 LYS A CA 1
ATOM 3218 C C . LYS A 1 419 ? 21.646 -26.210 23.003 1.00 97.44 419 LYS A C 1
ATOM 3220 O O . LYS A 1 419 ? 20.834 -25.558 23.649 1.00 97.44 419 LYS A O 1
ATOM 3225 N N . LEU A 1 420 ? 21.662 -26.272 21.670 1.00 97.88 420 LEU A N 1
ATOM 3226 C CA . LEU A 1 420 ? 20.693 -25.610 20.804 1.00 97.88 420 LEU A CA 1
ATOM 3227 C C . LEU A 1 420 ? 19.257 -26.053 21.100 1.00 97.88 420 LEU A C 1
ATOM 3229 O O . LEU A 1 420 ? 18.405 -25.187 21.252 1.00 97.88 420 LEU A O 1
ATOM 3233 N N . ASP A 1 421 ? 19.013 -27.354 21.272 1.00 98.25 421 ASP A N 1
ATOM 3234 C CA . ASP A 1 421 ? 17.665 -27.882 21.514 1.00 98.25 421 ASP A CA 1
ATOM 3235 C C . ASP A 1 421 ? 17.085 -27.358 22.836 1.00 98.25 421 ASP A C 1
ATOM 3237 O O . ASP A 1 421 ? 15.936 -26.933 22.893 1.00 98.25 421 ASP A O 1
ATOM 3241 N N . TYR A 1 422 ? 17.899 -27.320 23.897 1.00 98.31 422 TYR A N 1
ATOM 3242 C CA . TYR A 1 422 ? 17.469 -26.782 25.191 1.00 98.31 422 TYR A CA 1
ATOM 3243 C C . TYR A 1 422 ? 17.206 -25.274 25.135 1.00 98.31 422 TYR A C 1
ATOM 3245 O O . TYR A 1 422 ? 16.229 -24.800 25.707 1.00 98.31 422 TYR A O 1
ATOM 3253 N N . ALA A 1 423 ? 18.083 -24.518 24.469 1.00 97.88 423 ALA A N 1
ATOM 3254 C CA . ALA A 1 423 ? 17.944 -23.071 24.347 1.00 97.88 423 ALA A CA 1
ATOM 3255 C C . ALA A 1 423 ? 16.691 -22.693 23.542 1.00 97.88 423 ALA A C 1
ATOM 3257 O O . ALA A 1 423 ? 15.932 -21.823 23.957 1.00 97.88 423 ALA A O 1
ATOM 3258 N N . ASP A 1 424 ? 16.453 -23.377 22.425 1.00 97.62 424 ASP A N 1
ATOM 3259 C CA . ASP A 1 424 ? 15.310 -23.115 21.555 1.00 97.62 424 ASP A CA 1
ATOM 3260 C C . ASP A 1 424 ? 13.969 -23.471 22.220 1.00 97.62 424 ASP A C 1
ATOM 3262 O O . ASP A 1 424 ? 13.005 -22.700 22.152 1.00 97.62 424 ASP A O 1
ATOM 3266 N N . ARG A 1 425 ? 13.918 -24.592 22.952 1.00 97.56 425 ARG A N 1
ATOM 3267 C CA . ARG A 1 425 ? 12.724 -24.984 23.715 1.00 97.56 425 ARG A CA 1
ATOM 3268 C C . ARG A 1 425 ? 12.457 -24.082 24.912 1.00 97.56 425 ARG A C 1
ATOM 3270 O O . ARG A 1 425 ? 11.299 -23.758 25.151 1.00 97.56 425 ARG A O 1
ATOM 3277 N N . LEU A 1 426 ? 13.497 -23.599 25.595 1.00 97.38 426 LEU A N 1
ATOM 3278 C CA . LEU A 1 426 ? 13.343 -22.592 26.648 1.00 97.38 426 LEU A CA 1
ATOM 3279 C C . LEU A 1 426 ? 12.720 -21.298 26.101 1.00 97.38 426 LEU A C 1
ATOM 3281 O O . LEU A 1 426 ? 11.809 -20.755 26.719 1.00 97.38 426 LEU A O 1
ATOM 3285 N N . LEU A 1 427 ? 13.180 -20.814 24.940 1.00 97.50 427 LEU A N 1
ATOM 3286 C CA . LEU A 1 427 ? 12.606 -19.621 24.303 1.00 97.50 427 LEU A CA 1
ATOM 3287 C C . LEU A 1 427 ? 11.152 -19.853 23.877 1.00 97.50 427 LEU A C 1
ATOM 3289 O O . LEU A 1 427 ? 10.296 -19.015 24.142 1.00 97.50 427 LEU A O 1
ATOM 3293 N N . THR A 1 428 ? 10.860 -21.015 23.292 1.00 97.12 428 THR A N 1
ATOM 3294 C CA . THR A 1 428 ? 9.487 -21.387 22.917 1.00 97.12 428 THR A CA 1
ATOM 3295 C C . THR A 1 428 ? 8.567 -21.428 24.139 1.00 97.12 428 THR A C 1
ATOM 3297 O O . THR A 1 428 ? 7.452 -20.925 24.083 1.00 97.12 428 THR A O 1
ATOM 3300 N N . TYR A 1 429 ? 9.038 -21.973 25.261 1.00 96.62 429 TYR A N 1
ATOM 3301 C CA . TYR A 1 429 ? 8.268 -22.033 26.503 1.00 96.62 429 TYR A CA 1
ATOM 3302 C C . TYR A 1 429 ? 8.018 -20.645 27.114 1.00 96.62 429 TYR A C 1
ATOM 3304 O O . TYR A 1 429 ? 6.904 -20.341 27.524 1.00 96.62 429 TYR A O 1
ATOM 3312 N N . MET A 1 430 ? 9.041 -19.787 27.163 1.00 95.56 430 MET A N 1
ATOM 3313 C CA . MET A 1 430 ? 8.963 -18.484 27.843 1.00 95.56 430 MET A CA 1
ATOM 3314 C C . MET A 1 430 ? 8.212 -17.404 27.052 1.00 95.56 430 MET A C 1
ATOM 3316 O O . MET A 1 430 ? 7.694 -16.453 27.648 1.00 95.56 430 MET A O 1
ATOM 3320 N N . PHE A 1 431 ? 8.197 -17.508 25.721 1.00 95.31 431 PHE A N 1
ATOM 3321 C CA . PHE A 1 431 ? 7.661 -16.471 24.832 1.00 95.31 431 PHE A CA 1
ATOM 3322 C C . PHE A 1 431 ? 6.573 -16.976 23.875 1.00 95.31 431 PHE A C 1
ATOM 3324 O O . PHE A 1 431 ? 5.949 -16.163 23.202 1.00 95.31 431 PHE A O 1
ATOM 3331 N N . GLY A 1 432 ? 6.318 -18.286 23.817 1.00 94.31 432 GLY A N 1
ATOM 3332 C CA . GLY A 1 432 ? 5.321 -18.871 22.923 1.00 94.31 432 GLY A CA 1
ATOM 3333 C C . GLY A 1 432 ? 5.702 -18.790 21.441 1.00 94.31 432 GLY A C 1
ATOM 3334 O O . GLY A 1 432 ? 6.857 -18.563 21.074 1.00 94.31 432 GLY A O 1
ATOM 3335 N N . ALA A 1 433 ? 4.704 -18.994 20.577 1.00 88.12 433 ALA A N 1
ATOM 3336 C CA . ALA A 1 433 ? 4.846 -18.871 19.123 1.00 88.12 433 ALA A CA 1
ATOM 3337 C C . ALA A 1 433 ? 4.935 -17.409 18.645 1.00 88.12 433 ALA A C 1
ATOM 3339 O O . ALA A 1 433 ? 5.307 -17.162 17.503 1.00 88.12 433 ALA A O 1
ATOM 3340 N N . GLU A 1 434 ? 4.617 -16.454 19.519 1.00 87.38 434 GLU A N 1
ATOM 3341 C CA . GLU A 1 434 ? 4.528 -15.026 19.201 1.00 87.38 434 GLU A CA 1
ATOM 3342 C C . GLU A 1 434 ? 5.895 -14.330 19.140 1.00 87.38 434 GLU A C 1
ATOM 3344 O O . GLU A 1 434 ? 5.982 -13.199 18.671 1.00 87.38 434 GLU A O 1
ATOM 3349 N N . LEU A 1 435 ? 6.975 -14.983 19.593 1.00 93.06 435 LEU A N 1
ATOM 3350 C CA . LEU A 1 435 ? 8.312 -14.391 19.557 1.00 93.06 435 LEU A CA 1
ATOM 3351 C C . LEU A 1 435 ? 8.772 -14.190 18.100 1.00 93.06 435 LEU A C 1
ATOM 3353 O O . LEU A 1 435 ? 8.982 -15.189 17.399 1.00 93.06 435 LEU A O 1
ATOM 3357 N N . PRO A 1 436 ? 9.020 -12.942 17.648 1.00 95.81 436 PRO A N 1
ATOM 3358 C CA . PRO A 1 436 ? 9.464 -12.682 16.283 1.00 95.81 436 PRO A CA 1
ATOM 3359 C C . PRO A 1 436 ? 10.729 -13.476 15.938 1.00 95.81 436 PRO A C 1
ATOM 3361 O O . PRO A 1 436 ? 11.668 -13.556 16.738 1.00 95.81 436 PRO A O 1
ATOM 3364 N N . GLN A 1 437 ? 10.789 -14.052 14.732 1.00 94.56 437 GLN A N 1
ATOM 3365 C CA . GLN A 1 437 ? 11.887 -14.950 14.338 1.00 94.56 437 GLN A CA 1
ATOM 3366 C C . GLN A 1 437 ? 13.269 -14.287 14.453 1.00 94.56 437 GLN A C 1
ATOM 3368 O O . GLN A 1 437 ? 14.238 -14.931 14.871 1.00 94.56 437 GLN A O 1
ATOM 3373 N N . LEU A 1 438 ? 13.361 -12.992 14.132 1.00 93.62 438 LEU A N 1
ATOM 3374 C CA . LEU A 1 438 ? 14.595 -12.215 14.243 1.00 93.62 438 LEU A CA 1
ATOM 3375 C C . LEU A 1 438 ? 15.074 -12.107 15.698 1.00 93.62 438 LEU A C 1
ATOM 3377 O O . LEU A 1 438 ? 16.252 -12.336 15.989 1.00 93.62 438 LEU A O 1
ATOM 3381 N N . GLU A 1 439 ? 14.162 -11.818 16.627 1.00 95.06 439 GLU A N 1
ATOM 3382 C CA . GLU A 1 439 ? 14.484 -11.704 18.048 1.00 95.06 439 GLU A CA 1
ATOM 3383 C C . GLU A 1 439 ? 14.816 -13.068 18.660 1.00 95.06 439 GLU A C 1
ATOM 3385 O O . GLU A 1 439 ? 15.817 -13.197 19.373 1.00 95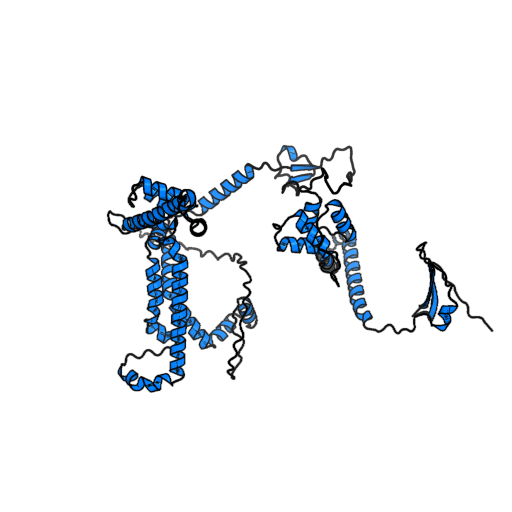.06 439 GLU A O 1
ATOM 3390 N N . ARG A 1 440 ? 14.085 -14.122 18.276 1.00 96.88 440 ARG A N 1
ATOM 3391 C CA . ARG A 1 440 ? 14.426 -15.508 18.631 1.00 96.88 440 ARG A CA 1
ATOM 3392 C C . ARG A 1 440 ? 15.844 -15.856 18.188 1.00 96.88 440 ARG A C 1
ATOM 3394 O O . ARG A 1 440 ? 16.637 -16.339 18.997 1.00 96.88 440 ARG A O 1
ATOM 3401 N N . LYS A 1 441 ? 16.206 -15.561 16.934 1.00 96.12 441 LYS A N 1
ATOM 3402 C CA . LYS A 1 441 ? 17.559 -15.790 16.394 1.00 96.12 441 LYS A CA 1
ATOM 3403 C C . LYS A 1 441 ? 18.616 -14.993 17.166 1.00 96.12 441 LYS A C 1
ATOM 3405 O O . LYS A 1 441 ? 19.680 -15.545 17.470 1.00 96.12 441 LYS A O 1
ATOM 3410 N N . ARG A 1 442 ? 18.322 -13.738 17.537 1.00 95.50 442 ARG A N 1
ATOM 3411 C CA . ARG A 1 442 ? 19.192 -12.900 18.382 1.00 95.50 442 ARG A CA 1
ATOM 3412 C C . ARG A 1 442 ? 19.427 -13.560 19.740 1.00 95.50 442 ARG A C 1
ATOM 3414 O O . ARG A 1 442 ? 20.578 -13.836 20.079 1.00 95.50 442 ARG A O 1
ATOM 3421 N N . MET A 1 443 ? 18.370 -13.866 20.486 1.00 97.12 443 MET A N 1
ATOM 3422 C CA . MET A 1 443 ? 18.454 -14.462 21.827 1.00 97.12 443 MET A CA 1
ATOM 3423 C C . MET A 1 443 ? 19.164 -15.821 21.806 1.00 97.12 443 MET A C 1
ATOM 3425 O O . MET A 1 443 ? 20.053 -16.085 22.619 1.00 97.12 443 MET A O 1
ATOM 3429 N N . LEU A 1 444 ? 18.856 -16.654 20.812 1.00 97.12 444 LEU A N 1
ATOM 3430 C CA . LEU A 1 444 ? 19.506 -17.943 20.605 1.00 97.12 444 LEU A CA 1
ATOM 3431 C C . LEU A 1 444 ? 21.011 -17.780 20.340 1.00 97.12 444 LEU A C 1
ATOM 3433 O O . LEU A 1 444 ? 21.822 -18.552 20.851 1.00 97.12 444 LEU A O 1
ATOM 3437 N N . SER A 1 445 ? 21.419 -16.747 19.597 1.00 95.31 445 SER A N 1
ATOM 3438 C CA . SER A 1 445 ? 22.839 -16.459 19.360 1.00 95.31 445 SER A CA 1
ATOM 3439 C C . SER A 1 445 ? 23.601 -16.104 20.646 1.00 95.31 445 SER A C 1
ATOM 3441 O O . SER A 1 445 ? 24.753 -16.525 20.796 1.00 95.31 445 SER A O 1
ATOM 3443 N N . PHE A 1 446 ? 22.964 -15.402 21.591 1.00 94.50 446 PHE A N 1
ATOM 3444 C CA . PHE A 1 446 ? 23.534 -15.096 22.906 1.00 94.50 446 PHE A CA 1
ATOM 3445 C C . PHE A 1 446 ? 23.642 -16.346 23.778 1.00 94.50 446 PHE A C 1
ATOM 3447 O O . PHE A 1 446 ? 24.731 -16.658 24.266 1.00 94.50 446 PHE A O 1
ATOM 3454 N N . LEU A 1 447 ? 22.564 -17.130 23.871 1.00 95.88 447 LEU A N 1
ATOM 3455 C CA . LEU A 1 447 ? 22.544 -18.391 24.617 1.00 95.88 447 LEU A CA 1
ATOM 3456 C C . LEU A 1 447 ? 23.603 -19.375 24.116 1.00 95.88 447 LEU A C 1
ATOM 3458 O O . LEU A 1 447 ? 24.249 -20.067 24.904 1.00 95.88 447 LEU A O 1
ATOM 3462 N N . LEU A 1 448 ? 23.833 -19.427 22.805 1.00 94.44 448 LEU A N 1
ATOM 3463 C CA . LEU A 1 448 ? 24.854 -20.278 22.196 1.00 94.44 448 LEU A CA 1
ATOM 3464 C C . LEU A 1 448 ? 26.275 -19.708 22.299 1.00 94.44 448 LEU A C 1
ATOM 3466 O O . LEU A 1 448 ? 27.217 -20.393 21.909 1.00 94.44 448 LEU A O 1
ATOM 3470 N N . GLY A 1 449 ? 26.449 -18.491 22.822 1.00 89.94 449 GLY A N 1
ATOM 3471 C CA . GLY A 1 449 ? 27.742 -17.804 22.889 1.00 89.94 449 GLY A CA 1
ATOM 3472 C C . GLY A 1 449 ? 28.251 -17.301 21.534 1.00 89.94 449 GLY A C 1
ATOM 3473 O O . GLY A 1 449 ? 29.365 -16.801 21.443 1.00 89.94 449 GLY A O 1
ATOM 3474 N N . LYS A 1 450 ? 27.445 -17.382 20.467 1.00 88.69 450 LYS A N 1
ATOM 3475 C CA . LYS A 1 450 ? 27.824 -16.888 19.133 1.00 88.69 450 LYS A CA 1
ATOM 3476 C C . LYS A 1 450 ? 27.949 -15.365 19.106 1.00 88.69 450 LYS A C 1
ATOM 3478 O O . LYS A 1 450 ? 28.846 -14.850 18.448 1.00 88.69 450 LYS A O 1
ATOM 3483 N N . ALA A 1 451 ? 27.092 -14.657 19.844 1.00 80.25 451 ALA A N 1
ATOM 3484 C CA . ALA A 1 451 ? 27.196 -13.205 20.007 1.00 80.25 451 ALA A CA 1
ATOM 3485 C C . ALA A 1 451 ? 28.441 -12.805 20.821 1.00 80.25 451 ALA A C 1
ATOM 3487 O O . ALA A 1 451 ? 29.085 -11.804 20.521 1.00 80.25 451 ALA A O 1
ATOM 3488 N N . TRP A 1 452 ? 28.845 -13.650 21.774 1.00 71.00 452 TRP A N 1
ATOM 3489 C CA . TRP A 1 452 ? 30.037 -13.457 22.602 1.00 71.00 452 TRP A CA 1
ATOM 3490 C C . TRP A 1 452 ? 31.341 -13.709 21.835 1.00 71.00 452 TRP A C 1
ATOM 3492 O O . TRP A 1 452 ? 32.382 -13.173 22.198 1.00 71.00 452 TRP A O 1
ATOM 3502 N N . ASN A 1 453 ? 31.302 -14.415 20.700 1.00 63.09 453 ASN A N 1
ATOM 3503 C CA . ASN A 1 453 ? 32.461 -14.526 19.807 1.00 63.09 453 ASN A CA 1
ATOM 3504 C C . ASN A 1 453 ? 32.886 -13.173 19.203 1.00 63.09 453 ASN A C 1
ATOM 3506 O O . ASN A 1 453 ? 33.990 -13.074 18.671 1.00 63.09 453 ASN A O 1
ATOM 3510 N N . ARG A 1 454 ? 32.045 -12.128 19.292 1.00 55.56 454 ARG A N 1
ATOM 3511 C CA . ARG A 1 454 ? 32.441 -10.746 18.975 1.00 55.56 454 ARG A CA 1
ATOM 3512 C C . ARG A 1 454 ? 33.300 -10.103 20.069 1.00 55.56 454 ARG A C 1
ATOM 3514 O O . ARG A 1 454 ? 34.057 -9.206 19.737 1.00 55.56 454 ARG A O 1
ATOM 3521 N N . LEU A 1 455 ? 33.211 -10.584 21.312 1.00 54.50 455 LEU A N 1
ATOM 3522 C CA . LEU A 1 455 ? 34.099 -10.207 22.421 1.00 54.50 455 LEU A CA 1
ATOM 3523 C C . LEU A 1 455 ? 35.394 -11.044 22.420 1.00 54.50 455 LEU A C 1
ATOM 3525 O O . LEU A 1 455 ? 36.413 -10.608 22.936 1.00 54.50 455 LEU A O 1
ATOM 3529 N N . GLY A 1 456 ? 35.363 -12.255 21.844 1.00 48.94 456 GLY A N 1
ATOM 3530 C CA . GLY A 1 456 ? 36.506 -13.183 21.801 1.00 48.94 456 GLY A CA 1
ATOM 3531 C C . GLY A 1 456 ? 37.466 -13.022 20.612 1.00 48.94 456 GLY A C 1
ATOM 3532 O O . GLY A 1 456 ? 38.563 -13.583 20.632 1.00 48.94 456 GLY A O 1
ATOM 3533 N N . LYS A 1 457 ? 37.088 -12.270 19.574 1.00 52.62 457 LYS A N 1
ATOM 3534 C CA . LYS A 1 457 ? 38.051 -11.716 18.611 1.00 52.62 457 LYS A CA 1
ATOM 3535 C C . LYS A 1 457 ? 38.522 -10.415 19.252 1.00 52.62 457 LYS A C 1
ATOM 3537 O O . LYS A 1 457 ? 37.651 -9.597 19.511 1.00 52.62 457 LYS A O 1
ATOM 3542 N N . GLY A 1 458 ? 39.814 -10.327 19.595 1.00 57.16 458 GLY A N 1
ATOM 3543 C CA . GLY A 1 458 ? 40.405 -9.323 20.501 1.00 57.16 458 GLY A CA 1
ATOM 3544 C C . GLY A 1 458 ? 39.815 -7.922 20.358 1.00 57.16 458 GLY A C 1
ATOM 3545 O O . GLY A 1 458 ? 39.369 -7.578 19.262 1.00 57.16 458 GLY A O 1
ATOM 3546 N N . ALA A 1 459 ? 39.772 -7.160 21.459 1.00 56.66 459 ALA A N 1
ATOM 3547 C CA . ALA A 1 459 ? 39.123 -5.854 21.512 1.00 56.66 459 ALA A CA 1
ATOM 3548 C C . ALA A 1 459 ? 39.406 -5.068 20.229 1.00 56.66 459 ALA A C 1
ATOM 3550 O O . ALA A 1 459 ? 40.542 -4.681 19.953 1.00 56.66 459 ALA A O 1
ATOM 3551 N N . LYS A 1 460 ? 38.360 -4.868 19.413 1.00 60.50 460 LYS A N 1
ATOM 3552 C CA . LYS A 1 460 ? 38.475 -4.213 18.098 1.00 60.50 460 LYS A CA 1
ATOM 3553 C C . LYS A 1 460 ? 39.087 -2.817 18.192 1.00 60.50 460 LYS A C 1
ATOM 3555 O O . LYS A 1 460 ? 39.576 -2.294 17.203 1.00 60.50 460 LYS A O 1
ATOM 3560 N N . HIS A 1 461 ? 39.069 -2.263 19.395 1.00 70.25 461 HIS A N 1
ATOM 3561 C CA . HIS A 1 461 ? 39.465 -0.911 19.704 1.00 70.25 461 HIS A CA 1
ATOM 3562 C C . HIS A 1 461 ? 40.852 -0.831 20.342 1.00 70.25 461 HIS A C 1
ATOM 3564 O O . HIS A 1 461 ? 41.256 0.267 20.675 1.00 70.25 461 HIS A O 1
ATOM 3570 N N . ALA A 1 462 ? 41.613 -1.922 20.518 1.00 78.69 462 ALA A N 1
ATOM 3571 C CA . ALA A 1 462 ? 42.958 -1.820 21.105 1.00 78.69 462 ALA A CA 1
ATOM 3572 C C . ALA A 1 462 ? 43.854 -0.861 20.293 1.00 78.69 462 ALA A C 1
ATOM 3574 O O . ALA A 1 462 ? 44.502 0.013 20.862 1.00 78.69 462 ALA A O 1
ATOM 3575 N N . GLN A 1 463 ? 43.804 -0.941 18.959 1.00 79.62 463 GLN A N 1
ATOM 3576 C CA . GLN A 1 463 ? 44.498 0.010 18.082 1.00 79.62 463 GLN A CA 1
ATOM 3577 C C . GLN A 1 463 ? 43.903 1.419 18.134 1.00 79.62 463 GLN A C 1
ATOM 3579 O O . GLN A 1 463 ? 44.656 2.385 18.180 1.00 79.62 463 GLN A O 1
ATOM 3584 N N . GLU A 1 464 ? 42.576 1.547 18.182 1.00 78.81 464 GLU A N 1
ATOM 3585 C CA . GLU A 1 464 ? 41.893 2.845 18.257 1.00 78.81 464 GLU A CA 1
ATOM 3586 C C . GLU A 1 464 ? 42.164 3.559 19.590 1.00 78.81 464 GLU A C 1
ATOM 3588 O O . GLU A 1 464 ? 42.407 4.757 19.600 1.00 78.81 464 GLU A O 1
ATOM 3593 N N . ILE A 1 465 ? 42.216 2.825 20.705 1.00 79.19 465 ILE A N 1
ATOM 3594 C CA . ILE A 1 465 ? 42.568 3.323 22.041 1.00 79.19 465 ILE A CA 1
ATOM 3595 C C . ILE A 1 465 ? 44.032 3.762 22.064 1.00 79.19 465 ILE A C 1
ATOM 3597 O O . ILE A 1 465 ? 44.336 4.837 22.573 1.00 79.19 465 ILE A O 1
ATOM 3601 N N . LEU A 1 466 ? 44.946 2.980 21.477 1.00 87.81 466 LEU A N 1
ATOM 3602 C CA . LEU A 1 466 ? 46.357 3.364 21.369 1.00 87.81 466 LEU A CA 1
ATOM 3603 C C . LEU A 1 466 ? 46.561 4.572 20.444 1.00 87.81 466 LEU A C 1
ATOM 3605 O O . LEU A 1 466 ? 47.447 5.388 20.692 1.00 87.81 466 LEU A O 1
ATOM 3609 N N . GLN A 1 467 ? 45.761 4.699 19.385 1.00 87.50 467 GLN A N 1
ATOM 3610 C CA . GLN A 1 467 ? 45.797 5.843 18.477 1.00 87.50 467 GLN A CA 1
ATOM 3611 C C . GLN A 1 467 ? 45.214 7.096 19.138 1.00 87.50 467 GLN A C 1
ATOM 3613 O O . GLN A 1 467 ? 45.842 8.150 19.074 1.00 87.50 467 GLN A O 1
ATOM 3618 N N . ALA A 1 468 ? 44.089 6.962 19.845 1.00 82.69 468 ALA A N 1
ATOM 3619 C CA . ALA A 1 468 ? 43.484 8.023 20.642 1.00 82.69 468 ALA A CA 1
ATOM 3620 C C . ALA A 1 468 ? 44.442 8.501 21.743 1.00 82.69 468 ALA A C 1
ATOM 3622 O O . ALA A 1 468 ? 44.681 9.699 21.867 1.00 82.69 468 ALA A O 1
ATOM 3623 N N . PHE A 1 469 ? 45.079 7.574 22.466 1.00 91.38 469 PHE A N 1
ATOM 3624 C CA . PHE A 1 469 ? 46.085 7.883 23.484 1.00 91.38 469 PHE A CA 1
ATOM 3625 C C . PHE A 1 469 ? 47.266 8.679 22.913 1.00 91.38 469 PHE A C 1
ATOM 3627 O O . PHE A 1 469 ? 47.691 9.660 23.512 1.00 91.38 469 PHE A O 1
ATOM 3634 N N . LYS A 1 470 ? 47.761 8.310 21.722 1.00 91.69 470 LYS A N 1
ATOM 3635 C CA . LYS A 1 470 ? 48.837 9.046 21.031 1.00 91.69 470 LYS A CA 1
ATOM 3636 C C . LYS A 1 470 ? 48.414 10.429 20.535 1.00 91.69 470 LYS A C 1
ATOM 3638 O O . LYS A 1 470 ? 49.282 11.271 20.332 1.00 91.69 470 LYS A O 1
ATOM 3643 N N . SER A 1 471 ? 47.120 10.641 20.295 1.00 84.88 471 SER A N 1
ATOM 3644 C CA . SER A 1 471 ? 46.575 11.934 19.866 1.00 84.88 471 SER A CA 1
ATOM 3645 C C . SER A 1 471 ? 46.214 12.876 21.018 1.00 84.88 471 SER A C 1
ATOM 3647 O O . SER A 1 471 ? 45.910 14.035 20.754 1.00 84.88 471 SER A O 1
ATOM 3649 N N . LEU A 1 472 ? 46.241 12.403 22.271 1.00 80.50 472 LEU A N 1
ATOM 3650 C CA . LEU A 1 472 ? 46.072 13.263 23.444 1.00 80.50 472 LEU A CA 1
ATOM 3651 C C . LEU A 1 472 ? 47.269 14.205 23.605 1.00 80.50 472 LEU A C 1
ATOM 3653 O O . LEU A 1 472 ? 48.403 13.841 23.274 1.00 80.50 472 LEU A O 1
ATOM 3657 N N . ASP A 1 473 ? 47.017 15.388 24.168 1.00 88.38 473 ASP A N 1
ATOM 3658 C CA . ASP A 1 473 ? 48.068 16.330 24.554 1.00 88.38 473 ASP A CA 1
ATOM 3659 C C . ASP A 1 473 ? 49.067 15.635 25.503 1.00 88.38 473 ASP A C 1
ATOM 3661 O O . ASP A 1 473 ? 48.639 14.910 26.411 1.00 88.38 473 ASP A O 1
ATOM 3665 N N . PRO A 1 474 ? 50.392 15.808 25.323 1.00 93.56 474 PRO A N 1
ATOM 3666 C CA . PRO A 1 474 ? 51.404 15.219 26.199 1.00 93.56 474 PRO A CA 1
ATOM 3667 C C . PRO A 1 474 ? 51.174 15.437 27.702 1.00 93.56 474 PRO A C 1
ATOM 3669 O O . PRO A 1 474 ? 51.624 14.614 28.500 1.00 93.56 474 PRO A O 1
ATOM 3672 N N . GLN A 1 475 ? 50.482 16.510 28.097 1.00 86.62 475 GLN A N 1
ATOM 3673 C CA . GLN A 1 475 ? 50.162 16.774 29.504 1.00 86.62 475 GLN A CA 1
ATOM 3674 C C . GLN A 1 475 ? 49.073 15.846 30.072 1.00 86.62 475 GLN A C 1
ATOM 3676 O O . GLN A 1 475 ? 49.108 15.543 31.264 1.00 86.62 475 GLN A O 1
ATOM 3681 N N . ASP A 1 476 ? 48.162 15.341 29.233 1.00 70.25 476 ASP A N 1
ATOM 3682 C CA . ASP A 1 476 ? 47.023 14.502 29.641 1.00 70.25 476 ASP A CA 1
ATOM 3683 C C . ASP A 1 476 ? 47.321 12.997 29.567 1.00 70.25 476 ASP A C 1
ATOM 3685 O O . ASP A 1 476 ? 46.663 12.184 30.223 1.00 70.25 476 ASP A O 1
ATOM 3689 N N . GLN A 1 477 ? 48.339 12.604 28.797 1.00 80.31 477 GLN A N 1
ATOM 3690 C CA . GLN A 1 477 ? 48.749 11.205 28.628 1.00 80.31 477 GLN A CA 1
ATOM 3691 C C . GLN A 1 477 ? 49.065 10.460 29.944 1.00 80.31 477 GLN A C 1
ATOM 3693 O O . GLN A 1 477 ? 48.659 9.299 30.052 1.00 80.31 477 GLN A O 1
ATOM 3698 N N . PRO A 1 478 ? 49.709 11.058 30.974 1.00 91.00 478 PRO A N 1
ATOM 3699 C CA . PRO A 1 478 ? 50.000 10.360 32.230 1.00 91.00 478 PRO A CA 1
ATOM 3700 C C . PRO A 1 478 ? 48.759 9.754 32.905 1.00 91.00 478 PRO A C 1
ATOM 3702 O O . PRO A 1 478 ? 48.845 8.667 33.482 1.00 91.00 478 PRO A O 1
ATOM 3705 N N . THR A 1 479 ? 47.596 10.399 32.763 1.00 81.12 479 THR A N 1
ATOM 3706 C CA . THR A 1 479 ? 46.313 9.976 33.352 1.00 81.12 479 THR A CA 1
ATOM 3707 C C . THR A 1 479 ? 45.784 8.666 32.758 1.00 81.12 479 THR A C 1
ATOM 3709 O O . THR A 1 479 ? 45.054 7.933 33.421 1.00 81.12 479 THR A O 1
ATOM 3712 N N . PHE A 1 480 ? 46.173 8.331 31.522 1.00 78.94 480 PHE A N 1
ATOM 3713 C CA . PHE A 1 480 ? 45.632 7.189 30.772 1.00 78.94 480 PHE A CA 1
ATOM 3714 C C . PHE A 1 480 ? 46.667 6.087 30.496 1.00 78.94 480 PHE A C 1
ATOM 3716 O O . PHE A 1 480 ? 46.398 5.153 29.738 1.00 78.94 480 PHE A O 1
ATOM 3723 N N . THR A 1 481 ? 47.844 6.169 31.124 1.00 85.50 481 THR A N 1
ATOM 3724 C CA . THR A 1 481 ? 48.972 5.251 30.888 1.00 85.50 481 THR A CA 1
ATOM 3725 C C . THR A 1 481 ? 48.605 3.783 31.137 1.00 85.50 481 THR A C 1
ATOM 3727 O O . THR A 1 481 ? 49.022 2.905 30.384 1.00 85.50 481 THR A O 1
ATOM 3730 N N . GLU A 1 482 ? 47.781 3.499 32.151 1.00 70.31 482 GLU A N 1
ATOM 3731 C CA . GLU A 1 482 ? 47.334 2.133 32.465 1.00 70.31 482 GLU A CA 1
ATOM 3732 C C . GLU A 1 482 ? 46.390 1.570 31.394 1.00 70.31 482 GLU A C 1
ATOM 3734 O O . GLU A 1 482 ? 46.542 0.424 30.972 1.00 70.31 482 GLU A O 1
ATOM 3739 N N . LEU A 1 483 ? 45.460 2.389 30.890 1.00 68.75 483 LEU A N 1
ATOM 3740 C CA . LEU A 1 483 ? 44.547 1.998 29.813 1.00 68.75 483 LEU A CA 1
ATOM 3741 C C . LEU A 1 483 ? 45.319 1.702 28.518 1.00 68.75 483 LEU A C 1
ATOM 3743 O O . LEU A 1 483 ? 45.052 0.704 27.844 1.00 68.75 483 LEU A O 1
ATOM 3747 N N . ALA A 1 484 ? 46.319 2.531 28.202 1.00 81.81 484 ALA A N 1
ATOM 3748 C CA . ALA A 1 484 ? 47.210 2.320 27.066 1.00 81.81 484 ALA A CA 1
ATOM 3749 C C . ALA A 1 484 ? 48.070 1.054 27.228 1.00 81.81 484 ALA A C 1
ATOM 3751 O O . ALA A 1 484 ? 48.250 0.309 26.265 1.00 81.81 484 ALA A O 1
ATOM 3752 N N . ALA A 1 485 ? 48.559 0.765 28.439 1.00 81.19 485 ALA A N 1
ATOM 3753 C CA . ALA A 1 485 ? 49.321 -0.451 28.721 1.00 81.19 485 ALA A CA 1
ATOM 3754 C C . ALA A 1 485 ? 48.476 -1.720 28.512 1.00 81.19 485 ALA A C 1
ATOM 3756 O O . ALA A 1 485 ? 48.928 -2.656 27.849 1.00 81.19 485 ALA A O 1
ATOM 3757 N N . VAL A 1 486 ? 47.227 -1.725 28.993 1.00 68.44 486 VAL A N 1
ATOM 3758 C CA . VAL A 1 486 ? 46.288 -2.842 28.793 1.00 68.44 486 VAL A CA 1
ATOM 3759 C C . VAL A 1 486 ? 45.984 -3.049 27.306 1.00 68.44 486 VAL A C 1
ATOM 3761 O O . VAL A 1 486 ? 46.061 -4.179 26.819 1.00 68.44 486 VAL A O 1
ATOM 3764 N N . ALA A 1 487 ? 45.717 -1.971 26.561 1.00 79.31 487 ALA A N 1
ATOM 3765 C CA . ALA A 1 487 ? 45.474 -2.046 25.119 1.00 79.31 487 ALA A CA 1
ATOM 3766 C C . ALA A 1 487 ? 46.705 -2.564 24.343 1.00 79.31 487 ALA A C 1
ATOM 3768 O O . ALA A 1 487 ? 46.568 -3.389 23.436 1.00 79.31 487 ALA A O 1
ATOM 3769 N N . ALA A 1 488 ? 47.916 -2.143 24.728 1.00 82.00 488 ALA A N 1
ATOM 3770 C CA . ALA A 1 488 ? 49.169 -2.603 24.123 1.00 82.00 488 ALA A CA 1
ATOM 3771 C C . ALA A 1 488 ? 49.444 -4.092 24.383 1.00 82.00 488 ALA A C 1
ATOM 3773 O O . ALA A 1 488 ? 49.890 -4.815 23.486 1.00 82.00 488 ALA A O 1
ATOM 3774 N N . ASP A 1 489 ? 49.177 -4.575 25.595 1.00 73.56 489 ASP A N 1
ATOM 3775 C CA . ASP A 1 489 ? 49.341 -5.991 25.922 1.00 73.56 489 ASP A CA 1
ATOM 3776 C C . ASP A 1 489 ? 48.293 -6.865 25.221 1.00 73.56 489 ASP A C 1
ATOM 3778 O O . ASP A 1 489 ? 48.607 -7.973 24.769 1.00 73.56 489 ASP A O 1
ATOM 3782 N N . GLU A 1 490 ? 47.078 -6.354 25.022 1.00 73.88 490 GLU A N 1
ATOM 3783 C CA . GLU A 1 490 ? 46.049 -7.037 24.240 1.00 73.88 490 GLU A CA 1
ATOM 3784 C C . GLU A 1 490 ? 46.412 -7.131 22.743 1.00 73.88 490 GLU A C 1
ATOM 3786 O O . GLU A 1 490 ? 46.239 -8.193 22.125 1.00 73.88 490 GLU A O 1
ATOM 3791 N N . GLU A 1 491 ? 47.007 -6.080 22.163 1.00 82.31 491 GLU A N 1
ATOM 3792 C CA . GLU A 1 491 ? 47.535 -6.097 20.790 1.00 82.31 491 GLU A CA 1
ATOM 3793 C C . GLU A 1 491 ? 48.682 -7.116 20.645 1.00 82.31 491 GLU A C 1
ATOM 3795 O O . GLU A 1 491 ? 48.690 -7.934 19.715 1.00 82.31 491 GLU A O 1
ATOM 3800 N N . LYS A 1 492 ? 49.612 -7.162 21.611 1.00 79.88 492 LYS A N 1
ATOM 3801 C CA . LYS A 1 492 ? 50.680 -8.180 21.646 1.00 79.88 492 LYS A CA 1
ATOM 3802 C C . LYS A 1 492 ? 50.114 -9.594 21.719 1.00 79.88 492 LYS A C 1
ATOM 3804 O O . LYS A 1 492 ? 50.552 -10.466 20.966 1.00 79.88 492 LYS A O 1
ATOM 3809 N N . LEU A 1 493 ? 49.135 -9.843 22.588 1.00 70.94 493 LEU A N 1
ATOM 3810 C CA . LEU A 1 493 ? 48.502 -11.158 22.721 1.00 70.94 493 LEU A CA 1
ATOM 3811 C C . LEU A 1 493 ? 47.779 -11.572 21.437 1.00 70.94 493 LEU A C 1
ATOM 3813 O O . LEU A 1 493 ? 47.837 -12.744 21.052 1.00 70.94 493 LEU A O 1
ATOM 3817 N N . THR A 1 494 ? 47.146 -10.625 20.750 1.00 73.44 494 THR A N 1
ATOM 3818 C CA . THR A 1 494 ? 46.491 -10.855 19.457 1.00 73.44 494 THR A CA 1
ATOM 3819 C C . THR A 1 494 ? 47.514 -11.229 18.380 1.00 73.44 494 THR A C 1
ATOM 3821 O O . THR A 1 494 ? 47.329 -12.234 17.688 1.00 73.44 494 THR A O 1
ATOM 3824 N N . ASN A 1 495 ? 48.648 -10.526 18.326 1.00 74.25 495 ASN A N 1
ATOM 3825 C CA . ASN A 1 495 ? 49.760 -10.813 17.413 1.00 74.25 495 ASN A CA 1
ATOM 3826 C C . ASN A 1 495 ? 50.472 -12.146 17.709 1.00 74.25 495 ASN A C 1
ATOM 3828 O O . ASN A 1 495 ? 50.928 -12.838 16.799 1.00 74.25 495 ASN A O 1
ATOM 3832 N N . VAL A 1 496 ? 50.561 -12.552 18.978 1.00 75.25 496 VAL A N 1
ATOM 3833 C CA . VAL A 1 496 ? 51.098 -13.871 19.359 1.00 75.25 496 VAL A CA 1
ATOM 3834 C C . VAL A 1 496 ? 50.114 -14.989 18.998 1.00 75.25 496 VAL A C 1
ATOM 3836 O O . VAL A 1 496 ? 50.528 -16.067 18.561 1.00 75.25 496 VAL A O 1
ATOM 3839 N N . ARG A 1 497 ? 48.805 -14.753 19.156 1.00 68.88 497 ARG A N 1
ATOM 3840 C CA . ARG A 1 497 ? 47.755 -15.718 18.793 1.00 68.88 497 ARG A CA 1
ATOM 3841 C C . ARG A 1 497 ? 47.674 -15.934 17.284 1.00 68.88 497 ARG A C 1
ATOM 3843 O O . ARG A 1 497 ? 47.559 -17.090 16.886 1.00 68.88 497 ARG A O 1
ATOM 3850 N N . SER A 1 498 ? 47.787 -14.886 16.465 1.00 67.31 498 SER A N 1
ATOM 3851 C CA . SER A 1 498 ? 47.809 -15.016 14.999 1.00 67.31 498 SER A CA 1
ATOM 3852 C C . SER A 1 498 ? 49.028 -15.811 14.523 1.00 67.31 498 SER A C 1
ATOM 3854 O O . SER A 1 498 ? 48.868 -16.775 13.780 1.00 67.31 498 SER A O 1
ATOM 3856 N N . LYS A 1 499 ? 50.218 -15.537 15.075 1.00 66.19 499 LYS A N 1
ATOM 3857 C CA . LYS A 1 499 ? 51.446 -16.301 14.779 1.00 66.19 499 LYS A CA 1
ATOM 3858 C C . LYS A 1 499 ? 51.393 -17.771 15.223 1.00 66.19 499 LYS A C 1
ATOM 3860 O O . LYS A 1 499 ? 52.045 -18.621 14.625 1.00 66.19 499 LYS A O 1
ATOM 3865 N N . ARG A 1 500 ? 50.614 -18.112 16.259 1.00 55.56 500 ARG A N 1
ATOM 3866 C CA . ARG A 1 500 ? 50.417 -19.510 16.704 1.00 55.56 500 ARG A CA 1
ATOM 3867 C C . ARG A 1 500 ? 49.510 -20.332 15.785 1.00 55.56 500 ARG A C 1
ATOM 3869 O O . ARG A 1 500 ? 49.580 -21.560 15.849 1.00 55.56 500 ARG A O 1
ATOM 3876 N N . VAL A 1 501 ? 48.661 -19.700 14.973 1.00 53.44 501 VAL A N 1
ATOM 3877 C CA . VAL A 1 501 ? 47.789 -20.416 14.025 1.00 53.44 501 VAL A CA 1
ATOM 3878 C C . VAL A 1 501 ? 48.613 -21.030 12.884 1.00 53.44 501 VAL A C 1
ATOM 3880 O O . VAL A 1 501 ? 48.302 -22.146 12.476 1.00 53.44 501 VAL A O 1
ATOM 3883 N N . ASP A 1 502 ? 49.734 -20.412 12.498 1.00 46.28 502 ASP A N 1
ATOM 3884 C CA . ASP A 1 502 ? 50.622 -20.926 11.440 1.00 46.28 502 ASP A CA 1
ATOM 3885 C C . ASP A 1 502 ? 51.505 -22.113 11.867 1.00 46.28 502 ASP A C 1
ATOM 3887 O O . ASP A 1 502 ? 51.879 -22.948 11.047 1.00 46.28 502 ASP A O 1
ATOM 3891 N N . ILE A 1 503 ? 51.793 -22.280 13.162 1.00 46.28 503 ILE A N 1
ATOM 3892 C CA . ILE A 1 503 ? 52.672 -23.367 13.645 1.00 46.28 503 ILE A CA 1
ATOM 3893 C C . ILE A 1 503 ? 51.965 -24.739 13.637 1.00 46.28 503 ILE A C 1
ATOM 3895 O O . ILE A 1 503 ? 52.619 -25.781 13.635 1.00 46.28 503 ILE A O 1
ATOM 3899 N N . LYS A 1 504 ? 50.627 -24.785 13.556 1.00 42.09 504 LYS A N 1
ATOM 3900 C CA . LYS A 1 504 ? 49.879 -26.056 13.467 1.00 42.09 504 LYS A CA 1
ATOM 3901 C C . LYS A 1 504 ? 49.987 -26.756 12.103 1.00 42.09 504 LYS A C 1
ATOM 3903 O O . LYS A 1 504 ? 49.492 -27.874 11.984 1.00 42.09 504 LYS A O 1
ATOM 3908 N N . ALA A 1 505 ? 50.647 -26.145 11.116 1.00 44.16 505 ALA A N 1
ATOM 3909 C CA . ALA A 1 505 ? 50.904 -26.750 9.809 1.00 44.16 505 ALA A CA 1
ATOM 3910 C C . ALA A 1 505 ? 52.179 -27.623 9.754 1.00 44.16 505 ALA A C 1
ATOM 3912 O O . ALA A 1 505 ? 52.412 -28.282 8.743 1.00 44.16 505 ALA A O 1
ATOM 3913 N N . VAL A 1 506 ? 52.988 -27.694 10.823 1.00 43.78 506 VAL A N 1
ATOM 3914 C CA . VAL A 1 506 ? 54.172 -28.571 10.870 1.00 43.78 506 VAL A CA 1
ATOM 3915 C C . VAL A 1 506 ? 53.878 -29.800 11.732 1.00 43.78 506 VAL A C 1
ATOM 3917 O O . VAL A 1 506 ? 53.681 -29.712 12.942 1.00 43.78 506 VAL A O 1
ATOM 3920 N N . HIS A 1 507 ? 53.823 -30.960 11.077 1.00 43.38 507 HIS A N 1
ATOM 3921 C CA . HIS A 1 507 ? 53.606 -32.283 11.658 1.00 43.38 507 HIS A CA 1
ATOM 3922 C C . HIS A 1 507 ? 54.396 -32.530 12.958 1.00 43.38 507 HIS A C 1
ATOM 3924 O O . HIS A 1 507 ? 55.625 -32.586 12.954 1.00 43.38 507 HIS A O 1
ATOM 3930 N N . ALA A 1 508 ? 53.692 -32.804 14.061 1.00 37.34 508 ALA A N 1
ATOM 3931 C CA . ALA A 1 508 ? 54.290 -33.485 15.205 1.00 37.34 508 ALA A CA 1
ATOM 3932 C C . ALA A 1 508 ? 54.527 -34.957 14.827 1.00 37.34 508 ALA A C 1
ATOM 3934 O O . ALA A 1 508 ? 53.596 -35.761 14.783 1.00 37.34 508 ALA A O 1
ATOM 3935 N N . SER A 1 509 ? 55.779 -35.290 14.513 1.00 44.88 509 SER A N 1
ATOM 3936 C CA . SER A 1 509 ? 56.243 -36.668 14.347 1.00 44.88 509 SER A CA 1
ATOM 3937 C C . SER A 1 509 ? 55.987 -37.490 15.631 1.00 44.88 509 SER A C 1
ATOM 3939 O O . SER A 1 509 ? 56.158 -36.952 16.730 1.00 44.88 509 SER A O 1
ATOM 3941 N N . PRO A 1 510 ? 55.623 -38.789 15.547 1.00 47.50 510 PRO A N 1
ATOM 3942 C CA . PRO A 1 510 ? 55.298 -39.651 16.696 1.00 47.50 510 PRO A CA 1
ATOM 3943 C C . PRO A 1 510 ? 56.449 -39.928 17.684 1.00 47.50 510 PRO A C 1
ATOM 3945 O O . PRO A 1 510 ? 56.263 -40.684 18.635 1.00 47.50 510 PRO A O 1
ATOM 3948 N N . ALA A 1 511 ? 57.628 -39.328 17.496 1.00 54.69 511 ALA A N 1
ATOM 3949 C CA . ALA A 1 511 ? 58.852 -39.585 18.261 1.00 54.69 511 ALA A CA 1
ATOM 3950 C C . ALA A 1 511 ? 58.793 -39.208 19.762 1.00 54.69 511 ALA A C 1
ATOM 3952 O O . ALA A 1 511 ? 59.763 -39.423 20.488 1.00 54.69 511 ALA A O 1
ATOM 3953 N N . HIS A 1 512 ? 57.677 -38.647 20.240 1.00 55.00 512 HIS A N 1
ATOM 3954 C CA . HIS A 1 512 ? 57.516 -38.171 21.620 1.00 55.00 512 HIS A CA 1
ATOM 3955 C C . HIS A 1 512 ? 56.636 -39.062 22.512 1.00 55.00 512 HIS A C 1
ATOM 3957 O O . HIS A 1 512 ? 56.466 -38.735 23.687 1.00 55.00 512 HIS A O 1
ATOM 3963 N N . LEU A 1 513 ? 56.097 -40.171 21.991 1.00 57.56 513 LEU A N 1
ATOM 3964 C CA . LEU A 1 513 ? 55.276 -41.123 22.753 1.00 57.56 513 LEU A CA 1
ATOM 3965 C C . LEU A 1 513 ? 56.110 -42.287 23.313 1.00 57.56 513 LEU A C 1
ATOM 3967 O O . LEU A 1 513 ? 57.115 -42.689 22.733 1.00 57.56 513 LEU A O 1
ATOM 3971 N N . THR A 1 514 ? 55.679 -42.828 24.457 1.00 56.66 514 THR A N 1
ATOM 3972 C CA . THR A 1 514 ? 56.322 -43.956 25.156 1.00 56.66 514 THR A CA 1
ATOM 3973 C C . THR A 1 514 ? 56.492 -45.161 24.218 1.00 56.66 514 THR A C 1
ATOM 3975 O O . THR A 1 514 ? 55.503 -45.613 23.637 1.00 56.66 514 THR A O 1
ATOM 3978 N N . SER A 1 515 ? 57.716 -45.692 24.059 1.00 60.38 515 SER A N 1
ATOM 3979 C CA . SER A 1 515 ? 57.924 -46.888 23.226 1.00 60.38 515 SER A CA 1
ATOM 3980 C C . SER A 1 515 ? 57.172 -48.081 23.821 1.00 60.38 515 SER A C 1
ATOM 3982 O O . SER A 1 515 ? 57.012 -48.195 25.042 1.00 60.38 515 SER A O 1
ATOM 3984 N N . LYS A 1 516 ? 56.690 -48.977 22.955 1.00 62.06 516 LYS A N 1
ATOM 3985 C CA . LYS A 1 516 ? 55.915 -50.147 23.387 1.00 62.06 516 LYS A CA 1
ATOM 3986 C C . LYS A 1 516 ? 56.718 -51.077 24.304 1.00 62.06 516 LYS A C 1
ATOM 3988 O O . LYS A 1 516 ? 56.103 -51.715 25.152 1.00 62.06 516 LYS A O 1
ATOM 3993 N N . GLU A 1 517 ? 58.050 -51.118 24.196 1.00 63.50 517 GLU A N 1
ATOM 3994 C CA . GLU A 1 517 ? 58.880 -51.964 25.067 1.00 63.50 517 GLU A CA 1
ATOM 3995 C C . GLU A 1 517 ? 58.916 -51.469 26.523 1.00 63.50 517 GLU A C 1
ATOM 3997 O O . GLU A 1 517 ? 59.017 -52.274 27.445 1.00 63.50 517 GLU A O 1
ATOM 4002 N N . LEU A 1 518 ? 58.779 -50.158 26.756 1.00 59.81 518 LEU A N 1
ATOM 4003 C CA . LEU A 1 518 ? 58.828 -49.567 28.102 1.00 59.81 518 LEU A CA 1
ATOM 4004 C C . LEU A 1 518 ? 57.464 -49.537 28.810 1.00 59.81 518 LEU A C 1
ATOM 4006 O O . LEU A 1 518 ? 57.403 -49.331 30.022 1.00 59.81 518 LEU A O 1
ATOM 4010 N N . ALA A 1 519 ? 56.366 -49.765 28.083 1.00 64.38 519 ALA A N 1
ATOM 4011 C CA . ALA A 1 519 ? 55.007 -49.700 28.628 1.00 64.38 519 ALA A CA 1
ATOM 4012 C C . ALA A 1 519 ? 54.724 -50.762 29.713 1.00 64.38 519 ALA A C 1
ATOM 4014 O O . ALA A 1 519 ? 53.884 -50.536 30.585 1.00 64.38 519 ALA A O 1
ATOM 4015 N N . GLY A 1 520 ? 55.436 -51.897 29.681 1.00 65.12 520 GLY A N 1
ATOM 4016 C CA . GLY A 1 520 ? 55.309 -52.977 30.669 1.00 65.12 520 GLY A CA 1
ATOM 4017 C C . GLY A 1 520 ? 56.028 -52.721 31.998 1.00 65.12 520 GLY A C 1
ATOM 4018 O O . GLY A 1 520 ? 55.703 -53.361 32.991 1.00 65.12 520 GLY A O 1
ATOM 4019 N N . LEU A 1 521 ? 56.972 -51.774 32.038 1.00 60.28 521 LEU A N 1
ATOM 4020 C CA . LEU A 1 521 ? 57.714 -51.403 33.254 1.00 60.28 521 LEU A CA 1
ATOM 4021 C C . LEU A 1 521 ? 57.018 -50.293 34.057 1.00 60.28 521 LEU A C 1
ATOM 4023 O O . LEU A 1 521 ? 57.455 -49.936 35.151 1.00 60.28 521 LEU A O 1
ATOM 4027 N N . LEU A 1 522 ? 55.948 -49.717 33.507 1.00 67.94 522 LEU A N 1
ATOM 4028 C CA . LEU A 1 522 ? 55.174 -48.670 34.155 1.00 67.94 522 LEU A CA 1
ATOM 4029 C C . LEU A 1 522 ? 54.211 -49.257 35.198 1.00 67.94 522 LEU A C 1
ATOM 4031 O O . LEU A 1 522 ? 53.632 -50.312 34.946 1.00 67.94 522 LEU A O 1
ATOM 4035 N N . PRO A 1 523 ? 53.974 -48.577 36.339 1.00 62.09 523 PRO A N 1
ATOM 4036 C CA . PRO A 1 523 ? 53.035 -49.059 37.347 1.00 62.09 523 PRO A CA 1
ATOM 4037 C C . PRO A 1 523 ? 51.640 -49.226 36.738 1.00 62.09 523 PRO A C 1
ATOM 4039 O O . PRO A 1 523 ? 51.049 -48.251 36.266 1.00 62.09 523 PRO A O 1
ATOM 4042 N N . GLN A 1 524 ? 51.111 -50.450 36.748 1.00 65.44 524 GLN A N 1
ATOM 4043 C CA . GLN A 1 524 ? 49.766 -50.746 36.257 1.00 65.44 524 GLN A CA 1
ATOM 4044 C C . GLN A 1 524 ? 48.872 -51.182 37.420 1.00 65.44 524 GLN A C 1
ATOM 4046 O O . GLN A 1 524 ? 49.101 -52.207 38.055 1.00 65.44 524 GLN A O 1
ATOM 4051 N N . GLY A 1 525 ? 47.846 -50.379 37.707 1.00 65.25 525 GLY A N 1
ATOM 4052 C CA . GLY A 1 525 ? 46.858 -50.634 38.754 1.00 65.25 525 GLY A CA 1
ATOM 4053 C C . GLY A 1 525 ? 45.577 -49.833 38.510 1.00 65.25 525 GLY A C 1
ATOM 4054 O O . GLY A 1 525 ? 45.613 -48.767 37.891 1.00 65.25 525 GLY A O 1
ATOM 4055 N N . LYS A 1 526 ? 44.423 -50.343 38.969 1.00 58.84 526 LYS A N 1
ATOM 4056 C CA . LYS A 1 526 ? 43.118 -49.679 38.791 1.00 58.84 526 LYS A CA 1
ATOM 4057 C C . LYS A 1 526 ? 43.144 -48.285 39.426 1.00 58.84 526 LYS A C 1
ATOM 4059 O O . LYS A 1 526 ? 43.215 -48.157 40.642 1.00 58.84 526 LYS A O 1
ATOM 4064 N N . GLY A 1 527 ? 43.063 -47.254 38.585 1.00 68.88 527 GLY A N 1
ATOM 4065 C CA . GLY A 1 527 ? 43.014 -45.850 39.002 1.00 68.88 527 GLY A CA 1
ATOM 4066 C C . GLY A 1 527 ? 44.299 -45.053 38.771 1.00 68.88 527 GLY A C 1
ATOM 4067 O O . GLY A 1 527 ? 44.285 -43.850 39.035 1.00 68.88 527 GLY A O 1
ATOM 4068 N N . PHE A 1 528 ? 45.360 -45.674 38.241 1.00 62.69 528 PHE A N 1
ATOM 4069 C CA . PHE A 1 528 ? 46.596 -44.996 37.848 1.00 62.69 528 PHE A CA 1
ATOM 4070 C C . PHE A 1 528 ? 46.818 -45.081 36.337 1.00 62.69 528 PHE A C 1
ATOM 4072 O O . PHE A 1 528 ? 46.651 -46.137 35.731 1.00 62.69 528 PHE A O 1
ATOM 4079 N N . THR A 1 529 ? 47.234 -43.975 35.726 1.00 66.38 529 THR A N 1
ATOM 4080 C CA . THR A 1 529 ? 47.770 -43.964 34.357 1.00 66.38 529 THR A CA 1
ATOM 4081 C C . THR A 1 529 ? 49.128 -43.291 34.372 1.00 66.38 529 THR A C 1
ATOM 4083 O O . THR A 1 529 ? 49.265 -42.173 34.858 1.00 66.38 529 THR A O 1
ATOM 4086 N N . CYS A 1 530 ? 50.148 -43.985 33.875 1.00 69.38 530 CYS A N 1
ATOM 4087 C CA . CYS A 1 530 ? 51.504 -43.468 33.809 1.00 69.38 530 CYS A CA 1
ATOM 4088 C C . CYS A 1 530 ? 51.958 -43.386 32.350 1.00 69.38 530 CYS A C 1
ATOM 4090 O O . CYS A 1 530 ? 51.688 -44.304 31.576 1.00 69.38 530 CYS A O 1
ATOM 4092 N N . ARG A 1 531 ? 52.621 -42.294 31.957 1.00 69.56 531 ARG A N 1
ATOM 4093 C CA . ARG A 1 531 ? 53.207 -42.139 30.614 1.00 69.56 531 ARG A CA 1
ATOM 4094 C C . ARG A 1 531 ? 54.554 -41.434 30.666 1.00 69.56 531 ARG A C 1
ATOM 4096 O O . ARG A 1 531 ? 54.725 -40.497 31.443 1.00 69.56 531 ARG A O 1
ATOM 4103 N N . PHE A 1 532 ? 55.473 -41.833 29.792 1.00 64.25 532 PHE A N 1
ATOM 4104 C CA . PHE A 1 532 ? 56.715 -41.102 29.558 1.00 64.25 532 PHE A CA 1
ATOM 4105 C C . PHE A 1 532 ? 56.576 -40.219 28.319 1.00 64.25 532 PHE A C 1
ATOM 4107 O O . PHE A 1 532 ? 56.228 -40.718 27.249 1.00 64.25 532 PHE A O 1
ATOM 4114 N N . ASN A 1 533 ? 56.908 -38.939 28.443 1.00 60.94 533 ASN A N 1
ATOM 4115 C CA . ASN A 1 533 ? 57.058 -38.029 27.311 1.00 60.94 533 ASN A CA 1
ATOM 4116 C C . ASN A 1 533 ? 58.513 -37.580 27.214 1.00 60.94 533 ASN A C 1
ATOM 4118 O O . ASN A 1 533 ? 59.091 -37.134 28.205 1.00 60.94 533 ASN A O 1
ATOM 4122 N N . ARG A 1 534 ? 59.108 -37.655 26.021 1.00 60.66 534 ARG A N 1
ATOM 4123 C CA . ARG A 1 534 ? 60.445 -37.097 25.791 1.00 60.66 534 ARG A CA 1
ATOM 4124 C C . ARG A 1 534 ? 60.326 -35.609 25.496 1.00 60.66 534 ARG A C 1
ATOM 4126 O O . ARG A 1 534 ? 59.728 -35.239 24.485 1.00 60.66 534 ARG A O 1
ATOM 4133 N N . HIS A 1 535 ? 60.883 -34.766 26.364 1.00 60.34 535 HIS A N 1
ATOM 4134 C CA . HIS A 1 535 ? 60.845 -33.319 26.178 1.00 60.34 535 HIS A CA 1
ATOM 4135 C C . HIS A 1 535 ? 61.538 -32.960 24.850 1.00 60.34 535 HIS A C 1
ATOM 4137 O O . HIS A 1 535 ? 62.696 -33.344 24.660 1.00 60.34 535 HIS A O 1
ATOM 4143 N N . PRO A 1 536 ? 60.867 -32.247 23.929 1.00 52.72 536 PRO A N 1
ATOM 4144 C CA . PRO A 1 536 ? 61.341 -32.093 22.553 1.00 52.72 536 PRO A CA 1
ATOM 4145 C C . PRO A 1 536 ? 62.660 -31.319 22.448 1.00 52.72 536 PRO A C 1
ATOM 4147 O O . PRO A 1 536 ? 63.437 -31.559 21.530 1.00 52.72 536 PRO A O 1
ATOM 4150 N N . VAL A 1 537 ? 62.939 -30.435 23.412 1.00 54.81 537 VAL A N 1
ATOM 4151 C CA . VAL A 1 537 ? 64.156 -29.605 23.425 1.00 54.81 537 VAL A CA 1
ATOM 4152 C C . VAL A 1 537 ? 65.259 -30.215 24.289 1.00 54.81 537 VAL A C 1
ATOM 4154 O O . VAL A 1 537 ? 66.421 -30.206 23.908 1.00 54.81 537 VAL A O 1
ATOM 4157 N N . GLU A 1 538 ? 64.910 -30.793 25.440 1.00 59.38 538 GLU A N 1
ATOM 4158 C CA . GLU A 1 538 ? 65.919 -31.291 26.391 1.00 59.38 538 GLU A CA 1
ATOM 4159 C C . GLU A 1 538 ? 66.327 -32.741 26.120 1.00 59.38 538 GLU A C 1
ATOM 4161 O O . GLU A 1 538 ? 67.273 -33.235 26.727 1.00 59.38 538 GLU A O 1
ATOM 4166 N N . GLN A 1 539 ? 65.600 -33.444 25.242 1.00 61.09 539 GLN A N 1
ATOM 4167 C CA . GLN A 1 539 ? 65.842 -34.842 24.873 1.00 61.09 539 GLN A CA 1
ATOM 4168 C C . GLN A 1 539 ? 65.810 -35.827 26.063 1.00 61.09 539 GLN A C 1
ATOM 4170 O O . GLN A 1 539 ? 66.260 -36.969 25.940 1.00 61.09 539 GLN A O 1
ATOM 4175 N N . ARG A 1 540 ? 65.219 -35.416 27.194 1.00 61.41 540 ARG A N 1
ATOM 4176 C CA . ARG A 1 540 ? 65.040 -36.200 28.429 1.00 61.41 540 ARG A CA 1
ATOM 4177 C C . ARG A 1 540 ? 63.622 -36.750 28.530 1.00 61.41 540 ARG A C 1
ATOM 4179 O O . ARG A 1 540 ? 62.673 -36.082 28.123 1.00 61.41 540 ARG A O 1
ATOM 4186 N N . TYR A 1 541 ? 63.468 -37.944 29.096 1.00 62.16 541 TYR A N 1
ATOM 4187 C CA . TYR A 1 541 ? 62.152 -38.524 29.364 1.00 62.16 541 TYR A CA 1
ATOM 4188 C C . TYR A 1 541 ? 61.594 -38.014 30.694 1.00 62.16 541 TYR A C 1
ATOM 4190 O O . TYR A 1 541 ? 62.275 -38.036 31.716 1.00 62.16 541 TYR A O 1
ATOM 4198 N N . GLN A 1 542 ? 60.348 -37.554 30.665 1.00 62.38 542 GLN A N 1
ATOM 4199 C CA . GLN A 1 542 ? 59.580 -37.098 31.818 1.00 62.38 542 GLN A CA 1
ATOM 4200 C C . GLN A 1 542 ? 58.422 -38.060 32.058 1.00 62.38 542 GLN A C 1
ATOM 4202 O O . GLN A 1 542 ? 57.716 -38.421 31.115 1.00 62.38 542 GLN A O 1
ATOM 4207 N N . VAL A 1 543 ? 58.227 -38.470 33.310 1.00 62.88 543 VAL A N 1
ATOM 4208 C CA . VAL A 1 543 ? 57.167 -39.404 33.702 1.00 62.88 543 VAL A CA 1
ATOM 4209 C C . VAL A 1 543 ? 55.991 -38.624 34.258 1.00 62.88 543 VAL A C 1
ATOM 4211 O O . VAL A 1 543 ? 56.160 -37.799 35.149 1.00 62.88 543 VAL A O 1
ATOM 4214 N N . PHE A 1 544 ? 54.795 -38.917 33.771 1.00 59.06 544 PHE A N 1
ATOM 4215 C CA . PHE A 1 544 ? 53.561 -38.347 34.287 1.00 59.06 544 PHE A CA 1
ATOM 4216 C C . PHE A 1 544 ? 52.705 -39.477 34.835 1.00 59.06 544 PHE A C 1
ATOM 4218 O O . PHE A 1 544 ? 52.151 -40.252 34.057 1.00 59.06 544 PHE A O 1
ATOM 4225 N N . VAL A 1 545 ? 52.612 -39.562 36.163 1.00 62.12 545 VAL A N 1
ATOM 4226 C CA . VAL A 1 545 ? 51.715 -40.482 36.870 1.00 62.12 545 VAL A CA 1
ATOM 4227 C C . VAL A 1 545 ? 50.453 -39.716 37.245 1.00 62.12 545 VAL A C 1
ATOM 4229 O O . VAL A 1 545 ? 50.520 -38.668 37.888 1.00 62.12 545 VAL A O 1
ATOM 4232 N N . PHE A 1 546 ? 49.303 -40.237 36.842 1.00 54.69 546 PHE A N 1
ATOM 4233 C CA . PHE A 1 546 ? 48.004 -39.640 37.100 1.00 54.69 546 PHE A CA 1
ATOM 4234 C C . PHE A 1 546 ? 47.150 -40.599 37.920 1.00 54.69 546 PHE A C 1
ATOM 4236 O O . PHE A 1 546 ? 46.874 -41.714 37.471 1.00 54.69 546 PHE A O 1
ATOM 4243 N N . HIS A 1 547 ? 46.727 -40.165 39.109 1.00 62.47 547 HIS A N 1
ATOM 4244 C CA . HIS A 1 547 ? 45.824 -40.928 39.964 1.00 62.47 547 HIS A CA 1
ATOM 4245 C C . HIS A 1 547 ? 44.408 -40.349 39.872 1.00 62.47 547 HIS A C 1
ATOM 4247 O O . HIS A 1 547 ? 44.151 -39.206 40.246 1.00 62.47 547 HIS A O 1
ATOM 4253 N N . ALA A 1 548 ? 43.468 -41.157 39.383 1.00 56.28 548 ALA A N 1
ATOM 4254 C CA . ALA A 1 548 ? 42.119 -40.713 39.032 1.00 56.28 548 ALA A CA 1
ATOM 4255 C C . ALA A 1 548 ? 41.258 -40.251 40.227 1.00 56.28 548 ALA A C 1
ATOM 4257 O O . ALA A 1 548 ? 40.321 -39.488 40.026 1.00 56.28 548 ALA A O 1
ATOM 4258 N N . ALA A 1 549 ? 41.556 -40.698 41.452 1.00 53.12 549 ALA A N 1
ATOM 4259 C CA . ALA A 1 549 ? 40.738 -40.403 42.629 1.00 53.12 549 ALA A CA 1
ATOM 4260 C C . ALA A 1 549 ? 41.080 -39.063 43.299 1.00 53.12 549 ALA A C 1
ATOM 4262 O O . ALA A 1 549 ? 40.203 -38.437 43.882 1.00 53.12 549 ALA A O 1
ATOM 4263 N N . THR A 1 550 ? 42.335 -38.615 43.224 1.00 55.22 550 THR A N 1
ATOM 4264 C CA . THR A 1 550 ? 42.800 -37.417 43.945 1.00 55.22 550 THR A CA 1
ATOM 4265 C C . THR A 1 550 ? 43.065 -36.223 43.032 1.00 55.22 550 THR A C 1
ATOM 4267 O O . THR A 1 550 ? 43.184 -35.109 43.526 1.00 55.22 550 THR A O 1
ATOM 4270 N N . GLY A 1 551 ? 43.141 -36.417 41.709 1.00 50.94 551 GLY A N 1
ATOM 4271 C CA . GLY A 1 551 ? 43.269 -35.326 40.732 1.00 50.94 551 GLY A CA 1
ATOM 4272 C C . GLY A 1 551 ? 44.589 -34.543 40.786 1.00 50.94 551 GLY A C 1
ATOM 4273 O O . GLY A 1 551 ? 44.734 -33.554 40.071 1.00 50.94 551 GLY A O 1
ATOM 4274 N N . ILE A 1 552 ? 45.559 -34.971 41.598 1.00 43.94 552 ILE A N 1
ATOM 4275 C CA . ILE A 1 552 ? 46.865 -34.317 41.746 1.00 43.94 552 ILE A CA 1
ATOM 4276 C C . ILE A 1 552 ? 47.887 -35.025 40.849 1.00 43.94 552 ILE A C 1
ATOM 4278 O O . ILE A 1 552 ? 48.071 -36.238 40.945 1.00 43.94 552 ILE A O 1
ATOM 4282 N N . SER A 1 553 ? 48.585 -34.262 40.000 1.00 43.81 553 SER A N 1
ATOM 4283 C CA . SER A 1 553 ? 49.775 -34.727 39.277 1.00 43.81 553 SER A CA 1
ATOM 4284 C C . SER A 1 553 ? 51.028 -34.113 39.895 1.00 43.81 553 SER A C 1
ATOM 4286 O O . SER A 1 553 ? 51.203 -32.897 39.816 1.00 43.81 553 SER A O 1
ATOM 4288 N N . ALA A 1 554 ? 51.925 -34.919 40.461 1.00 46.88 554 ALA A N 1
ATOM 4289 C CA . ALA A 1 554 ? 53.284 -34.462 40.740 1.00 46.88 554 ALA A CA 1
ATOM 4290 C C . ALA A 1 554 ? 54.270 -35.631 40.818 1.00 46.88 554 ALA A C 1
ATOM 4292 O O . ALA A 1 554 ? 54.011 -36.631 41.481 1.00 46.88 554 ALA A O 1
ATOM 4293 N N . GLY A 1 555 ? 55.423 -35.458 40.169 1.00 41.84 555 GLY A N 1
ATOM 4294 C CA . GLY A 1 555 ? 56.602 -36.295 40.367 1.00 41.84 555 GLY A CA 1
ATOM 4295 C C . GLY A 1 555 ? 57.606 -36.180 39.224 1.00 41.84 555 GLY A C 1
ATOM 4296 O O . GLY A 1 555 ? 57.465 -36.854 38.210 1.00 41.84 555 GLY A O 1
ATOM 4297 N N . PHE A 1 556 ? 58.645 -35.358 39.396 1.00 40.53 556 PHE A N 1
ATOM 4298 C CA . PHE A 1 556 ? 59.849 -35.426 38.565 1.00 40.53 556 PHE A CA 1
ATOM 4299 C C . PHE A 1 556 ? 60.764 -36.514 39.124 1.00 40.53 556 PHE A C 1
ATOM 4301 O O . PHE A 1 556 ? 61.232 -36.398 40.254 1.00 40.53 556 PHE A O 1
ATOM 4308 N N . ILE A 1 557 ? 61.063 -37.544 38.333 1.00 41.88 557 ILE A N 1
ATOM 4309 C CA . ILE A 1 557 ? 62.141 -38.487 38.646 1.00 41.88 557 ILE A CA 1
ATOM 4310 C C . ILE A 1 557 ? 63.276 -38.222 37.664 1.00 41.88 557 ILE A C 1
ATOM 4312 O O . ILE A 1 557 ? 63.141 -38.427 36.458 1.00 41.88 557 ILE A O 1
ATOM 4316 N N . LYS A 1 558 ? 64.402 -37.736 38.188 1.00 40.38 558 LYS A N 1
ATOM 4317 C CA . LYS A 1 558 ? 65.648 -37.590 37.437 1.00 40.38 558 LYS A CA 1
ATOM 4318 C C . LYS A 1 558 ? 66.328 -38.957 37.397 1.00 40.38 558 LYS A C 1
ATOM 4320 O O . LYS A 1 558 ? 66.986 -39.340 38.357 1.00 40.38 558 LYS A O 1
ATOM 4325 N N . LEU A 1 559 ? 66.160 -39.699 36.304 1.00 41.25 559 LEU A N 1
ATOM 4326 C CA . LEU A 1 559 ? 66.971 -40.891 36.058 1.00 41.25 559 LEU A CA 1
ATOM 4327 C C . LEU A 1 559 ? 68.368 -40.424 35.637 1.00 41.25 559 LEU A C 1
ATOM 4329 O O . LEU A 1 559 ? 68.546 -39.870 34.551 1.00 41.25 559 LEU A O 1
ATOM 4333 N N . LEU A 1 560 ? 69.341 -40.571 36.535 1.00 34.03 560 LEU A N 1
ATOM 4334 C CA . LEU A 1 560 ? 70.749 -40.439 36.179 1.00 34.03 560 LEU A CA 1
ATOM 4335 C C . LEU A 1 560 ? 71.162 -41.677 35.368 1.00 34.03 560 LEU A C 1
ATOM 4337 O O . LEU A 1 560 ? 70.685 -42.774 35.667 1.00 34.03 560 LEU A O 1
ATOM 4341 N N . PRO A 1 561 ? 72.013 -41.526 34.340 1.00 34.38 561 PRO A N 1
ATOM 4342 C CA . PRO A 1 561 ? 72.541 -42.676 33.624 1.00 34.38 561 PRO A CA 1
ATOM 4343 C C . PRO A 1 561 ? 73.363 -43.529 34.595 1.00 34.38 561 PRO A C 1
ATOM 4345 O O . PRO A 1 561 ? 74.158 -42.994 35.367 1.00 34.38 561 PRO A O 1
ATOM 4348 N N . ALA A 1 562 ? 73.166 -44.846 34.557 1.00 28.53 562 ALA A N 1
ATOM 4349 C CA . ALA A 1 562 ? 74.088 -45.775 35.189 1.00 28.53 562 ALA A CA 1
ATOM 4350 C C . ALA A 1 562 ? 75.457 -45.601 34.516 1.00 28.53 562 ALA A C 1
ATOM 4352 O O . ALA A 1 562 ? 75.591 -45.840 33.316 1.00 28.53 562 ALA A O 1
ATOM 4353 N N . SER A 1 563 ? 76.443 -45.117 35.267 1.00 33.81 563 SER A N 1
ATOM 4354 C CA . SER A 1 563 ? 77.842 -45.164 34.861 1.00 33.81 563 SER A CA 1
ATOM 4355 C C . SER A 1 563 ? 78.316 -46.615 34.896 1.00 33.81 563 SER A C 1
ATOM 4357 O O . SER A 1 563 ? 78.103 -47.305 35.895 1.00 33.81 563 SER A O 1
ATOM 4359 N N . SER A 1 564 ? 78.981 -47.050 33.828 1.00 31.58 564 SER A N 1
ATOM 4360 C CA . SER A 1 564 ? 80.204 -47.841 33.988 1.00 31.58 564 SER A CA 1
ATOM 4361 C C . SER A 1 564 ? 81.223 -47.038 34.784 1.00 31.58 564 SER A C 1
ATOM 4363 O O . SER A 1 564 ? 81.403 -45.856 34.394 1.00 31.58 564 SER A O 1
#

Solvent-accessible surface area (backbone atoms only — not comparable to full-atom values): 33649 Å² total; per-residue (Å²): 140,82,86,79,86,80,79,83,79,83,77,85,78,79,80,79,80,81,81,88,78,86,84,90,78,79,90,80,86,78,86,78,80,90,81,88,79,94,82,88,88,82,84,77,89,68,76,75,60,87,44,73,68,44,44,50,54,52,54,70,73,33,98,42,70,68,55,46,48,52,53,51,73,66,37,66,66,55,48,30,51,53,44,46,50,55,59,55,44,43,44,58,51,51,55,47,56,54,48,58,63,32,53,76,38,44,68,32,26,31,46,51,43,5,41,38,16,68,45,56,59,52,57,42,35,53,51,32,54,51,48,83,72,35,58,75,58,42,44,74,48,64,35,88,80,78,92,53,72,77,74,56,75,61,49,82,61,48,76,72,36,68,69,50,50,53,36,50,54,48,52,53,53,49,51,51,52,27,51,51,55,32,49,54,49,47,67,76,44,46,49,26,51,75,31,62,59,46,30,53,26,17,36,64,28,90,52,35,53,92,89,20,64,9,29,50,52,46,48,52,51,48,52,54,47,53,51,50,54,50,48,55,46,48,56,72,70,45,83,85,55,53,71,68,59,36,51,50,52,47,49,54,59,56,73,62,46,35,90,74,36,64,70,32,49,55,53,49,50,47,32,56,75,52,69,55,43,32,70,33,68,67,49,43,51,52,35,45,71,72,44,22,60,66,91,47,68,65,60,56,53,53,48,52,52,46,52,55,46,52,60,48,63,73,52,75,81,54,71,47,74,51,81,83,55,93,86,59,95,59,89,81,85,80,80,85,90,58,86,72,93,47,89,63,62,35,67,46,63,44,82,49,54,68,87,81,44,60,78,89,58,52,82,48,89,43,39,30,35,52,77,54,71,80,31,54,46,69,60,43,43,44,74,72,43,46,71,55,55,60,69,55,47,49,52,48,34,68,72,68,62,56,75,71,71,58,93,60,61,22,88,31,86,87,17,35,80,37,61,65,52,51,52,54,34,51,50,40,66,75,51,44,90,77,54,54,68,68,58,49,52,51,35,49,29,17,38,71,43,60,57,50,51,66,66,69,48,64,68,86,48,29,65,55,50,48,50,51,53,68,69,44,58,82,85,58,38,76,85,45,48,66,63,42,49,54,26,52,51,51,50,50,52,49,55,53,52,59,59,54,62,65,58,74,76,61,81,83,69,79,85,42,60,63,55,78,83,57,60,78,78,47,77,82,53,98,57,49,50,64,49,46,36,42,40,89,84,77,74,44,70,43,57,48,57,40,40,72,90,76,75,61,75,81,61,90,68,84,82,74,80,84,75,130

Secondary structure (DSSP, 8-state):
------PPPP-----PPPP------------PPP-------SS-------SHHHHHHHHHTSSSHHHHHHHHTT-HHHHHHHHHHHHHTHHHHHHHHHHHHHTTSHHHHHHHHHHHHTTTHHHHHHHHHGGGG-HHHHHHTT------GGGGTTHHHHTT-HHHHHHHHHHHHHHHHHHHHHHHHHHHHHHHHHSTTGGGGGGGSS--STT-HHHHHHHHHHHHHHHHHHHHHHHHH-TTS-HHHHHHHHHHHHHH-GGG-HHHHHHHHHHHHTTT-TT-HHHHHHHHHHHS--SSHHHHHHHHHHHHHHHHHTSPPPEEEE---TT--S--------SSS-S-EEEEEEEPPTTTS-GGGTTSSEEEEEEEEEEEHHHHHHHTT----HHHHHHHHHHH-PPPPPTT-SSSTTS---HHHHHHHHHHHHHGGGS-HHHHHHHHHHHTTTTTHHHHS--TTHHHHHHHHHHS-TTTGGGGHHHHHHHHHHHHHHHHHHHHHHGGGS---GGGSPPTTTGGGS---TTEEEEEEE-TTT--EEEEEEETTT--------------

Nearest PDB structures (foldseek):
  6r38-assembly1_A-2  TM=1.608E-01  e=6.128E+00  Trypanosoma brucei

Radius of gyration: 39.86 Å; Cα contacts (8 Å, |Δi|>4): 491; chains: 1; bounding box: 113×117×110 Å

Foldseek 3Di:
DDDDDDDDDDDPDDDDDDDDDDDPDDDDDDDDDDDDDDDDDDDDCPPDDPDPVSVVVLCVVDPHPVVVVVVCVVDLVSQLVVLLVVLLCVLVVVVVVVLVVLLVFLRSLLQSLLCLQLPVLVVSLVVSLCCLVVPVSLVSSPQDDDPDPVVCPVVVVLVVDPVSVVSVVSSVVSNVSSVVVSVVSCVVRVCLHAAPPSNLSNLSHPQQDVVGSSLVSLVVVVVVVVVLVVLVCCLPPVPPDDPVRSVVSVVVNVVSPRVPDPLRVVLVVQCVVQVNRSPRPVSVVSSSVVGSPPSDPVVVVVVVVVVVVVVVVVDDWDKDFDDPPVPDPDDDDDDDPDQPPDPDWDFDWDWDDLVRDDPVRNPGPTMIIGPDDTHRPVLVCLLVLAADDLVRLVVVCVVVVFDFDPQQCAPDDRSDPDQLRSLLRVCCVSPNPPPDPVSSVRSSCSHVCVVVVVPVLQDPCLVVQLVVLVPDDPVCNVVCVVVNVVSVVSVVVNVVVVVVVVVVVDDDDPPFWDDPVCPVVDDDDPQKDKTWGQDPPVRDTFIWIGGRPPRDIDDGDDDDDDDD

Organism: Symbiodinium pilosum (NCBI:txid2952)